Protein AF-A0A2N2PNW3-F1 (afdb_monomer_lite)

Sequence (684 aa):
MAMNQLHPVYHGYSNNVGSRIDIDRVLPPDLDDADLDEWLDKLSEPPKYLERIAPVSTVIGSDIVRGKNWSEMTVKSYRVFLRIFTSIAYYIRQALAEKFNERGMIPFTSCCVDPDTMHRVVELDYEQGENTYGTFMDLYRTGVMAPCITVPFHVILPLLHSDFDRRLVVRIGLLLYWKIVRDYHAFIKSAHGDSQFIVAFWLPECGYSDNTLKILHEEFKAFTKKEGVPNAHLVLLLDNVQAKDRDTDVMMKAWNQVKVGKDRVSVVFRDRSFSDWVTYSNPSVKKLIDRTIAKVDSELNEAEVNYCWSHYEEIEALTFSSKSAASFEQKVVKLAQLSYLAVSPDMFIRRKMNGKFGKADNEPMDVELRDNSGWNDRHLNVSIGRWEGVLDSNAVFKLVDENNPYTRRTRTGKVAETGPQCWKLAFNEALKRCAMVTKGDPETMKGGFLEVLAGICGHKDPKIVQRNVENFLTHYTYVHWREHFIQGDMSEAEIQISELAQDYLMKDVRKKLSDENIIRAGVAAQGYFFTLDSQRSQATYHENLDQRAVYQNVSMLVLGMCNYITLMHWDGKKSEANKALDVLKAELLDFETAFHRYRLADYGVTEQEWRESIKSMVDESELNIVARATRRLAARHLRPLGFRKDFTREDEHISSNCGHLWTVEVENSNYKWENKLFCGMREE

Structure (mmCIF, N/CA/C/O backbone):
data_AF-A0A2N2PNW3-F1
#
_entry.id   AF-A0A2N2PNW3-F1
#
loop_
_atom_site.group_PDB
_atom_site.id
_atom_site.type_symbol
_atom_site.label_atom_id
_atom_site.label_alt_id
_atom_site.label_comp_id
_atom_site.label_asym_id
_atom_site.label_entity_id
_atom_site.label_seq_id
_atom_site.pdbx_PDB_ins_code
_atom_site.Cartn_x
_atom_site.Cartn_y
_atom_site.Cartn_z
_atom_site.occupancy
_atom_site.B_iso_or_equiv
_atom_site.auth_seq_id
_atom_site.auth_comp_id
_atom_site.auth_asym_id
_atom_site.auth_atom_id
_atom_site.pdbx_PDB_model_num
ATOM 1 N N . MET A 1 1 ? 22.624 -3.386 -38.279 1.00 45.41 1 MET A N 1
ATOM 2 C CA . MET A 1 1 ? 23.129 -2.530 -37.182 1.00 45.41 1 MET A CA 1
ATOM 3 C C . MET A 1 1 ? 23.507 -3.450 -36.041 1.00 45.41 1 MET A C 1
ATOM 5 O O . MET A 1 1 ? 22.766 -4.404 -35.832 1.00 45.41 1 MET A O 1
ATOM 9 N N . ALA A 1 2 ? 24.631 -3.211 -35.361 1.00 55.56 2 ALA A N 1
ATOM 10 C CA . ALA A 1 2 ? 24.933 -3.910 -34.112 1.00 55.56 2 ALA A CA 1
ATOM 11 C C . ALA A 1 2 ? 23.796 -3.659 -33.105 1.00 55.56 2 ALA A C 1
ATOM 13 O O . ALA A 1 2 ? 23.220 -2.568 -33.091 1.00 55.56 2 ALA A O 1
ATOM 14 N N . MET A 1 3 ? 23.421 -4.681 -32.338 1.00 68.06 3 MET A N 1
ATOM 15 C CA . MET A 1 3 ? 22.371 -4.570 -31.325 1.00 68.06 3 MET A CA 1
ATOM 16 C C . MET A 1 3 ? 22.857 -3.633 -30.213 1.00 68.06 3 MET A C 1
ATOM 18 O O . MET A 1 3 ? 23.982 -3.787 -29.738 1.00 68.06 3 MET A O 1
ATOM 22 N N . ASN A 1 4 ? 22.044 -2.641 -29.834 1.00 84.88 4 ASN A N 1
ATOM 23 C CA . ASN A 1 4 ? 22.379 -1.776 -28.706 1.00 84.88 4 ASN A CA 1
ATOM 24 C C . ASN A 1 4 ? 22.242 -2.581 -27.409 1.00 84.88 4 ASN A C 1
ATOM 26 O O . ASN A 1 4 ? 21.269 -3.319 -27.261 1.00 84.88 4 ASN A O 1
ATOM 30 N N . GLN A 1 5 ? 23.201 -2.437 -26.498 1.00 94.38 5 GLN A N 1
ATOM 31 C CA . GLN A 1 5 ? 23.220 -3.174 -25.238 1.00 94.38 5 GLN A CA 1
ATOM 32 C C . GLN A 1 5 ? 22.500 -2.417 -24.100 1.00 94.38 5 GLN A C 1
ATOM 34 O O . GLN A 1 5 ? 22.345 -2.952 -23.003 1.00 94.38 5 GLN A O 1
ATOM 39 N N . LEU A 1 6 ? 22.030 -1.184 -24.347 1.00 96.75 6 LEU A N 1
ATOM 40 C CA . LEU A 1 6 ? 21.169 -0.434 -23.433 1.00 96.75 6 LEU A CA 1
ATOM 41 C C . LEU A 1 6 ? 19.729 -0.957 -23.471 1.00 96.75 6 LEU A C 1
ATOM 43 O O . LEU A 1 6 ? 19.032 -0.861 -24.487 1.00 96.75 6 LEU A O 1
ATOM 47 N N . HIS A 1 7 ? 19.240 -1.346 -22.300 1.00 97.12 7 HIS A N 1
ATOM 48 C CA . HIS A 1 7 ? 17.858 -1.719 -22.049 1.00 97.12 7 HIS A CA 1
ATOM 49 C C . HIS A 1 7 ? 17.149 -0.669 -21.186 1.00 97.12 7 HIS A C 1
ATOM 51 O O . HIS A 1 7 ? 17.428 -0.545 -19.990 1.00 97.12 7 HIS A O 1
ATOM 57 N N . PRO A 1 8 ? 16.189 0.088 -21.742 1.00 97.25 8 PRO A N 1
ATOM 58 C CA . PRO A 1 8 ? 15.261 0.847 -20.918 1.00 97.25 8 PRO A CA 1
ATOM 59 C C . PRO A 1 8 ? 14.481 -0.110 -20.011 1.00 97.25 8 PRO A C 1
ATOM 61 O O . PRO A 1 8 ? 13.875 -1.067 -20.493 1.00 97.25 8 PRO A O 1
ATOM 64 N N . VAL A 1 9 ? 14.488 0.140 -18.705 1.00 97.88 9 VAL A N 1
ATOM 65 C CA . VAL A 1 9 ? 13.746 -0.679 -17.739 1.00 97.88 9 VAL A CA 1
ATOM 66 C C . VAL A 1 9 ? 12.587 0.131 -17.179 1.00 97.88 9 VAL A C 1
ATOM 68 O O . VAL A 1 9 ? 12.788 1.235 -16.677 1.00 97.88 9 VAL A O 1
ATOM 71 N N . TYR A 1 10 ? 11.372 -0.406 -17.273 1.00 97.00 10 TYR A N 1
ATOM 72 C CA . TYR A 1 10 ? 10.159 0.291 -16.841 1.00 97.00 10 TYR A CA 1
ATOM 73 C C . TYR A 1 10 ? 9.427 -0.473 -15.750 1.00 97.00 10 TYR A C 1
ATOM 75 O O . TYR A 1 10 ? 9.179 -1.674 -15.893 1.00 97.00 10 TYR A O 1
ATOM 83 N N . HIS A 1 11 ? 9.004 0.245 -14.716 1.00 97.62 11 HIS A N 1
ATOM 84 C CA . HIS A 1 11 ? 8.114 -0.271 -13.685 1.00 97.62 11 HIS A CA 1
ATOM 85 C C . HIS A 1 11 ? 6.969 0.711 -13.426 1.00 97.62 11 HIS A C 1
ATOM 87 O O . HIS A 1 11 ? 7.213 1.892 -13.196 1.00 97.62 11 HIS A O 1
ATOM 93 N N . GLY A 1 12 ? 5.738 0.209 -13.447 1.00 95.88 12 GLY A N 1
ATOM 94 C CA . GLY A 1 12 ? 4.568 0.919 -12.940 1.00 95.88 12 GLY A CA 1
ATOM 95 C C . GLY A 1 12 ? 4.121 0.341 -11.600 1.00 95.88 12 GLY A C 1
ATOM 96 O O . GLY A 1 12 ? 4.133 -0.877 -11.424 1.00 95.88 12 GLY A O 1
ATOM 97 N N . TYR A 1 13 ? 3.656 1.171 -10.680 1.00 94.69 13 TYR A N 1
ATOM 98 C CA . TYR A 1 13 ? 2.979 0.694 -9.472 1.00 94.69 13 TYR A CA 1
ATOM 99 C C . TYR A 1 13 ? 1.653 1.426 -9.275 1.00 94.69 13 TYR A C 1
ATOM 101 O O . TYR A 1 13 ? 1.529 2.581 -9.676 1.00 94.69 13 TYR A O 1
ATOM 109 N N . SER A 1 14 ? 0.649 0.761 -8.703 1.00 91.69 14 SER A N 1
ATOM 110 C CA . SER A 1 14 ? -0.606 1.433 -8.368 1.00 91.69 14 SER A CA 1
ATOM 111 C C . SER A 1 14 ? -0.460 2.279 -7.112 1.00 91.69 14 SER A C 1
ATOM 113 O O . SER A 1 14 ? 0.076 1.838 -6.091 1.00 91.69 14 SER A O 1
ATOM 115 N N . ASN A 1 15 ? -0.998 3.491 -7.175 1.00 81.31 15 ASN A N 1
ATOM 116 C CA . ASN A 1 15 ? -1.174 4.361 -6.024 1.00 81.31 15 ASN A CA 1
ATOM 117 C C . ASN A 1 15 ? -2.621 4.859 -5.965 1.00 81.31 15 ASN A C 1
ATOM 119 O O . ASN A 1 15 ? -2.946 5.970 -6.390 1.00 81.31 15 ASN A O 1
ATOM 123 N N . ASN A 1 16 ? -3.522 4.029 -5.434 1.00 81.19 16 ASN A N 1
ATOM 124 C CA . ASN A 1 16 ? -4.910 4.432 -5.259 1.00 81.19 16 ASN A CA 1
ATOM 125 C C . ASN A 1 16 ? -5.126 5.010 -3.862 1.00 81.19 16 ASN A C 1
ATOM 127 O O . ASN A 1 16 ? -5.225 4.295 -2.861 1.00 81.19 16 ASN A O 1
ATOM 131 N N . VAL A 1 17 ? -5.248 6.332 -3.793 1.00 78.50 17 VAL A N 1
ATOM 132 C CA . VAL A 1 17 ? -5.755 6.979 -2.588 1.00 78.50 17 VAL A CA 1
ATOM 133 C C . VAL A 1 17 ? -7.223 6.577 -2.430 1.00 78.50 17 VAL A C 1
ATOM 135 O O . VAL A 1 17 ? -8.040 6.773 -3.337 1.00 78.50 17 VAL A O 1
ATOM 138 N N . GLY A 1 18 ? -7.571 6.022 -1.275 1.00 80.38 18 GLY A N 1
ATOM 139 C CA . GLY A 1 18 ? -8.892 5.451 -1.055 1.00 80.38 18 GLY A CA 1
ATOM 140 C C . GLY A 1 18 ? -10.015 6.481 -0.847 1.00 80.38 18 GLY A C 1
ATOM 141 O O . GLY A 1 18 ? -9.787 7.676 -0.630 1.00 80.38 18 GLY A O 1
ATOM 142 N N . SER A 1 19 ? -11.255 6.004 -0.964 1.00 93.12 19 SER A N 1
ATOM 143 C CA . SER A 1 19 ? -12.485 6.797 -0.825 1.00 93.12 19 SER A CA 1
ATOM 144 C C . SER A 1 19 ? -13.432 6.230 0.238 1.00 93.12 19 SER A C 1
ATOM 146 O O . SER A 1 19 ? -14.602 6.603 0.260 1.00 93.12 19 SER A O 1
ATOM 148 N N . ARG A 1 20 ? -12.960 5.330 1.109 1.00 95.38 20 ARG A N 1
ATOM 149 C CA . ARG A 1 20 ? -13.784 4.673 2.134 1.00 95.38 20 ARG A CA 1
ATOM 150 C C . ARG A 1 20 ? -14.109 5.653 3.259 1.00 95.38 20 ARG A C 1
ATOM 152 O O . ARG A 1 20 ? -13.224 6.360 3.741 1.00 95.38 20 ARG A O 1
ATOM 159 N N . ILE A 1 21 ? -15.370 5.676 3.677 1.00 96.88 21 ILE A N 1
ATOM 160 C CA . ILE A 1 21 ? -15.847 6.501 4.796 1.00 96.88 21 ILE A CA 1
ATOM 161 C C . ILE A 1 21 ? -16.429 5.670 5.942 1.00 96.88 21 ILE A C 1
ATOM 163 O O . ILE A 1 21 ? -16.470 6.160 7.061 1.00 96.88 21 ILE A O 1
ATOM 167 N N . ASP A 1 22 ? -16.875 4.439 5.682 1.00 97.31 22 ASP A N 1
ATOM 168 C CA . ASP A 1 22 ? -17.411 3.501 6.678 1.00 97.31 22 ASP A CA 1
ATOM 169 C C . ASP A 1 22 ? -17.588 2.108 6.024 1.00 97.31 22 ASP A C 1
ATOM 171 O O . ASP A 1 22 ? -17.203 1.909 4.868 1.00 97.31 22 ASP A O 1
ATOM 175 N N . ILE A 1 23 ? -18.211 1.159 6.722 1.00 96.81 23 ILE A N 1
ATOM 176 C CA . ILE A 1 23 ? -18.722 -0.112 6.185 1.00 96.81 23 ILE A CA 1
ATOM 177 C C . ILE A 1 23 ? -20.246 -0.203 6.335 1.00 96.81 23 ILE A C 1
ATOM 179 O O . ILE A 1 23 ? -20.839 0.453 7.190 1.00 96.81 23 ILE A O 1
ATOM 183 N N . ASP A 1 24 ? -20.904 -1.024 5.521 1.00 93.94 24 ASP A N 1
ATOM 184 C CA . ASP A 1 24 ? -22.364 -1.215 5.587 1.00 93.94 24 ASP A CA 1
ATOM 185 C C . ASP A 1 24 ? -22.807 -1.930 6.863 1.00 93.94 24 ASP A C 1
ATOM 187 O O . ASP A 1 24 ? -23.852 -1.637 7.448 1.00 93.94 24 ASP A O 1
ATOM 191 N N . ARG A 1 25 ? -21.986 -2.880 7.297 1.00 93.25 25 ARG A N 1
ATOM 192 C CA . ARG A 1 25 ? -22.309 -3.827 8.355 1.00 93.25 25 ARG A CA 1
ATOM 193 C C . ARG A 1 25 ? -22.096 -3.210 9.735 1.00 93.25 25 ARG A C 1
ATOM 195 O O . ARG A 1 25 ? -21.002 -2.745 10.033 1.00 93.25 25 ARG A O 1
ATOM 202 N N . VAL A 1 26 ? -23.110 -3.299 10.593 1.00 95.44 26 VAL A N 1
ATOM 203 C CA . VAL A 1 26 ? -23.022 -2.981 12.028 1.00 95.44 26 VAL A CA 1
ATOM 204 C C . VAL A 1 26 ? -23.161 -4.285 12.806 1.00 95.44 26 VAL A C 1
ATOM 206 O O . VAL A 1 26 ? -24.131 -5.011 12.594 1.00 95.44 26 VAL A O 1
ATOM 209 N N . LEU A 1 27 ? -22.183 -4.602 13.656 1.00 96.94 27 LEU A N 1
ATOM 210 C CA . LEU A 1 27 ? -22.183 -5.833 14.455 1.00 96.94 27 LEU A CA 1
ATOM 211 C C . LEU A 1 27 ? -23.376 -5.871 15.430 1.00 96.94 27 LEU A C 1
ATOM 213 O O . LEU A 1 27 ? -23.801 -4.815 15.911 1.00 96.94 27 LEU A O 1
ATOM 217 N N . PRO A 1 28 ? -23.919 -7.062 15.741 1.00 96.19 28 PRO A N 1
ATOM 218 C CA . PRO A 1 28 ? -25.051 -7.173 16.645 1.00 96.19 28 PRO A CA 1
ATOM 219 C C . PRO A 1 28 ? -24.607 -6.859 18.083 1.00 96.19 28 PRO A C 1
ATOM 221 O O . PRO A 1 28 ? -23.467 -7.151 18.460 1.00 96.19 28 PRO A O 1
ATOM 224 N N . PRO A 1 29 ? -25.479 -6.263 18.914 1.00 94.00 29 PRO A N 1
ATOM 225 C CA . PRO A 1 29 ? -25.116 -5.922 20.285 1.00 94.00 29 PRO A CA 1
ATOM 226 C C . PRO A 1 29 ? -24.911 -7.145 21.185 1.00 94.00 29 PRO A C 1
ATOM 228 O O . PRO A 1 29 ? -24.113 -7.085 22.125 1.00 94.00 29 PRO A O 1
ATOM 231 N N . ASP A 1 30 ? -25.592 -8.240 20.857 1.00 93.50 30 ASP A N 1
ATOM 232 C CA . ASP A 1 30 ? -25.508 -9.540 21.510 1.00 93.50 30 ASP A CA 1
ATOM 233 C C . ASP A 1 30 ? -25.557 -10.642 20.440 1.00 93.50 30 ASP A C 1
ATOM 235 O O . ASP A 1 30 ? -26.222 -10.469 19.416 1.00 93.50 30 ASP A O 1
ATOM 239 N N . LEU A 1 31 ? -24.833 -11.739 20.659 1.00 94.19 31 LEU A N 1
ATOM 240 C CA . LEU A 1 31 ? -24.879 -12.915 19.790 1.00 94.19 31 LEU A CA 1
ATOM 241 C C . LEU A 1 31 ? -26.082 -13.808 20.110 1.00 94.19 31 LEU A C 1
ATOM 243 O O . LEU A 1 31 ? -26.571 -14.468 19.200 1.00 94.19 31 LEU A O 1
ATOM 247 N N . ASP A 1 32 ? -26.596 -13.779 21.344 1.00 90.75 32 ASP A N 1
ATOM 248 C CA . ASP A 1 32 ? -27.737 -14.611 21.760 1.00 90.75 32 ASP A CA 1
ATOM 249 C C . ASP A 1 32 ? -29.028 -14.261 20.992 1.00 90.75 32 ASP A C 1
ATOM 251 O O . ASP A 1 32 ? -29.869 -15.124 20.740 1.00 90.75 32 ASP A O 1
ATOM 255 N N . ASP A 1 33 ? -29.163 -12.995 20.586 1.00 88.50 33 ASP A N 1
ATOM 256 C CA . ASP A 1 33 ? -30.304 -12.469 19.827 1.00 88.50 33 ASP A CA 1
ATOM 257 C C . ASP A 1 33 ? -30.038 -12.406 18.306 1.00 88.50 33 ASP A C 1
ATOM 259 O O . ASP A 1 33 ? -30.862 -11.884 17.547 1.00 88.50 33 ASP A O 1
ATOM 263 N N . ALA A 1 34 ? -28.876 -12.881 17.845 1.00 93.00 34 ALA A N 1
ATOM 264 C CA . ALA A 1 34 ? -28.446 -12.782 16.453 1.00 93.00 34 ALA A CA 1
ATOM 265 C C . ALA A 1 34 ? -28.653 -14.094 15.680 1.00 93.00 34 ALA A C 1
ATOM 267 O O . ALA A 1 34 ? -28.494 -15.190 16.213 1.00 93.00 34 ALA A O 1
ATOM 268 N N . ASP A 1 35 ? -28.942 -13.981 14.382 1.00 96.19 35 ASP A N 1
ATOM 269 C CA . ASP A 1 35 ? -28.913 -15.121 13.464 1.00 96.19 35 ASP A CA 1
ATOM 270 C C . ASP A 1 35 ? -27.452 -15.488 13.152 1.00 96.19 35 ASP A C 1
ATOM 272 O O . ASP A 1 35 ? -26.781 -14.818 12.362 1.00 96.19 35 ASP A O 1
ATOM 276 N N . LEU A 1 36 ? -26.925 -16.505 13.840 1.00 96.94 36 LEU A N 1
ATOM 277 C CA . LEU A 1 36 ? -25.516 -16.886 13.727 1.00 96.94 36 LEU A CA 1
ATOM 278 C C . LEU A 1 36 ? -25.153 -17.363 12.315 1.00 96.94 36 LEU A C 1
ATOM 280 O O . LEU A 1 36 ? -24.059 -17.045 11.851 1.00 96.94 36 LEU A O 1
ATOM 284 N N . ASP A 1 37 ? -26.063 -18.050 11.622 1.00 96.50 37 ASP A N 1
ATOM 285 C CA . ASP A 1 37 ? -25.832 -18.524 10.254 1.00 96.50 37 ASP A CA 1
ATOM 286 C C . ASP A 1 37 ? -25.680 -17.326 9.303 1.00 96.50 37 ASP A C 1
ATOM 288 O O . ASP A 1 37 ? -24.705 -17.240 8.553 1.00 96.50 37 ASP A O 1
ATOM 292 N N . GLU A 1 38 ? -26.554 -16.318 9.425 1.00 96.50 38 GLU A N 1
ATOM 293 C CA . GLU A 1 38 ? -26.437 -15.072 8.653 1.00 96.50 38 GLU A CA 1
ATOM 294 C C . GLU A 1 38 ? -25.101 -14.349 8.923 1.00 96.50 38 GLU A C 1
ATOM 296 O O . GLU A 1 38 ? -24.490 -13.762 8.022 1.00 96.50 38 GLU A O 1
ATOM 301 N N . TRP A 1 39 ? -24.619 -14.365 10.169 1.00 96.50 39 TRP A N 1
ATOM 302 C CA . TRP A 1 39 ? -23.352 -13.727 10.533 1.00 96.50 39 TRP A CA 1
ATOM 303 C C . TRP A 1 39 ? -22.123 -14.478 10.030 1.00 96.50 39 TRP A C 1
ATOM 305 O O . TRP A 1 39 ? -21.139 -13.827 9.664 1.00 96.50 39 TRP A O 1
ATOM 315 N N . LEU A 1 40 ? -22.172 -15.807 9.979 1.00 97.12 40 LEU A N 1
ATOM 316 C CA . LEU A 1 40 ? -21.132 -16.627 9.363 1.00 97.12 40 LEU A CA 1
ATOM 317 C C . LEU A 1 40 ? -21.022 -16.347 7.863 1.00 97.12 40 LEU A C 1
ATOM 319 O O . LEU A 1 40 ? -19.909 -16.133 7.374 1.00 97.12 40 LEU A O 1
ATOM 323 N N . ASP A 1 41 ? -22.153 -16.248 7.164 1.00 96.19 41 ASP A N 1
ATOM 324 C CA . ASP A 1 41 ? -22.190 -15.902 5.740 1.00 96.19 41 ASP A CA 1
ATOM 325 C C . ASP A 1 41 ? -21.631 -14.494 5.508 1.00 96.19 41 ASP A C 1
ATOM 327 O O . ASP A 1 41 ? -20.691 -14.301 4.733 1.00 96.19 41 ASP A O 1
ATOM 331 N N . LYS A 1 42 ? -22.113 -13.500 6.268 1.00 96.31 42 LYS A N 1
ATOM 332 C CA . LYS A 1 42 ? -21.606 -12.120 6.187 1.00 96.31 42 LYS A CA 1
ATOM 333 C C . LYS A 1 42 ? -20.100 -12.057 6.434 1.00 96.31 42 LYS A C 1
ATOM 335 O O . LYS A 1 42 ? -19.403 -11.306 5.757 1.00 96.31 42 LYS A O 1
ATOM 340 N N . LEU A 1 43 ? -19.573 -12.774 7.426 1.00 97.25 43 LEU A N 1
ATOM 341 C CA . LEU A 1 43 ? -18.136 -12.790 7.748 1.00 97.25 43 LEU A CA 1
ATOM 342 C C . LEU A 1 43 ? -17.297 -13.644 6.794 1.00 97.25 43 LEU A C 1
ATOM 344 O O . LEU A 1 43 ? -16.075 -13.576 6.879 1.00 97.25 43 LEU A O 1
ATOM 348 N N . SER A 1 44 ? -17.927 -14.389 5.889 1.00 97.19 44 SER A N 1
ATOM 349 C CA . SER A 1 44 ? -17.265 -15.080 4.777 1.00 97.19 44 SER A CA 1
ATOM 350 C C . SER A 1 44 ? -17.223 -14.233 3.499 1.00 97.19 44 SER A C 1
ATOM 352 O O . SER A 1 44 ? -16.505 -14.570 2.559 1.00 97.19 44 SER A O 1
ATOM 354 N N . GLU A 1 45 ? -17.930 -13.100 3.470 1.00 95.38 45 GLU A N 1
ATOM 355 C CA . GLU A 1 45 ? -17.829 -12.085 2.419 1.00 95.38 45 GLU A CA 1
ATOM 356 C C . GLU A 1 45 ? -16.842 -10.958 2.789 1.00 95.38 45 GLU A C 1
ATOM 358 O O . GLU A 1 45 ? -16.742 -10.576 3.966 1.00 95.38 45 GLU A O 1
ATOM 363 N N . PRO A 1 46 ? -16.174 -10.340 1.790 1.00 94.69 46 PRO A N 1
ATOM 364 C CA . PRO A 1 46 ? -15.418 -9.109 1.988 1.00 94.69 46 PRO A CA 1
ATOM 365 C C . PRO A 1 46 ? -16.249 -8.009 2.678 1.00 94.69 46 PRO A C 1
ATOM 367 O O . PRO A 1 46 ? -17.469 -7.917 2.483 1.00 94.69 46 PRO A O 1
ATOM 370 N N . PRO A 1 47 ? -15.624 -7.116 3.470 1.00 94.00 47 PRO A N 1
ATOM 371 C CA . PRO A 1 47 ? -16.317 -5.949 4.001 1.00 94.00 47 PRO A CA 1
ATOM 372 C C . PRO A 1 47 ? -16.837 -5.051 2.870 1.00 94.00 47 PRO A C 1
ATOM 374 O O . PRO A 1 47 ? -16.063 -4.574 2.044 1.00 94.00 47 PRO A O 1
ATOM 377 N N . LYS A 1 48 ? -18.144 -4.767 2.865 1.00 94.19 48 LYS A N 1
ATOM 378 C CA . LYS A 1 48 ? -18.755 -3.811 1.930 1.00 94.19 48 LYS A CA 1
ATOM 379 C C . LYS A 1 48 ? -18.565 -2.397 2.463 1.00 94.19 48 LYS A C 1
ATOM 381 O O . LYS A 1 48 ? -19.050 -2.068 3.550 1.00 94.19 48 LYS A O 1
ATOM 386 N N . TYR A 1 49 ? -17.807 -1.594 1.726 1.00 94.75 49 TYR A N 1
ATOM 387 C CA . TYR A 1 49 ? -17.432 -0.246 2.133 1.00 94.75 49 TYR A CA 1
ATOM 388 C C . TYR A 1 49 ? -18.422 0.795 1.622 1.00 94.75 49 TYR A C 1
ATOM 390 O O . TYR A 1 49 ? -18.761 0.829 0.439 1.00 94.75 49 TYR A O 1
ATOM 398 N N . LEU A 1 50 ? -18.787 1.725 2.502 1.00 95.50 50 LEU A N 1
ATOM 399 C CA . LEU A 1 50 ? -19.387 2.982 2.089 1.00 95.50 50 LEU A CA 1
ATOM 400 C C . LEU A 1 50 ? -18.285 3.880 1.538 1.00 95.50 50 LEU A C 1
ATOM 402 O O . LEU A 1 50 ? -17.297 4.174 2.218 1.00 95.50 50 LEU A O 1
ATOM 406 N N . GLU A 1 51 ? -18.460 4.323 0.298 1.00 94.94 51 GLU A N 1
ATOM 407 C CA . GLU A 1 51 ? -17.526 5.216 -0.374 1.00 94.94 51 GLU A CA 1
ATOM 408 C C . GLU A 1 51 ? -18.063 6.647 -0.415 1.00 94.94 51 GLU A C 1
ATOM 410 O O . GLU A 1 51 ? -19.252 6.897 -0.616 1.00 94.94 51 GLU A O 1
ATOM 415 N N . ARG A 1 52 ? -17.148 7.606 -0.295 1.00 94.56 52 ARG A N 1
ATOM 416 C CA . ARG A 1 52 ? -17.400 9.023 -0.536 1.00 94.56 52 ARG A CA 1
ATOM 417 C C . ARG A 1 52 ? -17.987 9.224 -1.930 1.00 94.56 52 ARG A C 1
ATOM 419 O O . ARG A 1 52 ? -17.512 8.631 -2.898 1.00 94.56 52 ARG A O 1
ATOM 426 N N . ILE A 1 53 ? -18.942 10.140 -2.041 1.00 95.69 53 ILE A N 1
ATOM 427 C CA . ILE A 1 53 ? -19.401 10.679 -3.321 1.00 95.69 53 ILE A CA 1
ATOM 428 C C . ILE A 1 53 ? -18.694 12.019 -3.527 1.00 95.69 53 ILE A C 1
ATOM 430 O O . ILE A 1 53 ? -18.924 12.977 -2.794 1.00 95.69 53 ILE A O 1
ATOM 434 N N . ALA A 1 54 ? -17.779 12.065 -4.489 1.00 95.94 54 ALA A N 1
ATOM 435 C CA . ALA A 1 54 ? -17.009 13.243 -4.874 1.00 95.94 54 ALA A CA 1
ATOM 436 C C . ALA A 1 54 ? -16.683 13.159 -6.378 1.00 95.94 54 ALA A C 1
ATOM 438 O O . ALA A 1 54 ? -15.563 12.782 -6.738 1.00 95.94 54 ALA A O 1
ATOM 439 N N . PRO A 1 55 ? -17.654 13.445 -7.266 1.00 97.12 55 PRO A N 1
ATOM 440 C CA . PRO A 1 55 ? -17.520 13.154 -8.686 1.00 97.12 55 PRO A CA 1
ATOM 441 C C . PRO A 1 55 ? -16.312 13.843 -9.322 1.00 97.12 55 PRO A C 1
ATOM 443 O O . PRO A 1 55 ? -16.066 15.044 -9.144 1.00 97.12 55 PRO A O 1
ATOM 446 N N . VAL A 1 56 ? -15.558 13.058 -10.087 1.00 97.06 56 VAL A N 1
ATOM 447 C CA . VAL A 1 56 ? -14.337 13.501 -10.758 1.00 97.06 56 VAL A CA 1
ATOM 448 C C . VAL A 1 56 ? -14.202 12.830 -12.115 1.00 97.06 56 VAL A C 1
ATOM 450 O O . VAL A 1 56 ? -14.642 11.700 -12.341 1.00 97.06 56 VAL A O 1
ATOM 453 N N . SER A 1 57 ? -13.585 13.551 -13.046 1.00 97.69 57 SER A N 1
ATOM 454 C CA . SER A 1 57 ? -13.252 13.022 -14.361 1.00 97.69 57 SER A CA 1
ATOM 455 C C . SER A 1 57 ? -11.845 13.396 -14.799 1.00 97.69 57 SER A C 1
ATOM 457 O O . SER A 1 57 ? -11.294 14.402 -14.348 1.00 97.69 57 SER A O 1
ATOM 459 N N . THR A 1 58 ? -11.290 12.592 -15.699 1.00 97.44 58 THR A N 1
ATOM 460 C CA . THR A 1 58 ? -10.017 12.840 -16.378 1.00 97.44 58 THR A CA 1
ATOM 461 C C . THR A 1 58 ? -10.150 12.553 -17.871 1.00 97.44 58 THR A C 1
ATOM 463 O O . THR A 1 58 ? -11.082 11.869 -18.307 1.00 97.44 58 THR A O 1
ATOM 466 N N . VAL A 1 59 ? -9.220 13.078 -18.664 1.00 97.19 59 VAL A N 1
ATOM 467 C CA . VAL A 1 59 ? -9.117 12.789 -20.098 1.00 97.19 59 VAL A CA 1
ATOM 468 C C . VAL A 1 59 ? -7.834 12.008 -20.350 1.00 97.19 59 VAL A C 1
ATOM 470 O O . VAL A 1 59 ? -6.762 12.454 -19.945 1.00 97.19 59 VAL A O 1
ATOM 473 N N . ILE A 1 60 ? -7.931 10.872 -21.041 1.00 95.81 60 ILE A N 1
ATOM 474 C CA . ILE A 1 60 ? -6.793 10.025 -21.423 1.00 95.81 60 ILE A CA 1
ATOM 475 C C . ILE A 1 60 ? -6.883 9.779 -22.928 1.00 95.81 60 ILE A C 1
ATOM 477 O O . ILE A 1 60 ? -7.754 9.053 -23.400 1.00 95.81 60 ILE A O 1
ATOM 481 N N . GLY A 1 61 ? -6.008 10.415 -23.709 1.00 91.19 61 GLY A N 1
ATOM 482 C CA . GLY A 1 61 ? -6.140 10.433 -25.163 1.00 91.19 61 GLY A CA 1
ATOM 483 C C . GLY A 1 61 ? -7.468 11.069 -25.579 1.00 91.19 61 GLY A C 1
ATOM 484 O O . GLY A 1 61 ? -7.696 12.254 -25.331 1.00 91.19 61 GLY A O 1
ATOM 485 N N . SER A 1 62 ? -8.333 10.281 -26.216 1.00 91.25 62 SER A N 1
ATOM 486 C CA . SER A 1 62 ? -9.699 10.675 -26.586 1.00 91.25 62 SER A CA 1
ATOM 487 C C . SER A 1 62 ? -10.767 10.257 -25.571 1.00 91.25 62 SER A C 1
ATOM 489 O O . SER A 1 62 ? -11.911 10.692 -25.692 1.00 91.25 62 SER A O 1
ATOM 491 N N . ASP A 1 63 ? -10.433 9.410 -24.598 1.00 95.31 63 ASP A N 1
ATOM 492 C CA . ASP A 1 63 ? -11.386 8.884 -23.626 1.00 95.31 63 ASP A CA 1
ATOM 493 C C . ASP A 1 63 ? -11.605 9.875 -22.476 1.00 95.31 63 ASP A C 1
ATOM 495 O O . ASP A 1 63 ? -10.655 10.422 -21.912 1.00 95.31 63 ASP A O 1
ATOM 499 N N . ILE A 1 64 ? -12.869 10.075 -22.098 1.00 97.12 64 ILE A N 1
ATOM 500 C CA . ILE A 1 64 ? -13.245 10.787 -20.872 1.00 97.12 64 ILE A CA 1
ATOM 501 C C . ILE A 1 64 ? -13.641 9.740 -19.838 1.00 97.12 64 ILE A C 1
ATOM 503 O O . ILE A 1 64 ? -14.684 9.099 -19.972 1.00 97.12 64 ILE A O 1
ATOM 507 N N . VAL A 1 65 ? -12.840 9.603 -18.787 1.00 97.38 65 VAL A N 1
ATOM 508 C CA . VAL A 1 65 ? -13.095 8.660 -17.697 1.00 97.38 65 VAL A CA 1
ATOM 509 C C . VAL A 1 65 ? -13.750 9.407 -16.542 1.00 97.38 65 VAL A C 1
ATOM 511 O O . VAL A 1 65 ? -13.248 10.443 -16.109 1.00 97.38 65 VAL A O 1
ATOM 514 N N . ARG A 1 66 ? -14.890 8.907 -16.056 1.00 97.25 66 ARG A N 1
ATOM 515 C CA . ARG A 1 66 ? -15.670 9.503 -14.957 1.00 97.25 66 ARG A CA 1
ATOM 516 C C . ARG A 1 66 ? -15.886 8.485 -13.844 1.00 97.25 66 ARG A C 1
ATOM 518 O O . ARG A 1 66 ? -16.214 7.334 -14.138 1.00 97.25 66 ARG A O 1
ATOM 525 N N . GLY A 1 67 ? -15.790 8.928 -12.596 1.00 95.75 67 GLY A N 1
ATOM 526 C CA . GLY A 1 67 ? -16.157 8.141 -11.418 1.00 95.75 67 GLY A CA 1
ATOM 527 C C . GLY A 1 67 ? -16.999 8.956 -10.443 1.00 95.75 67 GLY A C 1
ATOM 528 O O . GLY A 1 67 ? -16.912 10.188 -10.424 1.00 95.75 67 GLY A O 1
ATOM 529 N N . LYS A 1 68 ? -17.795 8.271 -9.611 1.00 95.75 68 LYS A N 1
ATOM 530 C CA . LYS A 1 68 ? -18.516 8.911 -8.497 1.00 95.75 68 LYS A CA 1
ATOM 531 C C . LYS A 1 68 ? -17.554 9.450 -7.434 1.00 95.75 68 LYS A C 1
ATOM 533 O O . LYS A 1 68 ? -17.933 10.299 -6.637 1.00 95.75 68 LYS A O 1
ATOM 538 N N . ASN A 1 69 ? -16.316 8.958 -7.437 1.00 95.75 69 ASN A N 1
ATOM 539 C CA . ASN A 1 69 ? -15.185 9.401 -6.633 1.00 95.75 69 ASN A CA 1
ATOM 540 C C . ASN A 1 69 ? -13.859 9.109 -7.357 1.00 95.75 69 ASN A C 1
ATOM 542 O O . ASN A 1 69 ? -13.845 8.542 -8.456 1.00 95.75 69 ASN A O 1
ATOM 546 N N . TRP A 1 70 ? -12.742 9.506 -6.739 1.00 94.06 70 TRP A N 1
ATOM 547 C CA . TRP A 1 70 ? -11.401 9.272 -7.279 1.00 94.06 70 TRP A CA 1
ATOM 548 C C . TRP A 1 70 ? -11.091 7.796 -7.469 1.00 94.06 70 TRP A C 1
ATOM 550 O O . TRP A 1 70 ? -10.598 7.417 -8.525 1.00 94.06 70 TRP A O 1
ATOM 560 N N . SER A 1 71 ? -11.386 6.965 -6.468 1.00 93.12 71 SER A N 1
ATOM 561 C CA . SER A 1 71 ? -11.029 5.547 -6.504 1.00 93.12 71 SER A CA 1
ATOM 562 C C . SER A 1 71 ? -11.701 4.836 -7.679 1.00 93.12 71 SER A C 1
ATOM 564 O O . SER A 1 71 ? -11.030 4.109 -8.406 1.00 93.12 71 SER A O 1
ATOM 566 N N . GLU A 1 72 ? -12.979 5.118 -7.945 1.00 94.62 72 GLU A N 1
ATOM 567 C CA . GLU A 1 72 ? -13.684 4.581 -9.112 1.00 94.62 72 GLU A CA 1
ATOM 568 C C . GLU A 1 72 ? -13.132 5.135 -10.437 1.00 94.62 72 GLU A C 1
ATOM 570 O O . GLU A 1 72 ? -12.936 4.378 -11.386 1.00 94.62 72 GLU A O 1
ATOM 575 N N . MET A 1 73 ? -12.851 6.442 -10.525 1.00 95.38 73 MET A N 1
ATOM 576 C CA . MET A 1 73 ? -12.272 7.055 -11.732 1.00 95.38 73 MET A CA 1
ATOM 577 C C . MET A 1 73 ? -10.902 6.446 -12.070 1.00 95.38 73 MET A C 1
ATOM 579 O O . MET A 1 73 ? -10.631 6.117 -13.228 1.00 95.38 73 MET A O 1
ATOM 583 N N . THR A 1 74 ? -10.067 6.241 -11.054 1.00 93.25 74 THR A N 1
ATOM 584 C CA . THR A 1 74 ? -8.753 5.609 -11.171 1.00 93.25 74 THR A CA 1
ATOM 585 C C . THR A 1 74 ? -8.879 4.157 -11.616 1.00 93.25 74 THR A C 1
ATOM 587 O O . THR A 1 74 ? -8.278 3.789 -12.621 1.00 93.25 74 THR A O 1
ATOM 590 N N . VAL A 1 75 ? -9.735 3.356 -10.970 1.00 93.31 75 VAL A N 1
ATOM 591 C CA . VAL A 1 75 ? -9.994 1.956 -11.360 1.00 93.31 75 VAL A CA 1
ATOM 592 C C . VAL A 1 75 ? -10.490 1.862 -12.809 1.00 93.31 75 VAL A C 1
ATOM 594 O O . VAL A 1 75 ? -9.975 1.062 -13.586 1.00 93.31 75 VAL A O 1
ATOM 597 N N . LYS A 1 76 ? -11.404 2.742 -13.238 1.00 94.88 76 LYS A N 1
ATOM 598 C CA . LYS A 1 76 ? -11.850 2.812 -14.643 1.00 94.88 76 LYS A CA 1
ATOM 599 C C . LYS A 1 76 ? -10.733 3.190 -15.613 1.00 94.88 76 LYS A C 1
ATOM 601 O O . LYS A 1 76 ? -10.748 2.756 -16.764 1.00 94.88 76 LYS A O 1
ATOM 606 N N . SER A 1 77 ? -9.760 3.986 -15.175 1.00 95.31 77 SER A N 1
ATOM 607 C CA . SER A 1 77 ? -8.633 4.405 -16.016 1.00 95.31 77 SER A CA 1
ATOM 608 C C . SER A 1 77 ? -7.723 3.232 -16.391 1.00 95.31 77 SER A C 1
ATOM 610 O O . SER A 1 77 ? -7.162 3.235 -17.489 1.00 95.31 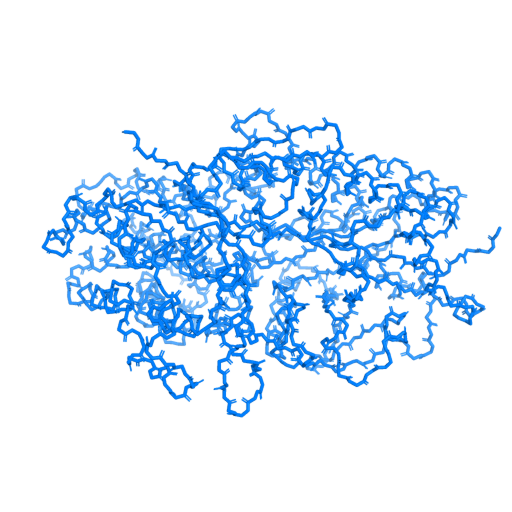77 SER A O 1
ATOM 612 N N . TYR A 1 78 ? -7.664 2.176 -15.570 1.00 94.94 78 TYR A N 1
ATOM 613 C CA . TYR A 1 78 ? -6.914 0.958 -15.892 1.00 94.94 78 TYR A CA 1
ATOM 614 C C . TYR A 1 78 ? -7.346 0.316 -17.204 1.00 94.94 78 TYR A C 1
ATOM 616 O O . TYR A 1 78 ? -6.494 -0.121 -17.969 1.00 94.94 78 TYR A O 1
ATOM 624 N N . ARG A 1 79 ? -8.636 0.352 -17.551 1.00 92.88 79 ARG A N 1
ATOM 625 C CA . ARG A 1 79 ? -9.125 -0.135 -18.853 1.00 92.88 79 ARG A CA 1
ATOM 626 C C . ARG A 1 79 ? -8.403 0.541 -20.011 1.00 92.88 79 ARG A C 1
ATOM 628 O O . ARG A 1 79 ? -8.006 -0.109 -20.975 1.00 92.88 79 ARG A O 1
ATOM 635 N N . VAL A 1 80 ? -8.180 1.848 -19.900 1.00 94.31 80 VAL A N 1
ATOM 636 C CA . VAL A 1 80 ? -7.450 2.615 -20.910 1.00 94.31 80 VAL A CA 1
ATOM 637 C C . VAL A 1 80 ? -5.975 2.213 -20.927 1.00 94.31 80 VAL A C 1
ATOM 639 O O . VAL A 1 80 ? -5.433 1.983 -22.008 1.00 94.31 80 VAL A O 1
ATOM 642 N N . PHE A 1 81 ? -5.342 2.052 -19.761 1.00 94.50 81 PHE A N 1
ATOM 643 C CA . PHE A 1 81 ? -3.933 1.645 -19.666 1.00 94.50 81 PHE A CA 1
ATOM 644 C C . PHE A 1 81 ? -3.691 0.261 -20.277 1.00 94.50 81 PHE A C 1
ATOM 646 O O . PHE A 1 81 ? -2.764 0.086 -21.066 1.00 94.50 81 PHE A O 1
ATOM 653 N N . LEU A 1 82 ? -4.554 -0.715 -19.986 1.00 94.38 82 LEU A N 1
ATOM 654 C CA . LEU A 1 82 ? -4.409 -2.084 -20.486 1.00 94.38 82 LEU A CA 1
ATOM 655 C C . LEU A 1 82 ? -4.622 -2.174 -22.001 1.00 94.38 82 LEU A C 1
ATOM 657 O O . LEU A 1 82 ? -3.908 -2.922 -22.675 1.00 94.38 82 LEU A O 1
ATOM 661 N N . ARG A 1 83 ? -5.537 -1.374 -22.571 1.00 93.75 83 ARG A N 1
ATOM 662 C CA . ARG A 1 83 ? -5.664 -1.238 -24.036 1.00 93.75 83 ARG A CA 1
ATOM 663 C C . ARG A 1 83 ? -4.369 -0.715 -24.654 1.00 93.75 83 ARG A C 1
ATOM 665 O O . ARG A 1 83 ? -3.921 -1.243 -25.670 1.00 93.75 83 ARG A O 1
ATOM 672 N N . ILE A 1 84 ? -3.739 0.274 -24.021 1.00 93.88 84 ILE A N 1
ATOM 673 C CA . ILE A 1 84 ? -2.456 0.824 -24.472 1.00 93.88 84 ILE A CA 1
ATOM 674 C C . ILE A 1 84 ? -1.352 -0.232 -24.382 1.00 93.88 84 ILE A C 1
ATOM 676 O O . ILE A 1 84 ? -0.609 -0.419 -25.341 1.00 93.88 84 ILE A O 1
ATOM 680 N N . PHE A 1 85 ? -1.263 -0.986 -23.288 1.00 95.62 85 PHE A N 1
ATOM 681 C CA . PHE A 1 85 ? -0.261 -2.048 -23.151 1.00 95.62 85 PHE A CA 1
ATOM 682 C C . PHE A 1 85 ? -0.469 -3.183 -24.159 1.00 95.62 85 PHE A C 1
ATOM 684 O O . PHE A 1 85 ? 0.501 -3.707 -24.706 1.00 95.62 85 PHE A O 1
ATOM 691 N N . THR A 1 86 ? -1.723 -3.503 -24.482 1.00 95.12 86 THR A N 1
ATOM 692 C CA . THR A 1 86 ? -2.071 -4.442 -25.557 1.00 95.12 86 THR A CA 1
ATOM 693 C C . THR A 1 86 ? -1.617 -3.919 -26.925 1.00 95.12 86 THR A C 1
ATOM 695 O O . THR A 1 86 ? -1.026 -4.669 -27.703 1.00 95.12 86 THR A O 1
ATOM 698 N N . SER A 1 87 ? -1.829 -2.628 -27.207 1.00 94.00 87 SER A N 1
ATOM 699 C CA . SER A 1 87 ? -1.346 -1.972 -28.432 1.00 94.00 87 SER A CA 1
ATOM 700 C C . SER A 1 87 ? 0.182 -2.027 -28.532 1.00 94.00 87 SER A C 1
ATOM 702 O O . SER A 1 87 ? 0.725 -2.501 -29.531 1.00 94.00 87 SER A O 1
ATOM 704 N N . ILE A 1 88 ? 0.891 -1.657 -27.458 1.00 95.12 88 ILE A N 1
ATOM 705 C CA . ILE A 1 88 ? 2.356 -1.749 -27.371 1.00 95.12 88 ILE A CA 1
ATOM 706 C C . ILE A 1 88 ? 2.828 -3.179 -27.664 1.00 95.12 88 ILE A C 1
ATOM 708 O O . ILE A 1 88 ? 3.765 -3.367 -28.443 1.00 95.12 88 ILE A O 1
ATOM 712 N N . ALA A 1 89 ? 2.173 -4.191 -27.087 1.00 94.38 89 ALA A N 1
ATOM 713 C CA . ALA A 1 89 ? 2.544 -5.591 -27.273 1.00 94.38 89 ALA A CA 1
ATOM 714 C C . ALA A 1 89 ? 2.528 -6.021 -28.745 1.00 94.38 89 ALA A C 1
ATOM 716 O O . ALA A 1 89 ? 3.428 -6.743 -29.173 1.00 94.38 89 ALA A O 1
ATOM 717 N N . TYR A 1 90 ? 1.548 -5.563 -29.531 1.00 91.88 90 TYR A N 1
ATOM 718 C CA . TYR A 1 90 ? 1.477 -5.865 -30.963 1.00 91.88 90 TYR A CA 1
ATOM 719 C C . TYR A 1 90 ? 2.733 -5.382 -31.704 1.00 91.88 90 TYR A C 1
ATOM 721 O O . TYR A 1 90 ? 3.368 -6.156 -32.422 1.00 91.88 90 TYR A O 1
ATOM 729 N N . TYR A 1 91 ? 3.149 -4.136 -31.462 1.00 90.50 91 TYR A N 1
ATOM 730 C CA . TYR A 1 91 ? 4.341 -3.560 -32.091 1.00 90.50 91 TYR A CA 1
ATOM 731 C C . TYR A 1 91 ? 5.643 -4.188 -31.587 1.00 90.50 91 TYR A C 1
ATOM 733 O O . TYR A 1 91 ? 6.551 -4.459 -32.377 1.00 90.50 91 TYR A O 1
ATOM 741 N N . ILE A 1 92 ? 5.750 -4.438 -30.279 1.00 91.75 92 ILE A N 1
ATOM 742 C CA . ILE A 1 92 ? 6.953 -5.036 -29.693 1.00 91.75 92 ILE A CA 1
ATOM 743 C C . ILE A 1 92 ? 7.158 -6.460 -30.206 1.00 91.75 92 ILE A C 1
ATOM 745 O O . ILE A 1 92 ? 8.288 -6.805 -30.533 1.00 91.75 92 ILE A O 1
ATOM 749 N N . ARG A 1 93 ? 6.104 -7.276 -30.350 1.00 91.44 93 ARG A N 1
ATOM 750 C CA . ARG A 1 93 ? 6.227 -8.643 -30.894 1.00 91.44 93 ARG A CA 1
ATOM 751 C C . ARG A 1 93 ? 6.875 -8.663 -32.275 1.00 91.44 93 ARG A C 1
ATOM 753 O O . ARG A 1 93 ? 7.736 -9.502 -32.526 1.00 91.44 93 ARG A O 1
ATOM 760 N N . GLN A 1 94 ? 6.501 -7.725 -33.143 1.00 87.50 94 GLN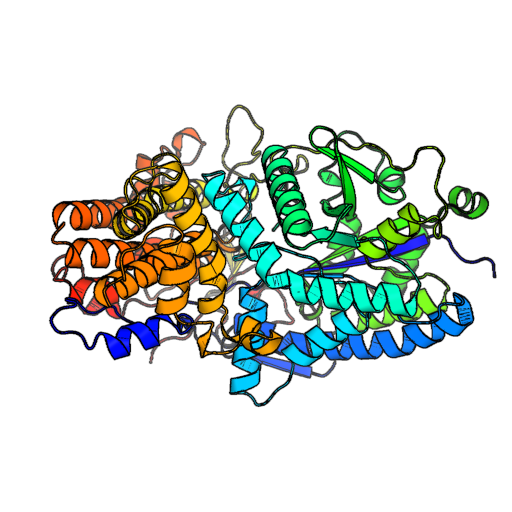 A N 1
ATOM 761 C CA . GLN A 1 94 ? 7.117 -7.600 -34.460 1.00 87.50 94 GLN A CA 1
ATOM 762 C C . GLN A 1 94 ? 8.609 -7.254 -34.346 1.00 87.50 94 GLN A C 1
ATOM 764 O O . GLN A 1 94 ? 9.447 -7.928 -34.943 1.00 87.50 94 GLN A O 1
ATOM 769 N N . ALA A 1 95 ? 8.959 -6.257 -33.527 1.00 89.31 95 ALA A N 1
ATOM 770 C CA . ALA A 1 95 ? 10.354 -5.869 -33.317 1.00 89.31 95 ALA A CA 1
ATOM 771 C C . ALA A 1 95 ? 11.195 -7.003 -32.698 1.00 89.31 95 ALA A C 1
ATOM 773 O O . ALA A 1 95 ? 12.336 -7.210 -33.105 1.00 89.31 95 ALA A O 1
ATOM 774 N N . LEU A 1 96 ? 10.631 -7.756 -31.751 1.00 91.56 96 LEU A N 1
ATOM 775 C CA . LEU A 1 96 ? 11.257 -8.912 -31.105 1.00 91.56 96 LEU A CA 1
ATOM 776 C C . LEU A 1 96 ? 11.656 -9.990 -32.116 1.00 91.56 96 LEU A C 1
ATOM 778 O O . LEU A 1 96 ? 12.801 -10.441 -32.102 1.00 91.56 96 LEU A O 1
ATOM 782 N N . ALA A 1 97 ? 10.752 -10.344 -33.029 1.00 88.56 97 ALA A N 1
ATOM 783 C CA . ALA A 1 97 ? 11.033 -11.324 -34.072 1.00 88.56 97 ALA A CA 1
ATOM 784 C C . ALA A 1 97 ? 12.044 -10.794 -35.105 1.00 88.56 97 ALA A C 1
ATOM 786 O O . ALA A 1 97 ? 13.027 -11.464 -35.411 1.00 88.56 97 ALA A O 1
ATOM 787 N N . GLU A 1 98 ? 11.828 -9.582 -35.623 1.00 88.81 98 GLU A N 1
ATOM 788 C CA . GLU A 1 98 ? 12.607 -9.039 -36.745 1.00 88.81 98 GLU A CA 1
ATOM 789 C C . GLU A 1 98 ? 14.009 -8.553 -36.350 1.00 88.81 98 GLU A C 1
ATOM 791 O O . GLU A 1 98 ? 14.927 -8.604 -37.168 1.00 88.81 98 GLU A O 1
ATOM 796 N N . LYS A 1 99 ? 14.182 -8.044 -35.122 1.00 86.69 99 LYS A N 1
ATOM 797 C CA . LYS A 1 99 ? 15.408 -7.340 -34.698 1.00 86.69 99 LYS A CA 1
ATOM 798 C C . LYS A 1 99 ? 16.169 -8.030 -33.578 1.00 86.69 99 LYS A C 1
ATOM 800 O O . LYS A 1 99 ? 17.389 -7.895 -33.524 1.00 86.69 99 LYS A O 1
ATOM 805 N N . PHE A 1 100 ? 15.467 -8.736 -32.694 1.00 86.31 100 PHE A N 1
ATOM 806 C CA . PHE A 1 100 ? 16.059 -9.347 -31.500 1.00 86.31 100 PHE A CA 1
ATOM 807 C C . PHE A 1 100 ? 16.112 -10.878 -31.567 1.00 86.31 100 PHE A C 1
ATOM 809 O O . PHE A 1 100 ? 16.736 -11.494 -30.710 1.00 86.31 100 PHE A O 1
ATOM 816 N N . ASN A 1 101 ? 15.530 -11.491 -32.608 1.00 87.75 101 ASN A N 1
ATOM 817 C CA . ASN A 1 101 ? 15.472 -12.944 -32.801 1.00 87.75 101 ASN A CA 1
ATOM 818 C C . ASN A 1 101 ? 14.831 -13.684 -31.608 1.00 87.75 101 ASN A C 1
ATOM 820 O O . ASN A 1 101 ? 15.250 -14.774 -31.210 1.00 87.75 101 ASN A O 1
ATOM 824 N N . GLU A 1 102 ? 13.806 -13.070 -31.023 1.00 90.44 102 GLU A N 1
ATOM 825 C CA . GLU A 1 102 ? 13.096 -13.584 -29.856 1.00 90.44 102 GLU A CA 1
ATOM 826 C C . GLU A 1 102 ? 11.842 -14.347 -30.285 1.00 90.44 102 GLU A C 1
ATOM 828 O O . GLU A 1 102 ? 11.078 -13.902 -31.142 1.00 90.44 102 GLU A O 1
ATOM 833 N N . ARG A 1 103 ? 11.625 -15.524 -29.687 1.00 85.38 103 ARG A N 1
ATOM 834 C CA . ARG A 1 103 ? 10.556 -16.459 -30.096 1.00 85.38 103 ARG A CA 1
ATOM 835 C C . ARG A 1 103 ? 9.178 -16.101 -29.549 1.00 85.38 103 ARG A C 1
ATOM 837 O O . ARG A 1 103 ? 8.172 -16.609 -30.035 1.00 85.38 103 ARG A O 1
ATOM 844 N N . GLY A 1 104 ? 9.132 -15.270 -28.518 1.00 90.00 104 GLY A N 1
ATOM 845 C CA . GLY A 1 104 ? 7.908 -14.892 -27.834 1.00 90.00 104 GLY A CA 1
ATOM 846 C C . GLY A 1 104 ? 8.028 -13.515 -27.208 1.00 90.00 104 GLY A C 1
ATOM 847 O O . GLY A 1 104 ? 9.054 -12.846 -27.323 1.00 90.00 104 GLY A O 1
ATOM 848 N N . MET A 1 105 ? 6.961 -13.092 -26.537 1.00 94.75 105 MET A N 1
ATOM 849 C CA . MET A 1 105 ? 6.936 -11.795 -25.875 1.00 94.75 105 MET A CA 1
ATOM 850 C C . MET A 1 105 ? 7.985 -11.733 -24.762 1.00 94.75 105 MET A C 1
ATOM 852 O O . MET A 1 105 ? 8.059 -12.628 -23.921 1.00 94.75 105 MET A O 1
ATOM 856 N N . ILE A 1 106 ? 8.780 -10.668 -24.756 1.00 94.81 106 ILE A N 1
ATOM 857 C CA . ILE A 1 106 ? 9.576 -10.261 -23.601 1.00 94.81 106 ILE A CA 1
ATOM 858 C C . ILE A 1 106 ? 8.787 -9.163 -22.890 1.00 94.81 106 ILE A C 1
ATOM 860 O O . ILE A 1 106 ? 8.383 -8.209 -23.561 1.00 94.81 106 ILE A O 1
ATOM 864 N N . PRO A 1 107 ? 8.581 -9.258 -21.568 1.00 96.75 107 PRO A N 1
ATOM 865 C CA . PRO A 1 107 ? 7.879 -8.225 -20.825 1.00 96.75 107 PRO A CA 1
ATOM 866 C C . PRO A 1 107 ? 8.662 -6.925 -20.926 1.00 96.75 107 PRO A C 1
ATOM 868 O O . PRO A 1 107 ? 9.808 -6.847 -20.488 1.00 96.75 107 PRO A O 1
ATOM 871 N N . PHE A 1 108 ? 8.048 -5.906 -21.521 1.00 96.25 108 PHE A N 1
ATOM 872 C CA . PHE A 1 108 ? 8.706 -4.616 -21.750 1.00 96.25 108 PHE A CA 1
ATOM 873 C C . PHE A 1 108 ? 8.681 -3.718 -20.506 1.00 96.25 108 PHE A C 1
ATOM 875 O O . PHE A 1 108 ? 9.347 -2.687 -20.457 1.00 96.25 108 PHE A O 1
ATOM 882 N N . THR A 1 109 ? 7.879 -4.100 -19.513 1.00 97.12 109 THR A N 1
ATOM 883 C CA . THR A 1 109 ? 7.682 -3.404 -18.244 1.00 97.12 109 THR A CA 1
ATOM 884 C C . THR A 1 109 ? 7.263 -4.402 -17.165 1.00 97.12 109 THR A C 1
ATOM 886 O O . THR A 1 109 ? 6.792 -5.498 -17.479 1.00 97.12 109 THR A O 1
ATOM 889 N N . SER A 1 110 ? 7.420 -4.046 -15.893 1.00 97.88 110 SER A N 1
ATOM 890 C CA . SER A 1 110 ? 6.720 -4.706 -14.791 1.00 97.88 110 SER A CA 1
ATOM 891 C C . SER A 1 110 ? 5.637 -3.810 -14.204 1.00 97.88 110 SER A C 1
ATOM 893 O O . SER A 1 110 ? 5.761 -2.586 -14.223 1.00 97.88 110 SER A O 1
ATOM 895 N N . CYS A 1 111 ? 4.609 -4.414 -13.614 1.00 96.50 111 CYS A N 1
ATOM 896 C CA . CYS A 1 111 ? 3.610 -3.686 -12.843 1.00 96.50 111 CYS A CA 1
ATOM 897 C C . CYS A 1 111 ? 3.324 -4.384 -11.509 1.00 96.50 111 CYS A C 1
ATOM 899 O O . CYS A 1 111 ? 3.276 -5.615 -11.457 1.00 96.50 111 CYS A O 1
ATOM 901 N N . CYS A 1 112 ? 3.165 -3.614 -10.432 1.00 94.12 112 CYS A N 1
ATOM 902 C CA . CYS A 1 112 ? 2.486 -4.084 -9.224 1.00 94.12 112 CYS A CA 1
ATOM 903 C C . CYS A 1 112 ? 1.201 -3.287 -9.009 1.00 94.12 112 CYS A C 1
ATOM 905 O O . CYS A 1 112 ? 1.188 -2.065 -9.132 1.00 94.12 112 CYS A O 1
ATOM 907 N N . VAL A 1 113 ? 0.133 -3.988 -8.651 1.00 93.62 113 VAL A N 1
ATOM 908 C CA . VAL A 1 113 ? -1.154 -3.401 -8.277 1.00 93.62 113 VAL A CA 1
ATOM 909 C C . VAL A 1 113 ? -1.429 -3.767 -6.819 1.00 93.62 113 VAL A C 1
ATOM 911 O O . VAL A 1 113 ? -1.445 -4.937 -6.456 1.00 93.62 113 VAL A O 1
ATOM 914 N N . ASP A 1 114 ? -1.589 -2.806 -5.926 1.00 89.88 114 ASP A N 1
ATOM 915 C CA . ASP A 1 114 ? -1.926 -3.084 -4.540 1.00 89.88 114 ASP A CA 1
ATOM 916 C C . ASP A 1 114 ? -3.195 -3.964 -4.461 1.00 89.88 114 ASP A C 1
ATOM 918 O O . ASP A 1 114 ? -4.137 -3.771 -5.239 1.00 89.88 114 ASP A O 1
ATOM 922 N N . PRO A 1 115 ? -3.218 -4.959 -3.554 1.00 91.62 115 PRO A N 1
ATOM 923 C CA . PRO A 1 115 ? -4.327 -5.898 -3.379 1.00 91.62 115 PRO A CA 1
ATOM 924 C C . PRO A 1 115 ? -5.728 -5.282 -3.408 1.00 91.62 115 PRO A C 1
ATOM 926 O O . PRO A 1 115 ? -6.619 -5.798 -4.082 1.00 91.62 115 PRO A O 1
ATOM 929 N N . ASP A 1 116 ? -5.910 -4.144 -2.739 1.00 90.50 116 ASP A N 1
ATOM 930 C CA . ASP A 1 116 ? -7.199 -3.460 -2.668 1.00 90.50 116 ASP A CA 1
ATOM 931 C C . ASP A 1 116 ? -7.636 -2.889 -4.015 1.00 90.50 116 ASP A C 1
ATOM 933 O O . ASP A 1 116 ? -8.815 -2.978 -4.358 1.00 90.50 116 ASP A O 1
ATOM 937 N N . THR A 1 117 ? -6.708 -2.345 -4.806 1.00 92.19 117 THR A N 1
ATOM 938 C CA . THR A 1 117 ? -7.024 -1.900 -6.167 1.00 92.19 117 THR A CA 1
ATOM 939 C C . THR A 1 117 ? -7.371 -3.083 -7.059 1.00 92.19 117 THR A C 1
ATOM 941 O O . THR A 1 117 ? -8.355 -2.996 -7.789 1.00 92.19 117 THR A O 1
ATOM 944 N N . MET A 1 118 ? -6.643 -4.206 -6.979 1.00 92.00 118 MET A N 1
ATOM 945 C CA . MET A 1 118 ? -7.006 -5.412 -7.741 1.00 92.00 118 MET A CA 1
ATOM 946 C C . MET A 1 118 ? -8.411 -5.901 -7.390 1.00 92.00 118 MET A C 1
ATOM 948 O O . MET A 1 118 ? -9.201 -6.171 -8.289 1.00 92.00 118 MET A O 1
ATOM 952 N N . HIS A 1 119 ? -8.749 -5.963 -6.103 1.00 91.69 119 HIS A N 1
ATOM 953 C CA . HIS A 1 119 ? -10.086 -6.362 -5.678 1.00 91.69 119 HIS A CA 1
ATOM 954 C C . HIS A 1 119 ? -11.161 -5.382 -6.159 1.00 91.69 119 HIS A C 1
ATOM 956 O O . HIS A 1 119 ? -12.176 -5.820 -6.699 1.00 91.69 119 HIS A O 1
ATOM 962 N N . ARG A 1 120 ? -10.915 -4.067 -6.069 1.00 91.69 120 ARG A N 1
ATOM 963 C CA . ARG A 1 120 ? -11.869 -3.056 -6.549 1.00 91.69 120 ARG A CA 1
ATOM 964 C C . ARG A 1 120 ? -12.077 -3.111 -8.063 1.00 91.69 120 ARG A C 1
ATOM 966 O O . ARG A 1 120 ? -13.179 -2.838 -8.527 1.00 91.69 120 ARG A O 1
ATOM 973 N N . VAL A 1 121 ? -11.049 -3.479 -8.834 1.00 93.94 121 VAL A N 1
ATOM 974 C CA . VAL A 1 121 ? -11.189 -3.752 -10.274 1.00 93.94 121 VAL A CA 1
ATOM 975 C C . VAL A 1 121 ? -12.184 -4.893 -10.503 1.00 93.94 121 VAL A C 1
ATOM 977 O O . VAL A 1 121 ? -13.070 -4.743 -11.338 1.00 93.94 121 VAL A O 1
ATOM 980 N N . VAL A 1 122 ? -12.080 -5.992 -9.746 1.00 93.06 122 VAL A N 1
ATOM 981 C CA . VAL A 1 122 ? -12.994 -7.143 -9.870 1.00 93.06 122 VAL A CA 1
ATOM 982 C C . VAL A 1 122 ? -14.432 -6.758 -9.522 1.00 93.06 122 VAL A C 1
ATOM 984 O O . VAL A 1 122 ? -15.345 -7.056 -10.286 1.00 93.06 122 VAL A O 1
ATOM 987 N N . GLU A 1 123 ? -14.643 -6.052 -8.408 1.00 90.25 123 GLU A N 1
ATOM 988 C CA . GLU A 1 123 ? -15.979 -5.569 -8.032 1.00 90.25 123 GLU A CA 1
ATOM 989 C C . GLU A 1 123 ? -16.589 -4.688 -9.126 1.00 90.25 123 GLU A C 1
ATOM 991 O O . GLU A 1 123 ? -17.732 -4.891 -9.533 1.00 90.25 123 GLU A O 1
ATOM 996 N N . LEU A 1 124 ? -15.815 -3.729 -9.642 1.00 90.75 124 LEU A N 1
ATOM 997 C CA . LEU A 1 124 ? -16.304 -2.802 -10.655 1.00 90.75 124 LEU A CA 1
ATOM 998 C C . LEU A 1 124 ? -16.594 -3.494 -11.992 1.00 90.75 124 LEU A C 1
ATOM 1000 O O . LEU A 1 124 ? -17.504 -3.085 -12.714 1.00 90.75 124 LEU A O 1
ATOM 1004 N N . ASP A 1 125 ? -15.824 -4.524 -12.335 1.00 93.00 125 ASP A N 1
ATOM 1005 C CA . ASP A 1 125 ? -16.077 -5.357 -13.505 1.00 93.00 125 ASP A CA 1
ATOM 1006 C C . ASP A 1 125 ? -17.421 -6.086 -13.386 1.00 93.00 125 ASP A C 1
ATOM 1008 O O . ASP A 1 125 ? -18.200 -6.053 -14.341 1.00 93.00 125 ASP A O 1
ATOM 1012 N N . TYR A 1 126 ? -17.758 -6.640 -12.215 1.00 89.19 126 TYR A N 1
ATOM 1013 C CA . TYR A 1 126 ? -19.087 -7.214 -11.971 1.00 89.19 126 TYR A CA 1
ATOM 1014 C C . TYR A 1 126 ? -20.199 -6.159 -12.018 1.00 89.19 126 TYR A C 1
ATOM 1016 O O . TYR A 1 126 ? -21.226 -6.387 -12.655 1.00 89.19 126 TYR A O 1
ATOM 1024 N N . GLU A 1 127 ? -19.996 -4.996 -11.389 1.00 88.44 127 GLU A N 1
ATOM 1025 C CA . GLU A 1 127 ? -20.974 -3.896 -11.380 1.00 88.44 127 GLU A CA 1
ATOM 1026 C C . GLU A 1 127 ? -21.286 -3.377 -12.799 1.00 88.44 127 GLU A C 1
ATOM 1028 O O . GLU A 1 127 ? -22.398 -2.912 -13.057 1.00 88.44 127 GLU A O 1
ATOM 1033 N N . GLN A 1 128 ? -20.313 -3.422 -13.718 1.00 89.88 128 GLN A N 1
ATOM 1034 C CA . GLN A 1 128 ? -20.399 -2.777 -15.039 1.00 89.88 128 GLN A CA 1
ATOM 1035 C C . GLN A 1 128 ? -20.412 -3.751 -16.223 1.00 89.88 128 GLN A C 1
ATOM 1037 O O . GLN A 1 128 ? -20.564 -3.308 -17.362 1.00 89.88 128 GLN A O 1
ATOM 1042 N N . GLY A 1 129 ? -20.290 -5.058 -15.983 1.00 88.94 129 GLY A N 1
ATOM 1043 C CA . GLY A 1 129 ? -20.205 -6.069 -17.039 1.00 88.94 129 GLY A CA 1
ATOM 1044 C C . GLY A 1 129 ? -18.926 -5.948 -17.873 1.00 88.94 129 GLY A C 1
ATOM 1045 O O . GLY A 1 129 ? -18.964 -6.104 -19.094 1.00 88.94 129 GLY A O 1
ATOM 1046 N N . GLU A 1 130 ? -17.806 -5.624 -17.228 1.00 90.50 130 GLU A N 1
ATOM 1047 C CA . GLU A 1 130 ? -16.507 -5.419 -17.876 1.00 90.50 130 GLU A CA 1
ATOM 1048 C C . GLU A 1 130 ? -15.508 -6.542 -17.543 1.00 90.50 130 GLU A C 1
ATOM 1050 O O . GLU A 1 130 ? -15.820 -7.465 -16.800 1.00 90.50 130 GLU A O 1
ATOM 1055 N N . ASN A 1 131 ? -14.321 -6.523 -18.161 1.00 93.12 131 ASN A N 1
ATOM 1056 C CA . ASN A 1 131 ? -13.301 -7.573 -18.005 1.00 93.12 131 ASN A CA 1
ATOM 1057 C C . ASN A 1 131 ? -11.883 -6.986 -17.879 1.00 93.12 131 ASN A C 1
ATOM 1059 O O . ASN A 1 131 ? -10.929 -7.393 -18.555 1.00 93.12 131 ASN A O 1
ATOM 1063 N N . THR A 1 132 ? -11.748 -5.962 -17.045 1.00 94.94 132 THR A N 1
ATOM 1064 C CA . THR A 1 132 ? -10.479 -5.292 -16.751 1.00 94.94 132 THR A CA 1
ATOM 1065 C C . THR A 1 132 ? -9.514 -6.239 -16.037 1.00 94.94 132 THR A C 1
ATOM 1067 O O . THR A 1 132 ? -8.353 -6.341 -16.435 1.00 94.94 132 THR A O 1
ATOM 1070 N N . TYR A 1 133 ? -9.986 -6.972 -15.024 1.00 94.94 133 TYR A N 1
ATOM 1071 C CA . TYR A 1 133 ? -9.188 -7.925 -14.254 1.00 94.94 133 TYR A CA 1
ATOM 1072 C C . TYR A 1 133 ? -8.669 -9.071 -15.128 1.00 94.94 133 TYR A C 1
ATOM 1074 O O . TYR A 1 133 ? -7.472 -9.359 -15.117 1.00 94.94 133 TYR A O 1
ATOM 1082 N N . GLY A 1 134 ? -9.535 -9.683 -15.945 1.00 95.12 134 GLY A N 1
ATOM 1083 C CA . GLY A 1 134 ? -9.120 -10.745 -16.865 1.00 95.12 134 GLY A CA 1
ATOM 1084 C C . GLY A 1 134 ? -8.072 -10.256 -17.865 1.00 95.12 134 GLY A C 1
ATOM 1085 O O . GLY A 1 134 ? -7.052 -10.915 -18.053 1.00 95.12 134 GLY A O 1
ATOM 1086 N N . THR A 1 135 ? -8.248 -9.046 -18.409 1.00 95.75 135 THR A N 1
ATOM 1087 C CA . THR A 1 135 ? -7.246 -8.417 -19.289 1.00 95.75 135 THR A CA 1
ATOM 1088 C C . THR A 1 135 ? -5.906 -8.230 -18.571 1.00 95.75 135 THR A C 1
ATOM 1090 O O . THR A 1 135 ? -4.856 -8.529 -19.136 1.00 95.75 135 THR A O 1
ATOM 1093 N N . PHE A 1 136 ? -5.918 -7.775 -17.315 1.00 94.12 136 PHE A N 1
ATOM 1094 C CA . PHE A 1 136 ? -4.717 -7.667 -16.484 1.00 94.12 136 PHE A CA 1
ATOM 1095 C C . PHE A 1 136 ? -3.983 -9.005 -16.356 1.00 94.12 136 PHE A C 1
ATOM 1097 O O . PHE A 1 136 ? -2.779 -9.086 -16.618 1.00 94.12 136 PHE A O 1
ATOM 1104 N N . MET A 1 137 ? -4.714 -10.058 -15.988 1.00 95.56 137 MET A N 1
ATOM 1105 C CA . MET A 1 137 ? -4.153 -11.397 -15.823 1.00 95.56 137 MET A CA 1
ATOM 1106 C C . MET A 1 137 ? -3.600 -11.942 -17.139 1.00 95.56 137 MET A C 1
ATOM 1108 O O . MET A 1 137 ? -2.516 -12.524 -17.150 1.00 95.56 137 MET A O 1
ATOM 1112 N N . ASP A 1 138 ? -4.269 -11.694 -18.261 1.00 96.25 138 ASP A N 1
ATOM 1113 C CA . ASP A 1 138 ? -3.800 -12.120 -19.579 1.00 96.25 138 ASP A CA 1
ATOM 1114 C C . ASP A 1 138 ? -2.509 -11.410 -20.002 1.00 96.25 138 ASP A C 1
ATOM 1116 O O . ASP A 1 138 ? -1.615 -12.046 -20.571 1.00 96.25 138 ASP A O 1
ATOM 1120 N N . LEU A 1 139 ? -2.342 -10.122 -19.685 1.00 96.88 139 LEU A N 1
ATOM 1121 C CA . LEU A 1 139 ? -1.091 -9.407 -19.959 1.00 96.88 139 LEU A CA 1
ATOM 1122 C C . LEU A 1 139 ? 0.091 -9.964 -19.145 1.00 96.88 139 LEU A C 1
ATOM 1124 O O . LEU A 1 139 ? 1.201 -10.041 -19.683 1.00 96.88 139 LEU A O 1
ATOM 1128 N N . TYR A 1 140 ? -0.135 -10.413 -17.904 1.00 96.81 140 TYR A N 1
ATOM 1129 C CA . TYR A 1 140 ? 0.875 -11.147 -17.130 1.00 96.81 140 TYR A CA 1
ATOM 1130 C C . TYR A 1 140 ? 1.152 -12.537 -17.718 1.00 96.81 140 TYR A C 1
ATOM 1132 O O . TYR A 1 140 ? 2.306 -12.887 -17.978 1.00 96.81 140 TYR A O 1
ATOM 1140 N N . ARG A 1 141 ? 0.105 -13.329 -17.985 1.00 95.75 141 ARG A N 1
ATOM 1141 C CA . ARG A 1 141 ? 0.213 -14.710 -18.500 1.00 95.75 141 ARG A CA 1
ATOM 1142 C C . ARG A 1 141 ? 0.861 -14.793 -19.877 1.00 95.75 141 ARG A C 1
ATOM 1144 O O . ARG A 1 141 ? 1.508 -15.784 -20.189 1.00 95.75 141 ARG A O 1
ATOM 1151 N N . THR A 1 142 ? 0.698 -13.764 -20.704 1.00 94.94 142 THR A N 1
ATOM 1152 C CA . THR A 1 142 ? 1.291 -13.692 -22.050 1.00 94.94 142 THR A CA 1
ATOM 1153 C C . THR A 1 142 ? 2.633 -12.958 -22.082 1.00 94.94 142 THR A C 1
ATOM 1155 O O . THR A 1 142 ? 3.165 -12.697 -23.164 1.00 94.94 142 THR A O 1
ATOM 1158 N N . GLY A 1 143 ? 3.180 -12.618 -20.907 1.00 95.56 143 GLY A N 1
ATOM 1159 C CA . GLY A 1 143 ? 4.482 -11.980 -20.737 1.00 95.56 143 GLY A CA 1
ATOM 1160 C C . GLY A 1 143 ? 4.597 -10.608 -21.389 1.00 95.56 143 GLY A C 1
ATOM 1161 O O . GLY A 1 143 ? 5.695 -10.218 -21.771 1.00 95.56 143 GLY A O 1
ATOM 1162 N N . VAL A 1 144 ? 3.487 -9.881 -21.549 1.00 96.75 144 VAL A N 1
ATOM 1163 C CA . VAL A 1 144 ? 3.500 -8.480 -22.001 1.00 96.75 144 VAL A CA 1
ATOM 1164 C C . VAL A 1 144 ? 4.048 -7.578 -20.900 1.00 96.75 144 VAL A C 1
ATOM 1166 O O . VAL A 1 144 ? 4.869 -6.698 -21.163 1.00 96.75 144 VAL A O 1
ATOM 1169 N N . MET A 1 145 ? 3.631 -7.847 -19.666 1.00 96.50 145 MET A N 1
ATOM 1170 C CA . MET A 1 145 ? 4.147 -7.239 -18.446 1.00 96.50 145 MET A CA 1
ATOM 1171 C C . MET A 1 145 ? 4.576 -8.326 -17.468 1.00 96.50 145 MET A C 1
ATOM 1173 O O . MET A 1 145 ? 3.995 -9.409 -17.438 1.00 96.50 145 MET A O 1
ATOM 1177 N N . ALA A 1 146 ? 5.588 -8.034 -16.660 1.00 98.12 146 ALA A N 1
ATOM 1178 C CA . ALA A 1 146 ? 5.978 -8.899 -15.557 1.00 98.12 146 ALA A CA 1
ATOM 1179 C C . ALA A 1 146 ? 5.235 -8.501 -14.267 1.00 98.12 146 ALA A C 1
ATOM 1181 O O . ALA A 1 146 ? 5.162 -7.304 -13.962 1.00 98.12 146 ALA A O 1
ATOM 1182 N N . PRO A 1 147 ? 4.713 -9.459 -13.483 1.00 97.75 147 PRO A N 1
ATOM 1183 C CA . PRO A 1 147 ? 4.159 -9.162 -12.171 1.00 97.75 147 PRO A CA 1
ATOM 1184 C C . PRO A 1 147 ? 5.276 -8.773 -11.198 1.00 97.75 147 PRO A C 1
ATOM 1186 O O . PRO A 1 147 ? 6.320 -9.424 -11.129 1.00 97.75 147 PRO A O 1
ATOM 1189 N N . CYS A 1 148 ? 5.042 -7.718 -10.426 1.00 98.12 148 CYS A N 1
ATOM 1190 C CA . CYS A 1 148 ? 5.865 -7.327 -9.289 1.00 98.12 148 CYS A CA 1
ATOM 1191 C C . CYS A 1 148 ? 5.031 -7.497 -8.013 1.00 98.12 148 CYS A C 1
ATOM 1193 O O . CYS A 1 148 ? 3.891 -7.043 -7.959 1.00 98.12 148 CYS A O 1
ATOM 1195 N N . ILE A 1 149 ? 5.567 -8.185 -7.004 1.00 98.12 149 ILE A N 1
ATOM 1196 C CA . ILE A 1 149 ? 4.851 -8.398 -5.740 1.00 98.12 149 ILE A CA 1
ATOM 1197 C C . ILE A 1 149 ? 4.932 -7.124 -4.901 1.00 98.12 149 ILE A C 1
ATOM 1199 O O . ILE A 1 149 ? 5.979 -6.486 -4.838 1.00 98.12 149 ILE A O 1
ATOM 1203 N N . THR A 1 150 ? 3.853 -6.781 -4.207 1.00 97.50 150 THR A N 1
ATOM 1204 C CA . THR A 1 150 ? 3.868 -5.758 -3.158 1.00 97.50 150 THR A CA 1
ATOM 1205 C C . THR A 1 150 ? 3.050 -6.212 -1.948 1.00 97.50 150 THR A C 1
ATOM 1207 O O . THR A 1 150 ? 2.394 -7.256 -1.985 1.00 97.50 150 THR A O 1
ATOM 1210 N N . VAL A 1 151 ? 3.119 -5.456 -0.855 1.00 96.19 151 VAL A N 1
ATOM 1211 C CA . VAL A 1 151 ? 2.357 -5.723 0.374 1.00 96.19 151 VAL A CA 1
ATOM 1212 C C . VAL A 1 151 ? 0.966 -5.074 0.307 1.00 96.19 151 VAL A C 1
ATOM 1214 O O . VAL A 1 151 ? 0.798 -4.055 -0.369 1.00 96.19 151 VAL A O 1
ATOM 1217 N N . PRO A 1 152 ? -0.050 -5.633 0.992 1.00 95.06 152 PRO A N 1
ATOM 1218 C CA . PRO A 1 152 ? -1.370 -5.017 1.082 1.00 95.06 152 PRO A CA 1
ATOM 1219 C C . PRO A 1 152 ? -1.331 -3.665 1.795 1.00 95.06 152 PRO A C 1
ATOM 1221 O O . PRO A 1 152 ? -0.390 -3.350 2.527 1.00 95.06 152 PRO A O 1
ATOM 1224 N N . PHE A 1 153 ? -2.391 -2.881 1.590 1.00 93.88 153 PHE A N 1
ATOM 1225 C CA . PHE A 1 153 ? -2.634 -1.605 2.270 1.00 93.88 153 PHE A CA 1
ATOM 1226 C C . PHE A 1 153 ? -1.534 -0.548 2.094 1.00 93.88 153 PHE A C 1
ATOM 1228 O O . PHE A 1 153 ? -1.507 0.426 2.836 1.00 93.88 153 PHE A O 1
ATOM 1235 N N . HIS A 1 154 ? -0.612 -0.730 1.142 1.00 95.38 154 HIS A N 1
ATOM 1236 C CA . HIS A 1 154 ? 0.465 0.218 0.843 1.00 95.38 154 HIS A CA 1
ATOM 1237 C C . HIS A 1 154 ? 1.205 0.731 2.104 1.00 95.38 154 HIS A C 1
ATOM 1239 O O . HIS A 1 154 ? 1.518 1.917 2.243 1.00 95.38 154 HIS A O 1
ATOM 1245 N N . VAL A 1 155 ? 1.443 -0.170 3.065 1.00 95.19 155 VAL A N 1
ATOM 1246 C CA . VAL A 1 155 ? 2.107 0.150 4.336 1.00 95.19 155 VAL A CA 1
ATOM 1247 C C . VAL A 1 155 ? 3.617 0.278 4.152 1.00 95.19 155 VAL A C 1
ATOM 1249 O O . VAL A 1 155 ? 4.261 -0.576 3.539 1.00 95.19 155 VAL A O 1
ATOM 1252 N N . ILE A 1 156 ? 4.211 1.316 4.741 1.00 96.88 156 ILE A N 1
ATOM 1253 C CA . ILE A 1 156 ? 5.670 1.460 4.795 1.00 96.88 156 ILE A CA 1
ATOM 1254 C C . ILE A 1 156 ? 6.187 0.508 5.872 1.00 96.88 156 ILE A C 1
ATOM 1256 O O . ILE A 1 156 ? 6.028 0.761 7.065 1.00 96.88 156 ILE A O 1
ATOM 1260 N N . LEU A 1 157 ? 6.796 -0.605 5.457 1.00 96.94 157 LEU A N 1
ATOM 1261 C CA . LEU A 1 157 ? 7.196 -1.683 6.370 1.00 96.94 157 LEU A CA 1
ATOM 1262 C C . LEU A 1 157 ? 8.082 -1.218 7.541 1.00 96.94 157 LEU A C 1
ATOM 1264 O O . LEU A 1 157 ? 7.803 -1.639 8.669 1.00 96.94 157 LEU A O 1
ATOM 1268 N N . PRO A 1 158 ? 9.078 -0.326 7.353 1.00 96.88 158 PRO A N 1
ATOM 1269 C CA . PRO A 1 158 ? 9.832 0.228 8.477 1.00 96.88 158 PRO A CA 1
ATOM 1270 C C . PRO A 1 158 ? 8.973 0.950 9.529 1.00 96.88 158 PRO A C 1
ATOM 1272 O O . PRO A 1 158 ? 9.313 0.893 10.709 1.00 96.88 158 PRO A O 1
ATOM 1275 N N . LEU A 1 159 ? 7.844 1.558 9.143 1.00 95.69 159 LEU A N 1
ATOM 1276 C CA . LEU A 1 159 ? 6.957 2.303 10.049 1.00 95.69 159 LEU A CA 1
ATOM 1277 C C . LEU A 1 159 ? 5.955 1.419 10.805 1.00 95.69 159 LEU A C 1
ATOM 1279 O O . LEU A 1 159 ? 5.367 1.865 11.791 1.00 95.69 159 LEU A O 1
ATOM 1283 N N . LEU A 1 160 ? 5.784 0.156 10.404 1.00 95.62 160 LEU A N 1
ATOM 1284 C CA . LEU A 1 160 ? 5.016 -0.803 11.198 1.00 95.62 160 LEU A CA 1
ATOM 1285 C C . LEU A 1 160 ? 5.717 -1.068 12.536 1.00 95.62 160 LEU A C 1
ATOM 1287 O O . LEU A 1 160 ? 6.935 -1.233 12.594 1.00 95.62 160 LEU A O 1
ATOM 1291 N N . HIS A 1 161 ? 4.938 -1.138 13.616 1.00 88.75 161 HIS A N 1
ATOM 1292 C CA . HIS A 1 161 ? 5.475 -1.193 14.980 1.00 88.75 161 HIS A CA 1
ATOM 1293 C C . HIS A 1 161 ? 6.117 -2.527 15.361 1.00 88.75 161 HIS A C 1
ATOM 1295 O O . HIS A 1 161 ? 6.947 -2.554 16.267 1.00 88.75 161 HIS A O 1
ATOM 1301 N N . SER A 1 162 ? 5.725 -3.623 14.710 1.00 94.25 162 SER A N 1
ATOM 1302 C CA . SER A 1 162 ? 6.151 -4.972 15.072 1.00 94.25 162 SER A CA 1
ATOM 1303 C C . SER A 1 162 ? 6.666 -5.743 13.856 1.00 94.25 162 SER A C 1
ATOM 1305 O O . SER A 1 162 ? 6.184 -5.584 12.731 1.00 94.25 162 SER A O 1
ATOM 1307 N N . ASP A 1 163 ? 7.626 -6.637 14.090 1.00 97.12 163 ASP A N 1
ATOM 1308 C CA . ASP A 1 163 ? 8.072 -7.592 13.071 1.00 97.12 163 ASP A CA 1
ATOM 1309 C C . ASP A 1 163 ? 6.974 -8.597 12.706 1.00 97.12 163 ASP A C 1
ATOM 1311 O O . ASP A 1 163 ? 6.963 -9.110 11.588 1.00 97.12 163 ASP A O 1
ATOM 1315 N N . PHE A 1 164 ? 6.032 -8.846 13.620 1.00 97.62 164 PHE A N 1
ATOM 1316 C CA . PHE A 1 164 ? 4.845 -9.654 13.361 1.00 97.62 164 PHE A CA 1
ATOM 1317 C C . PHE A 1 164 ? 4.011 -9.063 12.222 1.00 97.62 164 PHE A C 1
ATOM 1319 O O . PHE A 1 164 ? 3.741 -9.756 11.243 1.00 97.62 164 PHE A O 1
ATOM 1326 N N . ASP A 1 165 ? 3.677 -7.771 12.298 1.00 97.81 165 ASP A N 1
ATOM 1327 C CA . ASP A 1 165 ? 2.878 -7.082 11.283 1.00 97.81 165 ASP A CA 1
ATOM 1328 C C . ASP A 1 165 ? 3.627 -7.058 9.946 1.00 97.81 165 ASP A C 1
ATOM 1330 O O . ASP A 1 165 ? 3.041 -7.366 8.909 1.00 97.81 165 ASP A O 1
ATOM 1334 N N . ARG A 1 166 ? 4.938 -6.767 9.973 1.00 98.31 166 ARG A N 1
ATOM 1335 C CA . ARG A 1 166 ? 5.808 -6.779 8.781 1.00 98.31 166 ARG A CA 1
ATOM 1336 C C . ARG A 1 166 ? 5.800 -8.147 8.097 1.00 98.31 166 ARG A C 1
ATOM 1338 O O . ARG A 1 166 ? 5.613 -8.225 6.885 1.00 98.31 166 ARG A O 1
ATOM 1345 N N . ARG A 1 167 ? 5.972 -9.231 8.860 1.00 98.62 167 ARG A N 1
ATOM 1346 C CA . ARG A 1 167 ? 5.925 -10.609 8.341 1.00 98.62 167 ARG A CA 1
ATOM 1347 C C . ARG A 1 167 ? 4.550 -10.956 7.796 1.00 98.62 167 ARG A C 1
ATOM 1349 O O . ARG A 1 167 ? 4.462 -11.527 6.713 1.00 98.62 167 ARG A O 1
ATOM 1356 N N . LEU A 1 168 ? 3.490 -10.598 8.517 1.00 98.50 168 LEU A N 1
ATOM 1357 C CA . LEU A 1 168 ? 2.113 -10.869 8.119 1.00 98.50 168 LEU A CA 1
ATOM 1358 C C . LEU A 1 168 ? 1.793 -10.239 6.758 1.00 98.50 168 LEU A C 1
ATOM 1360 O O . LEU A 1 168 ? 1.368 -10.950 5.850 1.00 98.50 168 LEU A O 1
ATOM 1364 N N . VAL A 1 169 ? 2.060 -8.944 6.568 1.00 98.12 169 VAL A N 1
ATOM 1365 C CA . VAL A 1 169 ? 1.760 -8.276 5.289 1.00 98.12 169 VAL A CA 1
ATOM 1366 C C . VAL A 1 169 ? 2.647 -8.775 4.142 1.00 98.12 169 VAL A C 1
ATOM 1368 O O . VAL A 1 169 ? 2.175 -8.878 3.011 1.00 98.12 169 VAL A O 1
ATOM 1371 N N . VAL A 1 170 ? 3.897 -9.175 4.414 1.00 98.62 170 VAL A N 1
ATOM 1372 C CA . VAL A 1 170 ? 4.752 -9.838 3.412 1.00 98.62 170 VAL A CA 1
ATOM 1373 C C . VAL A 1 170 ? 4.164 -11.189 2.998 1.00 98.62 170 VAL A C 1
ATOM 1375 O O . VAL A 1 170 ? 4.055 -11.460 1.803 1.00 98.62 170 VAL A O 1
ATOM 1378 N N . ARG A 1 171 ? 3.743 -12.028 3.953 1.00 98.56 171 ARG A N 1
ATOM 1379 C CA . ARG A 1 171 ? 3.104 -13.325 3.665 1.00 98.56 171 ARG A CA 1
ATOM 1380 C C . ARG A 1 171 ? 1.820 -13.152 2.864 1.00 98.56 171 ARG A C 1
ATOM 1382 O O . ARG A 1 171 ? 1.611 -13.902 1.916 1.00 98.56 171 ARG A O 1
ATOM 1389 N N . ILE A 1 172 ? 1.001 -12.157 3.207 1.00 98.19 172 ILE A N 1
ATOM 1390 C CA . ILE A 1 172 ? -0.219 -11.822 2.462 1.00 98.19 172 ILE A CA 1
ATOM 1391 C C . ILE A 1 172 ? 0.117 -11.426 1.018 1.00 98.19 172 ILE A C 1
ATOM 1393 O O . ILE A 1 172 ? -0.477 -11.971 0.091 1.00 98.19 172 ILE A O 1
ATOM 1397 N N . GLY A 1 173 ? 1.093 -10.533 0.813 1.00 97.25 173 GLY A N 1
ATOM 1398 C CA . GLY A 1 173 ? 1.527 -10.119 -0.526 1.00 97.25 173 GLY A CA 1
ATOM 1399 C C . GLY A 1 173 ? 2.024 -11.295 -1.371 1.00 97.25 173 GLY A C 1
ATOM 1400 O O . GLY A 1 173 ? 1.610 -11.457 -2.518 1.00 97.25 173 GLY A O 1
ATOM 1401 N N . LEU A 1 174 ? 2.850 -12.170 -0.783 1.00 97.81 174 LEU A N 1
ATOM 1402 C CA . LEU A 1 174 ? 3.311 -13.401 -1.432 1.00 97.81 174 LEU A CA 1
ATOM 1403 C C . LEU A 1 174 ? 2.138 -14.311 -1.803 1.00 97.81 174 LEU A C 1
ATOM 1405 O O . LEU A 1 174 ? 2.066 -14.757 -2.945 1.00 97.81 174 LEU A O 1
ATOM 1409 N N . LEU A 1 175 ? 1.215 -14.550 -0.869 1.00 96.50 175 LEU A N 1
ATOM 1410 C CA . LEU A 1 175 ? 0.067 -15.430 -1.067 1.00 96.50 175 LEU A CA 1
ATOM 1411 C C . LEU A 1 175 ? -0.851 -14.937 -2.192 1.00 96.50 175 LEU A C 1
ATOM 1413 O O . LEU A 1 175 ? -1.245 -15.722 -3.051 1.00 96.50 175 LEU A O 1
ATOM 1417 N N . LEU A 1 176 ? -1.134 -13.636 -2.231 1.00 95.56 176 LEU A N 1
ATOM 1418 C CA . LEU A 1 176 ? -2.022 -13.037 -3.223 1.00 95.56 176 LEU A CA 1
ATOM 1419 C C . LEU A 1 176 ? -1.444 -13.102 -4.642 1.00 95.56 176 LEU A C 1
ATOM 1421 O O . LEU A 1 176 ? -2.157 -13.415 -5.597 1.00 95.56 176 LEU A O 1
ATOM 1425 N N . TYR A 1 177 ? -0.145 -12.834 -4.782 1.00 96.44 177 TYR A N 1
ATOM 1426 C CA . TYR A 1 177 ? 0.525 -12.772 -6.081 1.00 96.44 177 TYR A CA 1
ATOM 1427 C C . TYR A 1 177 ? 1.024 -14.118 -6.602 1.00 96.44 177 TYR A C 1
ATOM 1429 O O . TYR A 1 177 ? 1.375 -14.218 -7.781 1.00 96.44 177 TYR A O 1
ATOM 1437 N N . TRP A 1 178 ? 1.104 -15.148 -5.756 1.00 95.69 178 TRP A N 1
ATOM 1438 C CA . TRP A 1 178 ? 1.867 -16.351 -6.080 1.00 95.69 178 TRP A CA 1
ATOM 1439 C C . TRP A 1 178 ? 1.426 -17.020 -7.380 1.00 95.69 178 TRP A C 1
ATOM 1441 O O . TRP A 1 178 ? 2.265 -17.314 -8.233 1.00 95.69 178 TRP A O 1
ATOM 1451 N N . LYS A 1 179 ? 0.114 -17.202 -7.572 1.00 95.00 179 LYS A N 1
ATOM 1452 C CA . LYS A 1 179 ? -0.436 -17.789 -8.800 1.00 95.00 179 LYS A CA 1
ATOM 1453 C C . LYS A 1 179 ? -0.075 -16.962 -10.038 1.00 95.00 179 LYS A C 1
ATOM 1455 O O . LYS A 1 179 ? 0.395 -17.528 -11.020 1.00 95.00 179 LYS A O 1
ATOM 1460 N N . ILE A 1 180 ? -0.199 -15.633 -9.965 1.00 96.38 180 ILE A N 1
ATOM 1461 C CA . ILE A 1 180 ? 0.151 -14.717 -11.067 1.00 96.38 180 ILE A CA 1
ATOM 1462 C C . ILE A 1 180 ? 1.623 -14.896 -11.456 1.00 96.38 180 ILE A C 1
ATOM 1464 O O . ILE A 1 180 ? 1.959 -15.057 -12.630 1.00 96.38 180 ILE A O 1
ATOM 1468 N N . VAL A 1 181 ? 2.510 -14.917 -10.459 1.00 97.12 181 VAL A N 1
ATOM 1469 C CA . VAL A 1 181 ? 3.950 -15.100 -10.661 1.00 97.12 181 VAL A CA 1
ATOM 1470 C C . VAL A 1 181 ? 4.238 -16.476 -11.271 1.00 97.12 181 VAL A C 1
ATOM 1472 O O . VAL A 1 181 ? 5.012 -16.576 -12.221 1.00 97.12 181 VAL A O 1
ATOM 1475 N N . ARG A 1 182 ? 3.597 -17.543 -10.784 1.00 96.50 182 ARG A N 1
ATOM 1476 C CA . ARG A 1 182 ? 3.755 -18.907 -11.316 1.00 96.50 182 ARG A CA 1
ATOM 1477 C C . ARG A 1 182 ? 3.339 -19.011 -12.781 1.00 96.50 182 ARG A C 1
ATOM 1479 O O . ARG A 1 182 ? 4.105 -19.569 -13.570 1.00 96.50 182 ARG A O 1
ATOM 1486 N N . ASP A 1 183 ? 2.187 -18.452 -13.139 1.00 96.44 183 ASP A N 1
ATOM 1487 C CA . ASP A 1 183 ? 1.680 -18.467 -14.512 1.00 96.44 183 ASP A CA 1
ATOM 1488 C C . ASP A 1 183 ? 2.624 -17.692 -15.452 1.00 96.44 183 ASP A C 1
ATOM 1490 O O . ASP A 1 183 ? 3.031 -18.207 -16.497 1.00 96.44 183 ASP A O 1
ATOM 1494 N N . TYR A 1 184 ? 3.069 -16.497 -15.041 1.00 97.62 184 TYR A N 1
ATOM 1495 C CA . TYR A 1 184 ? 4.070 -15.709 -15.770 1.00 97.62 184 TYR A CA 1
ATOM 1496 C C . TYR A 1 184 ? 5.380 -16.489 -15.978 1.00 97.62 184 TYR A C 1
ATOM 1498 O O . TYR A 1 184 ? 5.914 -16.560 -17.087 1.00 97.62 184 TYR A O 1
ATOM 1506 N N . HIS A 1 185 ? 5.889 -17.147 -14.937 1.00 97.12 185 HIS A N 1
ATOM 1507 C CA . HIS A 1 185 ? 7.104 -17.956 -15.032 1.00 97.12 185 HIS A CA 1
ATOM 1508 C C . HIS A 1 185 ? 6.963 -19.164 -15.959 1.00 97.12 185 HIS A C 1
ATOM 1510 O O . HIS A 1 185 ? 7.920 -19.510 -16.661 1.00 97.12 185 HIS A O 1
ATOM 1516 N N . ALA A 1 186 ? 5.795 -19.810 -15.973 1.00 96.50 186 ALA A N 1
ATOM 1517 C CA . ALA A 1 186 ? 5.510 -20.903 -16.893 1.00 96.50 186 ALA A CA 1
ATOM 1518 C C . ALA A 1 186 ? 5.586 -20.422 -18.350 1.00 96.50 186 ALA A C 1
ATOM 1520 O O . ALA A 1 186 ? 6.235 -21.075 -19.174 1.00 96.50 186 ALA A O 1
ATOM 1521 N N . PHE A 1 187 ? 5.023 -19.244 -18.643 1.00 96.81 187 PHE A N 1
ATOM 1522 C CA . PHE A 1 187 ? 5.143 -18.607 -19.952 1.00 96.81 187 PHE A CA 1
ATOM 1523 C C . PHE A 1 187 ? 6.602 -18.312 -20.315 1.00 96.81 187 PHE A C 1
ATOM 1525 O O . PHE A 1 187 ? 7.065 -18.758 -21.364 1.00 96.81 187 PHE A O 1
ATOM 1532 N N . ILE A 1 188 ? 7.356 -17.631 -19.443 1.00 96.50 188 ILE A N 1
ATOM 1533 C CA . ILE A 1 188 ? 8.759 -17.272 -19.708 1.00 96.50 188 ILE A CA 1
ATOM 1534 C C . ILE A 1 188 ? 9.613 -18.514 -19.991 1.00 96.50 188 ILE A C 1
ATOM 1536 O O . ILE A 1 188 ? 10.385 -18.537 -20.954 1.00 96.50 188 ILE A O 1
ATOM 1540 N N . LYS A 1 189 ? 9.434 -19.585 -19.212 1.00 95.19 189 LYS A N 1
ATOM 1541 C CA . LYS A 1 189 ? 10.121 -20.859 -19.443 1.00 95.19 189 LYS A CA 1
ATOM 1542 C C . LYS A 1 189 ? 9.733 -21.479 -20.787 1.00 95.19 189 LYS A C 1
ATOM 1544 O O . LYS A 1 189 ? 10.613 -21.956 -21.498 1.00 95.19 189 LYS A O 1
ATOM 1549 N N . SER A 1 190 ? 8.448 -21.479 -21.138 1.00 95.62 190 SER A N 1
ATOM 1550 C CA . SER A 1 190 ? 7.957 -22.063 -22.392 1.00 95.62 190 SER A CA 1
ATOM 1551 C C . SER A 1 190 ? 8.410 -21.278 -23.626 1.00 95.62 190 SER A C 1
ATOM 1553 O O . SER A 1 190 ? 8.809 -21.878 -24.620 1.00 95.62 190 SER A O 1
ATOM 1555 N N . ALA A 1 191 ? 8.340 -19.948 -23.577 1.00 94.00 191 ALA A N 1
ATOM 1556 C CA . ALA A 1 191 ? 8.650 -19.079 -24.708 1.00 94.00 191 ALA A CA 1
ATOM 1557 C C . ALA A 1 191 ? 10.163 -18.937 -24.938 1.00 94.00 191 ALA A C 1
ATOM 1559 O O . ALA A 1 191 ? 10.616 -18.938 -26.083 1.00 94.00 191 ALA A O 1
ATOM 1560 N N . HIS A 1 192 ? 10.947 -18.850 -23.855 1.00 92.44 192 HIS A N 1
ATOM 1561 C CA . HIS A 1 192 ? 12.358 -18.443 -23.911 1.00 92.44 192 HIS A CA 1
ATOM 1562 C C . HIS A 1 192 ? 13.347 -19.489 -23.395 1.00 92.44 192 HIS A C 1
ATOM 1564 O O . HIS A 1 192 ? 14.557 -19.307 -23.548 1.00 92.44 192 HIS A O 1
ATOM 1570 N N . GLY A 1 193 ? 12.869 -20.569 -22.769 1.00 91.19 193 GLY A N 1
ATOM 1571 C CA . GLY A 1 193 ? 13.719 -21.552 -22.088 1.00 91.19 193 GLY A CA 1
ATOM 1572 C C . GLY A 1 193 ? 14.316 -21.049 -20.767 1.00 91.19 193 GLY A C 1
ATOM 1573 O O . GLY A 1 193 ? 15.159 -21.726 -20.181 1.00 91.19 193 GLY A O 1
ATOM 1574 N N . ASP A 1 194 ? 13.893 -19.880 -20.277 1.00 91.06 194 ASP A N 1
ATOM 1575 C CA . ASP A 1 194 ? 14.463 -19.258 -19.082 1.00 91.06 194 ASP A CA 1
ATOM 1576 C C . ASP A 1 194 ? 13.858 -19.867 -17.809 1.00 91.06 194 ASP A C 1
ATOM 1578 O O . ASP A 1 194 ? 12.777 -19.487 -17.363 1.00 91.06 194 ASP A O 1
ATOM 1582 N N . SER A 1 195 ? 14.560 -20.831 -17.207 1.00 89.19 195 SER A N 1
ATOM 1583 C CA . SER A 1 195 ? 14.037 -21.633 -16.090 1.00 89.19 195 SER A CA 1
ATOM 1584 C C . SER A 1 195 ? 14.264 -21.053 -14.691 1.00 89.19 195 SER A C 1
ATOM 1586 O O . SER A 1 195 ? 13.754 -21.614 -13.723 1.00 89.19 195 SER A O 1
ATOM 1588 N N . GLN A 1 196 ? 15.052 -19.983 -14.549 1.00 94.12 196 GLN A N 1
ATOM 1589 C CA . GLN A 1 196 ? 15.311 -19.356 -13.246 1.00 94.12 196 GLN A CA 1
ATOM 1590 C C . GLN A 1 196 ? 14.020 -18.761 -12.666 1.00 94.12 196 GLN A C 1
ATOM 1592 O O . GLN A 1 196 ? 13.175 -18.265 -13.406 1.00 94.12 196 GLN A O 1
ATOM 1597 N N . PHE A 1 197 ? 13.841 -18.786 -11.347 1.00 96.81 197 PHE A N 1
ATOM 1598 C CA . PHE A 1 197 ? 12.651 -18.215 -10.711 1.00 96.81 197 PHE A CA 1
ATOM 1599 C C . PHE A 1 197 ? 12.997 -16.892 -10.022 1.00 96.81 197 PHE A C 1
ATOM 1601 O O . PHE A 1 197 ? 13.440 -16.880 -8.882 1.00 96.81 197 PHE A O 1
ATOM 1608 N N . ILE A 1 198 ? 12.864 -15.784 -10.746 1.00 97.75 198 ILE A N 1
ATOM 1609 C CA . ILE A 1 198 ? 13.177 -14.427 -10.299 1.00 97.75 198 ILE A CA 1
ATOM 1610 C C . ILE A 1 198 ? 11.900 -13.631 -10.069 1.00 97.75 198 ILE A C 1
ATOM 1612 O O . ILE A 1 198 ? 11.088 -13.516 -10.983 1.00 97.75 198 ILE A O 1
ATOM 1616 N N . VAL A 1 199 ? 11.777 -13.047 -8.881 1.00 97.94 199 VAL A N 1
ATOM 1617 C CA . VAL A 1 199 ? 10.607 -12.280 -8.453 1.00 97.94 199 VAL A CA 1
ATOM 1618 C C . VAL A 1 199 ? 11.026 -10.855 -8.113 1.00 97.94 199 VAL A C 1
ATOM 1620 O O . VAL A 1 199 ? 11.896 -10.653 -7.266 1.00 97.94 199 VAL A O 1
ATOM 1623 N N . ALA A 1 200 ? 10.400 -9.877 -8.767 1.00 98.38 200 ALA A N 1
ATOM 1624 C CA . ALA A 1 200 ? 10.519 -8.474 -8.390 1.00 98.38 200 ALA A CA 1
ATOM 1625 C C . ALA A 1 200 ? 9.570 -8.149 -7.229 1.00 98.38 200 ALA A C 1
ATOM 1627 O O . ALA A 1 200 ? 8.445 -8.654 -7.187 1.00 98.38 200 ALA A O 1
ATOM 1628 N N . PHE A 1 201 ? 10.029 -7.308 -6.305 1.00 98.50 201 PHE A N 1
ATOM 1629 C CA . PHE A 1 201 ? 9.258 -6.864 -5.152 1.00 98.50 201 PHE A CA 1
ATOM 1630 C C . PHE A 1 201 ? 9.328 -5.340 -5.004 1.00 98.50 201 PHE A C 1
ATOM 1632 O O . PHE A 1 201 ? 10.415 -4.756 -4.955 1.00 98.50 201 PHE A O 1
ATOM 1639 N N . TRP A 1 202 ? 8.156 -4.718 -4.905 1.00 98.00 202 TRP A N 1
ATOM 1640 C CA . TRP A 1 202 ? 7.956 -3.301 -4.639 1.00 98.00 202 TRP A CA 1
ATOM 1641 C C . TRP A 1 202 ? 7.628 -3.093 -3.162 1.00 98.00 202 TRP A C 1
ATOM 1643 O O . TRP A 1 202 ? 6.593 -3.548 -2.664 1.00 98.00 202 TRP A O 1
ATOM 1653 N N . LEU A 1 203 ? 8.514 -2.390 -2.463 1.00 97.12 203 LEU A N 1
ATOM 1654 C CA . LEU A 1 203 ? 8.231 -1.865 -1.132 1.00 97.12 203 LEU A CA 1
ATOM 1655 C C . LEU A 1 203 ? 7.433 -0.566 -1.310 1.00 97.12 203 LEU A C 1
ATOM 1657 O O . LEU A 1 203 ? 7.912 0.297 -2.044 1.00 97.12 203 LEU A O 1
ATOM 1661 N N . PRO A 1 204 ? 6.264 -0.386 -0.667 1.00 95.62 204 PRO A N 1
ATOM 1662 C CA . PRO A 1 204 ? 5.543 0.882 -0.697 1.00 95.62 204 PRO A CA 1
ATOM 1663 C C . PRO A 1 204 ? 6.465 2.056 -0.375 1.00 95.62 204 PRO A C 1
ATOM 1665 O O . PRO A 1 204 ? 7.203 2.023 0.613 1.00 95.62 204 PRO A O 1
ATOM 1668 N N . GLU A 1 205 ? 6.455 3.064 -1.246 1.00 95.00 205 GLU A N 1
ATOM 1669 C CA . GLU A 1 205 ? 7.351 4.229 -1.197 1.00 95.00 205 GLU A CA 1
ATOM 1670 C C . GLU A 1 205 ? 8.858 3.902 -1.241 1.00 95.00 205 GLU A C 1
ATOM 1672 O O . GLU A 1 205 ? 9.693 4.675 -0.759 1.00 95.00 205 GLU A O 1
ATOM 1677 N N . CYS A 1 206 ? 9.225 2.733 -1.770 1.00 96.50 206 CYS A N 1
ATOM 1678 C CA . CYS A 1 206 ? 10.543 2.114 -1.612 1.00 96.50 206 CYS A CA 1
ATOM 1679 C C . CYS A 1 206 ? 11.042 2.137 -0.157 1.00 96.50 206 CYS A C 1
ATOM 1681 O O . CYS A 1 206 ? 12.248 2.240 0.076 1.00 96.50 206 CYS A O 1
ATOM 1683 N N . GLY A 1 207 ? 10.120 2.080 0.813 1.00 96.75 207 GLY A N 1
ATOM 1684 C CA . GLY A 1 207 ? 10.402 2.190 2.237 1.00 96.75 207 GLY A CA 1
ATOM 1685 C C . GLY A 1 207 ? 11.316 1.065 2.701 1.00 96.75 207 GLY A C 1
ATOM 1686 O O . GLY A 1 207 ? 10.872 -0.062 2.924 1.00 96.75 207 GLY A O 1
ATOM 1687 N N . TYR A 1 208 ? 12.599 1.377 2.833 1.00 97.56 208 TYR A N 1
ATOM 1688 C CA . TYR A 1 208 ? 13.664 0.420 3.071 1.00 97.56 208 TYR A CA 1
ATOM 1689 C C . TYR A 1 208 ? 14.191 0.522 4.499 1.00 97.56 208 TYR A C 1
ATOM 1691 O O . TYR A 1 208 ? 14.452 1.614 5.004 1.00 97.56 208 TYR A O 1
ATOM 1699 N N . SER A 1 209 ? 14.432 -0.638 5.105 1.00 97.50 209 SER A N 1
ATOM 1700 C CA . SER A 1 209 ? 15.380 -0.784 6.204 1.00 97.50 209 SER A CA 1
ATOM 1701 C C . SER A 1 209 ? 16.078 -2.140 6.137 1.00 97.50 209 SER A C 1
ATOM 1703 O O . SER A 1 209 ? 15.534 -3.092 5.564 1.00 97.50 209 SER A O 1
ATOM 1705 N N . ASP A 1 210 ? 17.251 -2.265 6.755 1.00 96.94 210 ASP A N 1
ATOM 1706 C CA . ASP A 1 210 ? 18.004 -3.528 6.794 1.00 96.94 210 ASP A CA 1
ATOM 1707 C C . ASP A 1 210 ? 17.165 -4.654 7.425 1.00 96.94 210 ASP A C 1
ATOM 1709 O O . ASP A 1 210 ? 17.147 -5.791 6.941 1.00 96.94 210 ASP A O 1
ATOM 1713 N N . ASN A 1 211 ? 16.399 -4.329 8.473 1.00 97.12 211 ASN A N 1
ATOM 1714 C CA . ASN A 1 211 ? 15.485 -5.277 9.109 1.00 97.12 211 ASN A CA 1
ATOM 1715 C C . ASN A 1 211 ? 14.326 -5.678 8.182 1.00 97.12 211 ASN A C 1
ATOM 1717 O O . ASN A 1 211 ? 13.979 -6.856 8.100 1.00 97.12 211 ASN A O 1
ATOM 1721 N N . THR A 1 212 ? 13.754 -4.722 7.443 1.00 97.25 212 THR A N 1
ATOM 1722 C CA . THR A 1 212 ? 12.681 -4.992 6.472 1.00 97.25 212 THR A CA 1
ATOM 1723 C C . THR A 1 212 ? 13.154 -5.943 5.377 1.00 97.25 212 THR A C 1
ATOM 1725 O O . THR A 1 212 ? 12.467 -6.918 5.071 1.00 97.25 212 THR A O 1
ATOM 1728 N N . LEU A 1 213 ? 14.345 -5.710 4.820 1.00 98.25 213 LEU A N 1
ATOM 1729 C CA . LEU A 1 213 ? 14.938 -6.590 3.815 1.00 98.25 213 LEU A CA 1
ATOM 1730 C C . LEU A 1 213 ? 15.196 -7.992 4.377 1.00 98.25 213 LEU A C 1
ATOM 1732 O O . LEU A 1 213 ? 14.878 -8.986 3.722 1.00 98.25 213 LEU A O 1
ATOM 1736 N N . LYS A 1 214 ? 15.718 -8.093 5.603 1.00 98.38 214 LYS A N 1
ATOM 1737 C CA . LYS A 1 214 ? 15.910 -9.382 6.275 1.00 98.38 214 LYS A CA 1
ATOM 1738 C C . LYS A 1 214 ? 14.593 -10.150 6.409 1.00 98.38 214 LYS A C 1
ATOM 1740 O O . LYS A 1 214 ? 14.540 -11.314 6.016 1.00 98.38 214 LYS A O 1
ATOM 1745 N N . ILE A 1 215 ? 13.539 -9.506 6.914 1.00 98.50 215 ILE A N 1
ATOM 1746 C CA . ILE A 1 215 ? 12.208 -10.111 7.067 1.00 98.50 215 ILE A CA 1
ATOM 1747 C C . ILE A 1 215 ? 11.660 -10.566 5.716 1.00 98.50 215 ILE A C 1
ATOM 1749 O O . ILE A 1 215 ? 11.275 -11.726 5.573 1.00 98.50 215 ILE A O 1
ATOM 1753 N 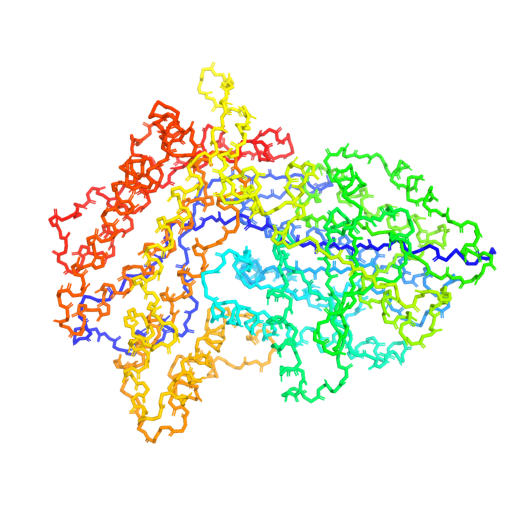N . LEU A 1 216 ? 11.665 -9.681 4.717 1.00 98.56 216 LEU A N 1
ATOM 1754 C CA . LEU A 1 216 ? 11.173 -9.993 3.379 1.00 98.56 216 LEU A CA 1
ATOM 1755 C C . LEU A 1 216 ? 11.907 -11.197 2.784 1.00 98.56 216 LEU A C 1
ATOM 1757 O O . LEU A 1 216 ? 11.275 -12.115 2.266 1.00 98.56 216 LEU A O 1
ATOM 1761 N N . HIS A 1 217 ? 13.235 -11.221 2.889 1.00 98.44 217 HIS A N 1
ATOM 1762 C CA . HIS A 1 217 ? 14.037 -12.322 2.380 1.00 98.44 217 HIS A CA 1
ATOM 1763 C C . HIS A 1 217 ? 13.737 -13.636 3.118 1.00 98.44 217 HIS A C 1
ATOM 1765 O O . HIS A 1 217 ? 13.534 -14.661 2.472 1.00 98.44 217 HIS A O 1
ATOM 1771 N N . GLU A 1 218 ? 13.656 -13.630 4.450 1.00 98.19 218 GLU A N 1
ATOM 1772 C CA . GLU A 1 218 ? 13.317 -14.824 5.237 1.00 98.19 218 GLU A CA 1
ATOM 1773 C C . GLU A 1 218 ? 11.946 -15.399 4.856 1.00 98.19 218 GLU A C 1
ATOM 1775 O O . GLU A 1 218 ? 11.840 -16.599 4.587 1.00 98.19 218 GLU A O 1
ATOM 1780 N N . GLU A 1 219 ? 10.917 -14.551 4.774 1.00 98.44 219 GLU A N 1
ATOM 1781 C CA . GLU A 1 219 ? 9.564 -14.965 4.389 1.00 98.44 219 GLU A CA 1
ATOM 1782 C C . GLU A 1 219 ? 9.518 -15.453 2.937 1.00 98.44 219 GLU A C 1
ATOM 1784 O O . GLU A 1 219 ? 8.950 -16.507 2.658 1.00 98.44 219 GLU A O 1
ATOM 1789 N N . PHE A 1 220 ? 10.201 -14.771 2.012 1.00 98.44 220 PHE A N 1
ATOM 1790 C CA . PHE A 1 220 ? 10.311 -15.198 0.617 1.00 98.44 220 PHE A CA 1
ATOM 1791 C C . PHE A 1 220 ? 10.981 -16.573 0.477 1.00 98.44 220 PHE A C 1
ATOM 1793 O O . PHE A 1 220 ? 10.486 -17.444 -0.246 1.00 98.44 220 PHE A O 1
ATOM 1800 N N . LYS A 1 221 ? 12.093 -16.820 1.183 1.00 97.81 221 LYS A N 1
ATOM 1801 C CA . LYS A 1 221 ? 12.788 -18.119 1.152 1.00 97.81 221 LYS A CA 1
ATOM 1802 C C . LYS A 1 221 ? 11.954 -19.223 1.797 1.00 97.81 221 LYS A C 1
ATOM 1804 O O . LYS A 1 221 ? 11.933 -20.342 1.282 1.00 97.81 221 LYS A O 1
ATOM 1809 N N . ALA A 1 222 ? 11.261 -18.930 2.896 1.00 97.19 222 ALA A N 1
ATOM 1810 C CA . ALA A 1 222 ? 10.360 -19.883 3.537 1.00 97.19 222 ALA A CA 1
ATOM 1811 C C . ALA A 1 222 ? 9.184 -20.245 2.616 1.00 97.19 222 ALA A C 1
ATOM 1813 O O . ALA A 1 222 ? 8.891 -21.429 2.428 1.00 97.19 222 ALA A O 1
ATOM 1814 N N . PHE A 1 223 ? 8.569 -19.241 1.990 1.00 97.81 223 PHE A N 1
ATOM 1815 C CA . PHE A 1 223 ? 7.436 -19.403 1.085 1.00 97.81 223 PHE A CA 1
ATOM 1816 C C . PHE A 1 223 ? 7.824 -20.191 -0.171 1.00 97.81 223 PHE A C 1
ATOM 1818 O O . PHE A 1 223 ? 7.241 -21.228 -0.459 1.00 97.81 223 PHE A O 1
ATOM 1825 N N . THR A 1 224 ? 8.889 -19.790 -0.866 1.00 97.56 224 THR A N 1
ATOM 1826 C CA . THR A 1 224 ? 9.376 -20.493 -2.071 1.00 97.56 224 THR A CA 1
ATOM 1827 C C . THR A 1 224 ? 9.777 -21.943 -1.786 1.00 97.56 224 THR A C 1
ATOM 1829 O O . THR A 1 224 ? 9.505 -22.827 -2.598 1.00 97.56 224 THR A O 1
ATOM 1832 N N . LYS A 1 225 ? 10.360 -22.225 -0.611 1.00 97.00 225 LYS A N 1
ATOM 1833 C CA . LYS A 1 225 ? 10.645 -23.596 -0.164 1.00 97.00 225 LYS A CA 1
ATOM 1834 C C . LYS A 1 225 ? 9.365 -24.409 0.046 1.00 97.00 225 LYS A C 1
ATOM 1836 O O . LYS A 1 225 ? 9.319 -25.556 -0.394 1.00 97.00 225 LYS A O 1
ATOM 1841 N N . LYS A 1 226 ? 8.356 -23.839 0.714 1.00 96.12 226 LYS A N 1
ATOM 1842 C CA . LYS A 1 226 ? 7.046 -24.480 0.933 1.00 96.12 226 LYS A CA 1
ATOM 1843 C C . LYS A 1 226 ? 6.367 -24.818 -0.398 1.00 96.12 226 LYS A C 1
ATOM 1845 O O . LYS A 1 226 ? 5.849 -25.916 -0.551 1.00 96.12 226 LYS A O 1
ATOM 1850 N N . GLU A 1 227 ? 6.454 -23.910 -1.362 1.00 96.31 227 GLU A N 1
ATOM 1851 C CA . GLU A 1 227 ? 5.825 -24.012 -2.683 1.00 96.31 227 GLU A CA 1
ATOM 1852 C C . GLU A 1 227 ? 6.651 -24.813 -3.712 1.00 96.31 227 GLU A C 1
ATOM 1854 O O . GLU A 1 227 ? 6.335 -24.835 -4.902 1.00 96.31 227 GLU A O 1
ATOM 1859 N N . GLY A 1 228 ? 7.740 -25.466 -3.287 1.00 96.00 228 GLY A N 1
ATOM 1860 C CA . GLY A 1 228 ? 8.539 -26.334 -4.157 1.00 96.00 228 GLY A CA 1
ATOM 1861 C C . GLY A 1 228 ? 9.320 -25.596 -5.251 1.00 96.00 228 GLY A C 1
ATOM 1862 O O . GLY A 1 228 ? 9.594 -26.169 -6.306 1.00 96.00 228 GLY A O 1
ATOM 1863 N N . VAL A 1 229 ? 9.695 -24.335 -5.018 1.00 95.44 229 VAL A N 1
ATOM 1864 C CA . VAL A 1 229 ? 10.493 -23.509 -5.937 1.00 95.44 229 VAL A CA 1
ATOM 1865 C C . VAL A 1 229 ? 11.894 -23.286 -5.354 1.00 95.44 229 VAL A C 1
ATOM 1867 O O . VAL A 1 229 ? 12.170 -22.247 -4.748 1.00 95.44 229 VAL A O 1
ATOM 1870 N N . PRO A 1 230 ? 12.811 -24.262 -5.495 1.00 83.94 230 PRO A N 1
ATOM 1871 C CA . PRO A 1 230 ? 14.173 -24.107 -5.006 1.00 83.94 230 PRO A CA 1
ATOM 1872 C C . PRO A 1 230 ? 14.921 -23.044 -5.821 1.00 83.94 230 PRO A C 1
ATOM 1874 O O . PRO A 1 230 ? 14.695 -22.885 -7.019 1.00 83.94 230 PRO A O 1
ATOM 1877 N N . ASN A 1 231 ? 15.859 -22.348 -5.174 1.00 88.31 231 ASN A N 1
ATOM 1878 C CA . ASN A 1 231 ? 16.729 -21.343 -5.803 1.00 88.31 231 ASN A CA 1
ATOM 1879 C C . ASN A 1 231 ? 15.989 -20.151 -6.434 1.00 88.31 231 ASN A C 1
ATOM 1881 O O . ASN A 1 231 ? 16.479 -19.556 -7.394 1.00 88.31 231 ASN A O 1
ATOM 1885 N N . ALA A 1 232 ? 14.826 -19.786 -5.888 1.00 96.62 232 ALA A N 1
ATOM 1886 C CA . ALA A 1 232 ? 14.187 -18.525 -6.231 1.00 96.62 232 ALA A CA 1
ATOM 1887 C C . ALA A 1 232 ? 15.078 -17.333 -5.833 1.00 96.62 232 ALA A C 1
ATOM 1889 O O . ALA A 1 232 ? 15.717 -17.356 -4.771 1.00 96.62 232 ALA A O 1
ATOM 1890 N N . HIS A 1 233 ? 15.103 -16.309 -6.686 1.00 98.25 233 HIS A N 1
ATOM 1891 C CA . HIS A 1 233 ? 15.898 -15.094 -6.537 1.00 98.25 233 HIS A CA 1
ATOM 1892 C C . HIS A 1 233 ? 14.994 -13.872 -6.386 1.00 98.25 233 HIS A C 1
ATOM 1894 O O . HIS A 1 233 ? 14.025 -13.718 -7.130 1.00 98.25 233 HIS A O 1
ATOM 1900 N N . LEU A 1 234 ? 15.321 -13.009 -5.429 1.00 98.62 234 LEU A N 1
ATOM 1901 C CA . LEU A 1 234 ? 14.568 -11.793 -5.139 1.00 98.62 234 LEU A CA 1
ATOM 1902 C C . LEU A 1 234 ? 15.244 -10.584 -5.798 1.00 98.62 234 LEU A C 1
ATOM 1904 O O . LEU A 1 234 ? 16.470 -10.443 -5.743 1.00 98.62 234 LEU A O 1
ATOM 1908 N N . VAL A 1 235 ? 14.436 -9.703 -6.385 1.00 98.69 235 VAL A N 1
ATOM 1909 C CA . VAL A 1 235 ? 14.858 -8.408 -6.929 1.00 98.69 235 VAL A CA 1
ATOM 1910 C C . VAL A 1 235 ? 14.080 -7.303 -6.225 1.00 98.69 235 VAL A C 1
ATOM 1912 O O . VAL A 1 235 ? 12.857 -7.255 -6.327 1.00 98.69 235 VAL A O 1
ATOM 1915 N N . LEU A 1 236 ? 14.774 -6.407 -5.531 1.00 98.44 236 LEU A N 1
ATOM 1916 C CA . LEU A 1 236 ? 14.175 -5.195 -4.981 1.00 98.44 236 LEU A CA 1
ATOM 1917 C C . LEU A 1 236 ? 14.197 -4.064 -6.000 1.00 98.44 236 LEU A C 1
ATOM 1919 O O . LEU A 1 236 ? 15.206 -3.839 -6.672 1.00 98.44 236 LEU A O 1
ATOM 1923 N N . LEU A 1 237 ? 13.094 -3.328 -6.064 1.00 98.38 237 LEU A N 1
ATOM 1924 C CA . LEU A 1 237 ? 12.992 -2.094 -6.830 1.00 98.38 237 LEU A CA 1
ATOM 1925 C C . LEU A 1 237 ? 13.117 -0.919 -5.857 1.00 98.38 237 LEU A C 1
ATOM 1927 O O . LEU A 1 237 ? 12.297 -0.789 -4.954 1.00 98.38 237 LEU A O 1
ATOM 1931 N N . LEU A 1 238 ? 14.169 -0.113 -6.011 1.00 97.50 238 LEU A N 1
ATOM 1932 C CA . LEU A 1 238 ? 14.499 1.006 -5.119 1.00 97.50 238 LEU A CA 1
ATOM 1933 C C . LEU A 1 238 ? 14.821 2.281 -5.914 1.00 97.50 238 LEU A C 1
ATOM 1935 O O . LEU A 1 238 ? 14.818 2.295 -7.144 1.00 97.50 238 LEU A O 1
ATOM 1939 N N . ASP A 1 239 ? 15.112 3.369 -5.216 1.00 95.88 239 ASP A N 1
ATOM 1940 C CA . ASP A 1 239 ? 15.542 4.644 -5.792 1.00 95.88 239 ASP A CA 1
ATOM 1941 C C . ASP A 1 239 ? 17.068 4.804 -5.723 1.00 95.88 239 ASP A C 1
ATOM 1943 O O . ASP A 1 239 ? 17.686 4.434 -4.722 1.00 95.88 239 ASP A O 1
ATOM 1947 N N . ASN A 1 240 ? 17.696 5.337 -6.779 1.00 95.06 240 ASN A N 1
ATOM 1948 C CA . ASN A 1 240 ? 19.149 5.503 -6.847 1.00 95.06 240 ASN A CA 1
ATOM 1949 C C . ASN A 1 240 ? 19.709 6.310 -5.672 1.00 95.06 240 ASN A C 1
ATOM 1951 O O . ASN A 1 240 ? 20.822 6.040 -5.220 1.00 95.06 240 ASN A O 1
ATOM 1955 N N . VAL A 1 241 ? 18.946 7.260 -5.129 1.00 93.12 241 VAL A N 1
ATOM 1956 C CA . VAL A 1 241 ? 19.415 8.052 -3.988 1.00 93.12 241 VAL A CA 1
ATOM 1957 C C . VAL A 1 241 ? 19.362 7.290 -2.660 1.00 93.12 241 VAL A C 1
ATOM 1959 O O . VAL A 1 241 ? 19.839 7.795 -1.649 1.00 93.12 241 VAL A O 1
ATOM 1962 N N . GLN A 1 242 ? 18.837 6.063 -2.622 1.00 94.94 242 GLN A N 1
ATOM 1963 C CA . GLN A 1 242 ? 18.925 5.195 -1.442 1.00 94.94 242 GLN A CA 1
ATOM 1964 C C . GLN A 1 242 ? 20.285 4.488 -1.340 1.00 94.94 242 GLN A C 1
ATOM 1966 O O . GLN A 1 242 ? 20.626 3.992 -0.268 1.00 94.94 242 GLN A O 1
ATOM 1971 N N . ALA A 1 243 ? 21.094 4.466 -2.403 1.00 94.31 243 ALA A N 1
ATOM 1972 C CA . ALA A 1 243 ? 22.442 3.904 -2.366 1.00 94.31 243 ALA A CA 1
ATOM 1973 C C . ALA A 1 243 ? 23.456 4.877 -1.733 1.00 94.31 243 ALA A C 1
ATOM 1975 O O . ALA A 1 243 ? 23.486 6.068 -2.059 1.00 94.31 243 ALA A O 1
ATOM 1976 N N . LYS A 1 244 ? 24.313 4.377 -0.835 1.00 90.94 244 LYS A N 1
ATOM 1977 C CA . LYS A 1 244 ? 25.398 5.150 -0.203 1.00 90.94 244 LYS A CA 1
ATOM 1978 C C . LYS A 1 244 ? 26.593 5.301 -1.147 1.00 90.94 244 LYS A C 1
ATOM 1980 O O . LYS A 1 244 ? 27.016 4.304 -1.721 1.00 90.94 244 LYS A O 1
ATOM 1985 N N . ASP A 1 245 ? 27.137 6.520 -1.238 1.00 72.25 245 ASP A N 1
ATOM 1986 C CA . ASP A 1 245 ? 28.419 6.880 -1.874 1.00 72.25 245 ASP A CA 1
ATOM 1987 C C . ASP A 1 245 ? 28.700 6.193 -3.226 1.00 72.25 245 ASP A C 1
ATOM 1989 O O . ASP A 1 245 ? 29.526 5.283 -3.326 1.00 72.25 245 ASP A O 1
ATOM 1993 N N . ARG A 1 246 ? 28.003 6.617 -4.294 1.00 68.69 246 ARG A N 1
ATOM 1994 C CA . ARG A 1 246 ? 28.144 6.025 -5.639 1.00 68.69 246 ARG A CA 1
ATOM 1995 C C . ARG A 1 246 ? 28.129 7.065 -6.750 1.00 68.69 246 ARG A C 1
ATOM 1997 O O . ARG A 1 246 ? 27.359 8.024 -6.715 1.00 68.69 246 ARG A O 1
ATOM 2004 N N . ASP A 1 247 ? 28.901 6.778 -7.793 1.00 87.81 247 ASP A N 1
ATOM 2005 C CA . ASP A 1 247 ? 28.660 7.329 -9.121 1.00 87.81 247 ASP A CA 1
ATOM 2006 C C . ASP A 1 247 ? 27.324 6.778 -9.646 1.00 87.81 247 ASP A C 1
ATOM 2008 O O . ASP A 1 247 ? 27.155 5.568 -9.834 1.00 87.81 247 ASP A O 1
ATOM 2012 N N . THR A 1 248 ? 26.350 7.674 -9.825 1.00 88.12 248 THR A N 1
ATOM 2013 C CA . THR A 1 248 ? 25.005 7.307 -10.279 1.00 88.12 248 THR A CA 1
ATOM 2014 C C . THR A 1 248 ? 25.033 6.683 -11.670 1.00 88.12 248 THR A C 1
ATOM 2016 O O . THR A 1 248 ? 24.259 5.766 -11.916 1.00 88.12 248 THR A O 1
ATOM 2019 N N . ASP A 1 249 ? 25.909 7.128 -12.572 1.00 91.56 249 ASP A N 1
ATOM 2020 C CA . ASP A 1 249 ? 25.933 6.617 -13.943 1.00 91.56 249 ASP A CA 1
ATOM 2021 C C . ASP A 1 249 ? 26.395 5.154 -13.980 1.00 91.56 249 ASP A C 1
ATOM 2023 O O . ASP A 1 249 ? 25.705 4.301 -14.542 1.00 91.56 249 ASP A O 1
ATOM 2027 N N . VAL A 1 250 ? 27.482 4.839 -13.267 1.00 91.56 250 VAL A N 1
ATOM 2028 C CA . VAL A 1 250 ? 27.996 3.465 -13.126 1.00 91.56 250 VAL A CA 1
ATOM 2029 C C . VAL A 1 250 ? 26.952 2.556 -12.483 1.00 91.56 250 VAL A C 1
ATOM 2031 O O . VAL A 1 250 ? 26.661 1.472 -12.988 1.00 91.56 250 VAL A O 1
ATOM 2034 N N . MET A 1 251 ? 26.357 2.994 -11.370 1.00 92.81 251 MET A N 1
ATOM 2035 C CA . MET A 1 251 ? 25.379 2.189 -10.642 1.00 92.81 251 MET A CA 1
ATOM 2036 C C . MET A 1 251 ? 24.120 1.922 -11.470 1.00 92.81 251 MET A C 1
ATOM 2038 O O . MET A 1 251 ? 23.623 0.797 -11.473 1.00 92.81 251 MET A O 1
ATOM 2042 N N . MET A 1 252 ? 23.604 2.930 -12.175 1.00 95.00 252 MET A N 1
ATOM 2043 C CA . MET A 1 252 ? 22.390 2.791 -12.980 1.00 95.00 252 MET A CA 1
ATOM 2044 C C . MET A 1 252 ? 22.573 1.828 -14.157 1.00 95.00 252 MET A C 1
ATOM 2046 O O . MET A 1 252 ? 21.604 1.174 -14.543 1.00 95.00 252 MET A O 1
ATOM 2050 N N . LYS A 1 253 ? 23.799 1.705 -14.684 1.00 95.62 253 LYS A N 1
ATOM 2051 C CA . LYS A 1 253 ? 24.152 0.807 -15.793 1.00 95.62 253 LYS A CA 1
ATOM 2052 C C . LYS A 1 253 ? 24.525 -0.617 -15.346 1.00 95.62 253 LYS A C 1
ATOM 2054 O O . LYS A 1 253 ? 24.547 -1.519 -16.177 1.00 95.62 253 LYS A O 1
ATOM 2059 N N . ALA A 1 254 ? 24.778 -0.852 -14.060 1.00 93.81 254 ALA A N 1
ATOM 2060 C CA . ALA A 1 254 ? 25.234 -2.147 -13.557 1.00 93.81 254 ALA A CA 1
ATOM 2061 C C . ALA A 1 254 ? 24.105 -3.042 -13.008 1.00 93.81 254 ALA A C 1
ATOM 2063 O O . ALA A 1 254 ? 23.070 -2.586 -12.517 1.00 93.81 254 ALA A O 1
ATOM 2064 N N . TRP A 1 255 ? 24.344 -4.352 -12.993 1.00 96.75 255 TRP A N 1
ATOM 2065 C CA . TRP A 1 255 ? 23.619 -5.300 -12.153 1.00 96.75 255 TRP A CA 1
ATOM 2066 C C . TRP A 1 255 ? 24.062 -5.146 -10.691 1.00 96.75 255 TRP A C 1
ATOM 2068 O O . TRP A 1 255 ? 25.150 -5.579 -10.313 1.00 96.75 255 TRP A O 1
ATOM 2078 N N . ASN A 1 256 ? 23.199 -4.563 -9.855 1.00 97.50 256 ASN A N 1
ATOM 2079 C CA . ASN A 1 256 ? 23.474 -4.323 -8.436 1.00 97.50 256 ASN A CA 1
ATOM 2080 C C . ASN A 1 256 ? 22.909 -5.421 -7.526 1.00 97.50 256 ASN A C 1
ATOM 2082 O O . ASN A 1 256 ? 21.903 -6.073 -7.836 1.00 97.50 256 ASN A O 1
ATOM 2086 N N . GLN A 1 257 ? 23.523 -5.585 -6.355 1.00 97.69 257 GLN A N 1
ATOM 2087 C CA . GLN A 1 257 ? 23.038 -6.468 -5.299 1.00 97.69 257 GLN A CA 1
ATOM 2088 C C . GLN A 1 257 ? 23.392 -5.966 -3.899 1.00 97.69 257 GLN A C 1
ATOM 2090 O O . GLN A 1 257 ? 24.378 -5.263 -3.699 1.00 97.69 257 GLN A O 1
ATOM 2095 N N . VAL A 1 258 ? 22.605 -6.395 -2.921 1.00 97.31 258 VAL A N 1
ATOM 2096 C CA . VAL A 1 258 ? 22.834 -6.166 -1.495 1.00 97.31 258 VAL A CA 1
ATOM 2097 C C . VAL A 1 258 ? 22.926 -7.508 -0.772 1.00 97.31 258 VAL A C 1
ATOM 2099 O O . VAL A 1 258 ? 22.277 -8.494 -1.141 1.00 97.31 258 VAL A O 1
ATOM 2102 N N . LYS A 1 259 ? 23.763 -7.565 0.261 1.00 96.44 259 LYS A N 1
ATOM 2103 C CA . LYS A 1 259 ? 23.953 -8.762 1.080 1.00 96.44 259 LYS A CA 1
ATOM 2104 C C . LYS A 1 259 ? 22.869 -8.861 2.152 1.00 96.44 259 LYS A C 1
ATOM 2106 O O . LYS A 1 259 ? 22.629 -7.903 2.877 1.00 96.44 259 LYS A O 1
ATOM 2111 N N . VAL A 1 260 ? 22.289 -10.050 2.315 1.00 95.50 260 VAL A N 1
ATOM 2112 C CA . VAL A 1 260 ? 21.309 -10.353 3.368 1.00 95.50 260 VAL A CA 1
ATOM 2113 C C . VAL A 1 260 ? 21.741 -11.624 4.088 1.00 95.50 260 VAL A C 1
ATOM 2115 O O . VAL A 1 260 ? 21.546 -12.742 3.613 1.00 95.50 260 VAL A O 1
ATOM 2118 N N . GLY A 1 261 ? 22.403 -11.465 5.235 1.00 90.56 261 GLY A N 1
ATOM 2119 C CA . GLY A 1 261 ? 23.027 -12.588 5.933 1.00 90.56 261 GLY A CA 1
ATOM 2120 C C . GLY A 1 261 ? 24.115 -13.250 5.078 1.00 90.56 261 GLY A C 1
ATOM 2121 O O . GLY A 1 261 ? 25.172 -12.660 4.851 1.00 90.56 261 GLY A O 1
ATOM 2122 N N . LYS A 1 262 ? 23.880 -14.490 4.630 1.00 90.25 262 LYS A N 1
ATOM 2123 C CA . LYS A 1 262 ? 24.784 -15.229 3.723 1.00 90.25 262 LYS A CA 1
ATOM 2124 C C . LYS A 1 262 ? 24.349 -15.177 2.255 1.00 90.25 262 LYS A C 1
ATOM 2126 O O . LYS A 1 262 ? 25.145 -15.541 1.394 1.00 90.25 262 LYS A O 1
ATOM 2131 N N . ASP A 1 263 ? 23.129 -14.727 1.991 1.00 95.25 263 ASP A N 1
ATOM 2132 C CA . ASP A 1 263 ? 22.537 -14.663 0.660 1.00 95.25 263 ASP A CA 1
ATOM 2133 C C . ASP A 1 263 ? 22.690 -13.258 0.057 1.00 95.25 263 ASP A C 1
ATOM 2135 O O . ASP A 1 263 ? 23.162 -12.317 0.710 1.00 95.25 263 ASP A O 1
ATOM 2139 N N . ARG A 1 264 ? 22.308 -13.117 -1.216 1.00 96.69 264 ARG A N 1
ATOM 2140 C CA . ARG A 1 264 ? 22.321 -11.845 -1.944 1.00 96.69 264 ARG A CA 1
ATOM 2141 C C . ARG A 1 264 ? 20.982 -11.610 -2.628 1.00 96.69 264 ARG A C 1
ATOM 2143 O O . ARG A 1 264 ? 20.391 -12.536 -3.177 1.00 96.69 264 ARG A O 1
ATOM 2150 N N . VAL A 1 265 ? 20.536 -10.361 -2.604 1.00 98.25 265 VAL A N 1
ATOM 2151 C CA . VAL A 1 265 ? 19.307 -9.888 -3.246 1.00 98.25 265 VAL A CA 1
ATOM 2152 C C . VAL A 1 265 ? 19.707 -8.877 -4.306 1.00 98.25 265 VAL A C 1
ATOM 2154 O O . VAL A 1 265 ? 20.519 -7.993 -4.035 1.00 98.25 265 VAL A O 1
ATOM 2157 N N . SER A 1 266 ? 19.186 -9.008 -5.524 1.00 98.69 266 SER A N 1
ATOM 2158 C CA . SER A 1 266 ? 19.475 -8.017 -6.563 1.00 98.69 266 SER A CA 1
ATOM 2159 C C . SER A 1 266 ? 18.666 -6.751 -6.348 1.00 98.69 266 SER A C 1
ATOM 2161 O O . SER A 1 266 ? 17.561 -6.799 -5.814 1.00 98.69 266 SER A O 1
ATOM 2163 N N . VAL A 1 267 ? 19.212 -5.625 -6.787 1.00 98.25 267 VAL A N 1
ATOM 2164 C CA . VAL A 1 267 ? 18.559 -4.323 -6.685 1.00 98.25 267 VAL A CA 1
ATOM 2165 C C . VAL A 1 267 ? 18.553 -3.676 -8.060 1.00 98.25 267 VAL A C 1
ATOM 2167 O O . VAL A 1 267 ? 19.580 -3.636 -8.738 1.00 98.25 267 VAL A O 1
ATOM 2170 N N . VAL A 1 268 ? 17.397 -3.168 -8.473 1.00 98.00 268 VAL A N 1
ATOM 2171 C CA . VAL A 1 268 ? 17.278 -2.286 -9.634 1.00 98.00 268 VAL A CA 1
ATOM 2172 C C . VAL A 1 268 ? 16.828 -0.928 -9.116 1.00 98.00 268 VAL A C 1
ATOM 2174 O O . VAL A 1 268 ? 15.821 -0.821 -8.411 1.00 98.00 268 VAL A O 1
ATOM 2177 N N . PHE A 1 269 ? 17.594 0.107 -9.441 1.00 97.25 269 PHE A N 1
ATOM 2178 C CA . PHE A 1 269 ? 17.319 1.472 -9.012 1.00 97.25 269 PHE A CA 1
ATOM 2179 C C . PHE A 1 269 ? 16.636 2.255 -10.121 1.00 97.25 269 PHE A C 1
ATOM 2181 O O . PHE A 1 269 ? 17.111 2.183 -11.256 1.00 97.25 269 PHE A O 1
ATOM 2188 N N . ARG A 1 270 ? 15.597 3.044 -9.814 1.00 95.69 270 ARG A N 1
ATOM 2189 C CA . ARG A 1 270 ? 15.188 4.148 -10.700 1.00 95.69 270 ARG A CA 1
ATOM 2190 C C . ARG A 1 270 ? 16.195 5.277 -10.648 1.00 95.69 270 ARG A C 1
ATOM 2192 O O . ARG A 1 270 ? 16.739 5.565 -9.589 1.00 95.69 270 ARG A O 1
ATOM 2199 N N . ASP A 1 271 ? 16.342 5.983 -11.761 1.00 95.31 271 ASP A N 1
ATOM 2200 C CA . ASP A 1 271 ? 16.877 7.342 -11.739 1.00 95.31 271 ASP A CA 1
ATOM 2201 C C . ASP A 1 271 ? 15.752 8.286 -11.296 1.00 95.31 271 ASP A C 1
ATOM 2203 O O . ASP A 1 271 ? 14.798 8.505 -12.055 1.00 95.31 271 ASP A O 1
ATOM 2207 N N . ARG A 1 272 ? 15.847 8.822 -10.071 1.00 93.56 272 ARG A N 1
ATOM 2208 C CA . ARG A 1 272 ? 14.878 9.775 -9.508 1.00 93.56 272 ARG A CA 1
ATOM 2209 C C . ARG A 1 272 ? 14.672 10.980 -10.417 1.00 93.56 272 ARG A C 1
ATOM 2211 O O . ARG A 1 272 ? 13.551 11.246 -10.837 1.00 93.56 272 ARG A O 1
ATOM 2218 N N . SER A 1 273 ? 15.755 11.668 -10.776 1.00 92.50 273 SER A N 1
ATOM 2219 C CA . SER A 1 273 ? 15.698 12.906 -11.565 1.00 92.50 273 SER A CA 1
ATOM 2220 C C . SER A 1 273 ? 15.061 12.677 -12.933 1.00 92.50 273 SER A C 1
ATOM 2222 O O . SER A 1 273 ? 14.262 13.489 -13.405 1.00 92.50 273 SER A O 1
ATOM 2224 N N . PHE A 1 274 ? 15.409 11.571 -13.592 1.00 94.19 274 PHE A N 1
ATOM 2225 C CA . PHE A 1 274 ? 14.797 11.216 -14.867 1.00 94.19 274 PHE A CA 1
ATOM 2226 C C . PHE A 1 274 ? 13.331 10.830 -14.702 1.00 94.19 274 PHE A C 1
ATOM 2228 O O . PHE A 1 274 ? 12.510 11.289 -15.492 1.00 94.19 274 PHE A O 1
ATOM 2235 N N . SER A 1 275 ? 12.997 10.037 -13.685 1.00 94.56 275 SER A N 1
ATOM 2236 C CA . SER A 1 275 ? 11.626 9.583 -13.457 1.00 94.56 275 SER A CA 1
ATOM 2237 C C . SER A 1 275 ? 10.689 10.738 -13.137 1.00 94.56 275 SER A C 1
ATOM 2239 O O . SER A 1 275 ? 9.682 10.902 -13.818 1.00 94.56 275 SER A O 1
ATOM 2241 N N . ASP A 1 276 ? 11.074 11.614 -12.213 1.00 93.19 276 ASP A N 1
ATOM 2242 C CA . ASP A 1 276 ? 10.276 12.780 -11.839 1.00 93.19 276 ASP A CA 1
ATOM 2243 C C . ASP A 1 276 ? 10.110 13.742 -13.029 1.00 93.19 276 ASP A C 1
ATOM 2245 O O . ASP A 1 276 ? 9.035 14.300 -13.260 1.00 93.19 276 ASP A O 1
ATOM 2249 N N . TRP A 1 277 ? 11.146 13.894 -13.862 1.00 94.12 277 TRP A N 1
ATOM 2250 C CA . TRP A 1 277 ? 11.036 14.665 -15.099 1.00 94.12 277 TRP A CA 1
ATOM 2251 C C . TRP A 1 277 ? 10.050 14.041 -16.099 1.00 94.12 277 TRP A C 1
ATOM 2253 O O . TRP A 1 277 ? 9.261 14.774 -16.700 1.00 94.12 277 TRP A O 1
ATOM 2263 N N . VAL A 1 278 ? 10.074 12.717 -16.292 1.00 91.44 278 VAL A N 1
ATOM 2264 C CA . VAL A 1 278 ? 9.124 12.016 -17.176 1.00 91.44 278 VAL A CA 1
ATOM 2265 C C . VAL A 1 278 ? 7.691 12.220 -16.680 1.00 91.44 278 VAL A C 1
ATOM 2267 O O . VAL A 1 278 ? 6.838 12.634 -17.466 1.00 91.44 278 VAL A O 1
ATOM 2270 N N . THR A 1 279 ? 7.460 11.998 -15.388 1.00 89.44 279 THR A N 1
ATOM 2271 C CA . THR A 1 279 ? 6.135 11.984 -14.763 1.00 89.44 279 THR A CA 1
ATOM 2272 C C . THR A 1 279 ? 5.523 13.382 -14.644 1.00 89.44 279 THR A C 1
ATOM 2274 O O . THR A 1 279 ? 4.382 13.598 -15.051 1.00 89.44 279 THR A O 1
ATOM 2277 N N . TYR A 1 280 ? 6.271 14.368 -14.139 1.00 88.31 280 TYR A N 1
ATOM 2278 C CA . TYR A 1 280 ? 5.699 15.670 -13.771 1.00 88.31 280 TYR A CA 1
ATOM 2279 C C . TYR A 1 280 ? 5.906 16.770 -14.822 1.00 88.31 280 TYR A C 1
ATOM 2281 O O . TYR A 1 280 ? 5.168 17.754 -14.831 1.00 88.31 280 TYR A O 1
ATOM 2289 N N . SER A 1 281 ? 6.874 16.632 -15.741 1.00 88.56 281 SER A N 1
ATOM 2290 C CA . SER A 1 281 ? 7.146 17.675 -16.752 1.00 88.56 281 SER A CA 1
ATOM 2291 C C . SER A 1 281 ? 6.404 17.483 -18.080 1.00 88.56 281 SER A C 1
ATOM 2293 O O . SER A 1 281 ? 6.499 18.355 -18.946 1.00 88.56 281 SER A O 1
ATOM 2295 N N . ASN A 1 282 ? 5.707 16.355 -18.278 1.00 85.06 282 ASN A N 1
ATOM 2296 C CA . ASN A 1 282 ? 5.011 15.997 -19.525 1.00 85.06 282 ASN A CA 1
ATOM 2297 C C . ASN A 1 282 ? 5.835 16.284 -20.807 1.00 85.06 282 ASN A C 1
ATOM 2299 O O . ASN A 1 282 ? 5.387 17.017 -21.700 1.00 85.06 282 ASN A O 1
ATOM 2303 N N . PRO A 1 283 ? 7.073 15.765 -20.917 1.00 91.38 283 PRO A N 1
ATOM 2304 C CA . PRO A 1 283 ? 7.938 16.045 -22.057 1.00 91.38 283 PRO A CA 1
ATOM 2305 C C . PRO A 1 283 ? 7.393 15.462 -23.368 1.00 91.38 283 PRO A C 1
ATOM 2307 O O . PRO A 1 283 ? 6.681 14.462 -23.395 1.00 91.38 283 PRO A O 1
ATOM 2310 N N . SER A 1 284 ? 7.783 16.060 -24.499 1.00 93.75 284 SER A N 1
ATOM 2311 C CA . SER A 1 284 ? 7.429 15.511 -25.810 1.00 93.75 284 SER A CA 1
ATOM 2312 C C . SER A 1 284 ? 8.099 14.156 -26.057 1.00 93.75 284 SER A C 1
ATOM 2314 O O . SER A 1 284 ? 9.216 13.908 -25.600 1.00 93.75 284 SER A O 1
ATOM 2316 N N . VAL A 1 285 ? 7.466 13.313 -26.878 1.00 95.44 285 VAL A N 1
ATOM 2317 C CA . VAL A 1 285 ? 7.990 11.988 -27.266 1.00 95.44 285 VAL A CA 1
ATOM 2318 C C . VAL A 1 285 ? 9.423 12.059 -27.799 1.00 95.44 285 VAL A C 1
ATOM 2320 O O . VAL A 1 285 ? 10.250 11.224 -27.449 1.00 95.44 285 VAL A O 1
ATOM 2323 N N . LYS A 1 286 ? 9.757 13.092 -28.588 1.00 96.06 286 LYS A N 1
ATOM 2324 C CA . LYS A 1 286 ? 11.133 13.306 -29.063 1.00 96.06 286 LYS A CA 1
ATOM 2325 C C . LYS A 1 286 ? 12.112 13.473 -27.896 1.00 96.06 286 LYS A C 1
ATOM 2327 O O . LYS A 1 286 ? 13.121 12.787 -27.859 1.00 96.06 286 LYS A O 1
ATOM 2332 N N . LYS A 1 287 ? 11.797 14.337 -26.921 1.00 96.38 287 LYS A N 1
ATOM 2333 C CA . LYS A 1 287 ? 12.657 14.553 -25.745 1.00 96.38 287 LYS A CA 1
ATOM 2334 C C . LYS A 1 287 ? 12.797 13.284 -24.902 1.00 96.38 287 LYS A C 1
ATOM 2336 O O . LYS A 1 287 ? 13.882 13.031 -24.390 1.00 96.38 287 LYS A O 1
ATOM 2341 N N . LEU A 1 288 ? 11.721 12.505 -24.761 1.00 94.94 288 LEU A N 1
ATOM 2342 C CA . LEU A 1 288 ? 11.738 11.220 -24.053 1.00 94.94 288 LEU A CA 1
ATOM 2343 C C . LEU A 1 288 ? 12.717 10.234 -24.701 1.00 94.94 288 LEU A C 1
ATOM 2345 O O . LEU A 1 288 ? 13.518 9.621 -23.997 1.00 94.94 288 LEU A O 1
ATOM 2349 N N . ILE A 1 289 ? 12.679 10.114 -26.029 1.00 96.44 289 ILE A N 1
ATOM 2350 C CA . ILE A 1 289 ? 13.584 9.247 -26.794 1.00 96.44 289 ILE A CA 1
ATOM 2351 C C . ILE A 1 289 ? 15.020 9.767 -26.705 1.00 96.44 289 ILE A C 1
ATOM 2353 O O . ILE A 1 289 ? 15.898 9.020 -26.284 1.00 96.44 289 ILE A O 1
ATOM 2357 N N . ASP A 1 290 ? 15.245 11.049 -27.011 1.00 96.31 290 ASP A N 1
ATOM 2358 C CA . ASP A 1 290 ? 16.579 11.661 -27.018 1.00 96.31 290 ASP A CA 1
ATOM 2359 C C . ASP A 1 290 ? 17.284 11.488 -25.664 1.00 96.31 290 ASP A C 1
ATOM 2361 O O . ASP A 1 290 ? 18.438 11.071 -25.614 1.00 96.31 290 ASP A O 1
ATOM 2365 N N . ARG A 1 291 ? 16.588 11.754 -24.546 1.00 95.69 291 ARG A N 1
ATOM 2366 C CA . ARG A 1 291 ? 17.172 11.599 -23.203 1.00 95.69 291 ARG A CA 1
ATOM 2367 C C . ARG A 1 291 ? 17.393 10.147 -22.793 1.00 95.69 291 ARG A C 1
ATOM 2369 O O . ARG A 1 291 ? 18.282 9.906 -21.987 1.00 95.69 291 ARG A O 1
ATOM 2376 N N . THR A 1 292 ? 16.608 9.207 -23.320 1.00 94.69 292 THR A N 1
ATOM 2377 C CA . THR A 1 292 ? 16.836 7.772 -23.085 1.00 94.69 292 THR A CA 1
ATOM 2378 C C . THR A 1 292 ? 18.074 7.308 -23.855 1.00 94.69 292 THR A C 1
ATOM 2380 O O . THR A 1 292 ? 18.948 6.667 -23.286 1.00 94.69 292 THR A O 1
ATOM 2383 N N . ILE A 1 293 ? 18.201 7.696 -25.127 1.00 95.12 293 ILE A N 1
ATOM 2384 C CA . ILE A 1 293 ? 19.352 7.360 -25.981 1.00 95.12 293 ILE A CA 1
ATOM 2385 C C . ILE A 1 293 ? 20.642 8.014 -25.476 1.00 95.12 293 ILE A C 1
ATOM 2387 O O . ILE A 1 293 ? 21.709 7.423 -25.582 1.00 95.12 293 ILE A O 1
ATOM 2391 N N . ALA A 1 294 ? 20.556 9.193 -24.859 1.00 95.31 294 ALA A N 1
ATOM 2392 C CA . ALA A 1 294 ? 21.705 9.849 -24.236 1.00 95.31 294 ALA A CA 1
ATOM 2393 C C . ALA A 1 294 ? 22.344 9.044 -23.084 1.00 95.31 294 ALA A C 1
ATOM 2395 O O . ALA A 1 294 ? 23.398 9.436 -22.599 1.00 95.31 294 ALA A O 1
ATOM 2396 N N . LYS A 1 295 ? 21.719 7.947 -22.633 1.00 95.44 295 LYS A N 1
ATOM 2397 C CA . LYS A 1 295 ? 22.263 7.026 -21.620 1.00 95.44 295 LYS A CA 1
ATOM 2398 C C . LYS A 1 295 ? 23.108 5.898 -22.210 1.00 95.44 295 LYS A C 1
ATOM 2400 O O . LYS A 1 295 ? 23.615 5.071 -21.459 1.00 95.44 295 LYS A O 1
ATOM 2405 N N . VAL A 1 296 ? 23.230 5.844 -23.537 1.00 95.75 296 VAL A N 1
ATOM 2406 C CA . VAL A 1 296 ? 24.088 4.877 -24.221 1.00 95.75 296 VAL A CA 1
ATOM 2407 C C . VAL A 1 296 ? 25.535 5.076 -23.799 1.00 95.75 296 VAL A C 1
ATOM 2409 O O . VAL A 1 296 ? 26.045 6.192 -23.768 1.00 95.75 296 VAL A O 1
ATOM 2412 N N . ASP A 1 297 ? 26.181 3.955 -23.531 1.00 95.38 297 ASP A N 1
ATOM 2413 C CA . ASP A 1 297 ? 27.583 3.837 -23.200 1.00 95.38 297 ASP A CA 1
ATOM 2414 C C . ASP A 1 297 ? 28.307 3.089 -24.325 1.00 95.38 297 ASP A C 1
ATOM 2416 O O . ASP A 1 297 ? 27.963 1.947 -24.653 1.00 95.38 297 ASP A O 1
ATOM 2420 N N . SER A 1 298 ? 29.259 3.757 -24.978 1.00 94.25 298 SER A N 1
ATOM 2421 C CA . SER A 1 298 ? 30.010 3.168 -26.088 1.00 94.25 298 SER A CA 1
ATOM 2422 C C . SER A 1 298 ? 30.952 2.064 -25.623 1.00 94.25 298 SER A C 1
ATOM 2424 O O . SER A 1 298 ? 31.069 1.063 -26.321 1.00 94.25 298 SER A O 1
ATOM 2426 N N . GLU A 1 299 ? 31.564 2.205 -24.445 1.00 94.31 299 GLU A N 1
ATOM 2427 C CA . GLU A 1 299 ? 32.531 1.233 -23.929 1.00 94.31 299 GLU A CA 1
ATOM 2428 C C . GLU A 1 299 ? 31.827 -0.071 -23.543 1.00 94.31 299 GLU A C 1
ATOM 2430 O O . GLU A 1 299 ? 32.263 -1.154 -23.931 1.00 94.31 299 GLU A O 1
ATOM 2435 N N . LEU A 1 300 ? 30.674 0.020 -22.871 1.00 95.81 300 LEU A N 1
ATOM 2436 C CA . LEU A 1 300 ? 29.870 -1.165 -22.549 1.00 95.81 300 LEU A CA 1
ATOM 2437 C C . LEU A 1 300 ? 29.324 -1.851 -23.807 1.00 95.81 300 LEU A C 1
ATOM 2439 O O . LEU A 1 300 ? 29.276 -3.079 -23.862 1.00 95.81 300 LEU A O 1
ATOM 2443 N N . ASN A 1 301 ? 28.943 -1.079 -24.831 1.00 94.75 301 ASN A N 1
ATOM 2444 C CA . ASN A 1 301 ? 28.510 -1.643 -26.109 1.00 94.75 301 ASN A CA 1
ATOM 2445 C C . ASN A 1 301 ? 29.644 -2.396 -26.820 1.00 94.75 301 ASN A C 1
ATOM 2447 O O . ASN A 1 301 ? 29.406 -3.486 -27.335 1.00 94.75 301 ASN A O 1
ATOM 2451 N N . GLU A 1 302 ? 30.851 -1.826 -26.860 1.00 94.81 302 GLU A N 1
ATOM 2452 C CA . GLU A 1 302 ? 32.036 -2.464 -27.451 1.00 94.81 302 GLU A CA 1
ATOM 2453 C C . GLU A 1 302 ? 32.446 -3.732 -26.691 1.00 94.81 302 GLU A C 1
ATOM 2455 O O . GLU A 1 302 ? 32.867 -4.706 -27.310 1.00 94.81 302 GLU A O 1
ATOM 2460 N N . ALA A 1 303 ? 32.259 -3.747 -25.370 1.00 95.06 303 ALA A N 1
ATOM 2461 C CA . ALA A 1 303 ? 32.501 -4.902 -24.509 1.00 95.06 303 ALA A CA 1
ATOM 2462 C C . ALA A 1 303 ? 31.348 -5.930 -24.490 1.00 95.06 303 ALA A C 1
ATOM 2464 O O . ALA A 1 303 ? 31.396 -6.882 -23.714 1.00 95.06 303 ALA A O 1
ATOM 2465 N N . GLU A 1 304 ? 30.300 -5.736 -25.301 1.00 95.56 304 GLU A N 1
ATOM 2466 C CA . GLU A 1 304 ? 29.094 -6.583 -25.343 1.00 95.56 304 GLU A CA 1
ATOM 2467 C C . GLU A 1 304 ? 28.396 -6.746 -23.972 1.00 95.56 304 GLU A C 1
ATOM 2469 O O . GLU A 1 304 ? 27.697 -7.727 -23.695 1.00 95.56 304 GLU A O 1
ATOM 2474 N N . VAL A 1 305 ? 28.549 -5.756 -23.089 1.00 97.25 305 VAL A N 1
ATOM 2475 C CA . VAL A 1 305 ? 27.909 -5.724 -21.773 1.00 97.25 305 VAL A CA 1
ATOM 2476 C C . VAL A 1 305 ? 26.519 -5.129 -21.916 1.00 97.25 305 VAL A C 1
ATOM 2478 O O . VAL A 1 305 ? 26.364 -3.997 -22.353 1.00 97.25 305 VAL A O 1
ATOM 2481 N N . ASN A 1 306 ? 25.497 -5.871 -21.490 1.00 97.62 306 ASN A N 1
ATOM 2482 C CA . ASN A 1 306 ? 24.114 -5.389 -21.469 1.00 97.62 306 ASN A CA 1
ATOM 2483 C C . ASN A 1 306 ? 23.895 -4.531 -20.221 1.00 97.62 306 ASN A C 1
ATOM 2485 O O . ASN A 1 306 ? 24.221 -4.966 -19.128 1.00 97.62 306 ASN A O 1
ATOM 2489 N N . TYR A 1 307 ? 23.322 -3.343 -20.324 1.00 97.62 307 TYR A N 1
ATOM 2490 C CA . TYR A 1 307 ? 23.111 -2.450 -19.178 1.00 97.62 307 TYR A CA 1
ATOM 2491 C C . TYR A 1 307 ? 21.707 -1.872 -19.201 1.00 97.62 307 TYR A C 1
ATOM 2493 O O . TYR A 1 307 ? 21.021 -1.918 -20.221 1.00 97.62 307 TYR A O 1
ATOM 2501 N N . CYS A 1 308 ? 21.252 -1.348 -18.066 1.00 96.50 308 CYS A N 1
ATOM 2502 C CA . CYS A 1 308 ? 19.933 -0.742 -17.975 1.00 96.50 308 CYS A CA 1
ATOM 2503 C C . CYS A 1 308 ? 19.982 0.765 -17.731 1.00 96.50 308 CYS A C 1
ATOM 2505 O O . CYS A 1 308 ? 20.975 1.316 -17.271 1.00 96.50 308 CYS A O 1
ATOM 2507 N N . TRP A 1 309 ? 18.867 1.431 -18.017 1.00 97.31 309 TRP A N 1
ATOM 2508 C CA . TRP A 1 309 ? 18.524 2.699 -17.378 1.00 97.31 309 TRP A CA 1
ATOM 2509 C C . TRP A 1 309 ? 17.058 2.635 -16.991 1.00 97.31 309 TRP A C 1
ATOM 2511 O O . TRP A 1 309 ? 16.194 2.495 -17.865 1.00 97.31 309 TRP A O 1
ATOM 2521 N N . SER A 1 310 ? 16.778 2.674 -15.691 1.00 96.88 310 SER A N 1
ATOM 2522 C CA . SER A 1 310 ? 15.445 2.359 -15.195 1.00 96.88 310 SER A CA 1
ATOM 2523 C C . SER A 1 310 ? 14.630 3.597 -14.807 1.00 96.88 310 SER A C 1
ATOM 2525 O O . SER A 1 310 ? 15.162 4.608 -14.336 1.00 96.88 310 SER A O 1
ATOM 2527 N N . HIS A 1 311 ? 13.325 3.511 -15.051 1.00 95.62 311 HIS A N 1
ATOM 2528 C CA . HIS A 1 311 ? 12.325 4.526 -14.755 1.00 95.62 311 HIS A CA 1
ATOM 2529 C C . HIS A 1 311 ? 11.116 3.879 -14.091 1.00 95.62 311 HIS A C 1
ATOM 2531 O O . HIS A 1 311 ? 10.523 2.958 -14.664 1.00 95.62 311 HIS A O 1
ATOM 2537 N N . TYR A 1 312 ? 10.755 4.387 -12.911 1.00 96.25 312 TYR A N 1
ATOM 2538 C CA . TYR A 1 312 ? 9.562 3.964 -12.182 1.00 96.25 312 TYR A CA 1
ATOM 2539 C C . TYR A 1 312 ? 8.574 5.123 -12.088 1.00 96.25 312 TYR A C 1
ATOM 2541 O O . TYR A 1 312 ? 8.989 6.265 -11.876 1.00 96.25 312 TYR A O 1
ATOM 2549 N N . GLU A 1 313 ? 7.287 4.820 -12.204 1.00 92.81 313 GLU A N 1
ATOM 2550 C CA . GLU A 1 313 ? 6.198 5.783 -12.042 1.00 92.81 313 GLU A CA 1
ATOM 2551 C C . GLU A 1 313 ? 4.950 5.132 -11.439 1.00 92.81 313 GLU A C 1
ATOM 2553 O O . GLU A 1 313 ? 4.762 3.916 -11.512 1.00 92.81 313 GLU A O 1
ATOM 2558 N N . GLU A 1 314 ? 4.081 5.959 -10.859 1.00 92.19 314 GLU A N 1
ATOM 2559 C CA . GLU A 1 314 ? 2.693 5.571 -10.592 1.00 92.19 314 GLU A CA 1
ATOM 2560 C C . GLU A 1 314 ? 2.036 5.252 -11.929 1.00 92.19 314 GLU A C 1
ATOM 2562 O O . GLU A 1 314 ? 2.106 6.068 -12.848 1.00 92.19 314 GLU A O 1
ATOM 2567 N N . ILE A 1 315 ? 1.362 4.112 -12.072 1.00 93.00 315 ILE A N 1
ATOM 2568 C CA . ILE A 1 315 ? 0.639 3.831 -13.320 1.00 93.00 315 ILE A CA 1
ATOM 2569 C C . ILE A 1 315 ? -0.471 4.871 -13.553 1.00 93.00 315 ILE A C 1
ATOM 2571 O O . ILE A 1 315 ? -0.776 5.230 -14.692 1.00 93.00 315 ILE A O 1
ATOM 2575 N N . GLU A 1 316 ? -1.008 5.456 -12.480 1.00 92.81 316 GLU A N 1
ATOM 2576 C CA . GLU A 1 316 ? -1.934 6.585 -12.520 1.00 92.81 316 GLU A CA 1
ATOM 2577 C C . GLU A 1 316 ? -1.330 7.869 -13.115 1.00 92.81 316 GLU A C 1
ATOM 2579 O O . GLU A 1 316 ? -2.089 8.720 -13.595 1.00 92.81 316 GLU A O 1
ATOM 2584 N N . ALA A 1 317 ? 0.000 8.004 -13.192 1.00 91.69 317 ALA A N 1
ATOM 2585 C CA . ALA A 1 317 ? 0.665 9.131 -13.854 1.00 91.69 317 ALA A CA 1
ATOM 2586 C C . ALA A 1 317 ? 0.295 9.248 -15.340 1.00 91.69 317 ALA A C 1
ATOM 2588 O O . ALA A 1 317 ? 0.304 10.341 -15.919 1.00 91.69 317 ALA A O 1
ATOM 2589 N N . LEU A 1 318 ? -0.139 8.147 -15.962 1.00 92.69 318 LEU A N 1
ATOM 2590 C CA . LEU A 1 318 ? -0.663 8.139 -17.328 1.00 92.69 318 LEU A CA 1
ATOM 2591 C C . LEU A 1 318 ? -1.940 8.991 -17.485 1.00 92.69 318 LEU A C 1
ATOM 2593 O O . LEU A 1 318 ? -2.318 9.313 -18.614 1.00 92.69 318 LEU A O 1
ATOM 2597 N N . THR A 1 319 ? -2.568 9.403 -16.377 1.00 93.88 319 THR A N 1
ATOM 2598 C CA . THR A 1 319 ? -3.727 10.312 -16.334 1.00 93.88 319 THR A CA 1
ATOM 2599 C C . THR A 1 319 ? -3.370 11.770 -16.051 1.00 93.88 319 THR A C 1
ATOM 2601 O O . THR A 1 319 ? -4.261 12.620 -16.076 1.00 93.88 319 THR A O 1
ATOM 2604 N N . PHE A 1 320 ? -2.099 12.104 -15.793 1.00 92.19 320 PHE A N 1
ATOM 2605 C CA . PHE A 1 320 ? -1.710 13.464 -15.390 1.00 92.19 320 PHE A CA 1
ATOM 2606 C C . PHE A 1 320 ? -1.904 14.488 -16.509 1.00 92.19 320 PHE A C 1
ATOM 2608 O O . PHE A 1 320 ? -2.075 15.677 -16.244 1.00 92.19 320 PHE A O 1
ATOM 2615 N N . SER A 1 321 ? -1.913 14.036 -17.761 1.00 93.00 321 SER A N 1
ATOM 2616 C CA . SER A 1 321 ? -2.334 14.827 -18.908 1.00 93.00 321 SER A CA 1
ATOM 2617 C C . SER A 1 321 ? -3.073 13.955 -19.915 1.00 93.00 321 SER A C 1
ATOM 2619 O O . SER A 1 321 ? -2.841 12.749 -20.000 1.00 93.00 321 SER A O 1
ATOM 2621 N N . SER A 1 322 ? -3.865 14.582 -20.786 1.00 93.50 322 SER A N 1
ATOM 2622 C CA . SER A 1 322 ? -4.520 13.884 -21.897 1.00 93.50 322 SER A CA 1
ATOM 2623 C C . SER A 1 322 ? -3.555 13.227 -22.889 1.00 93.50 322 SER A C 1
ATOM 2625 O O . SER A 1 322 ? -3.984 12.433 -23.721 1.00 93.50 322 SER A O 1
ATOM 2627 N N . LYS A 1 323 ? -2.251 13.527 -22.816 1.00 93.31 323 LYS A N 1
ATOM 2628 C CA . LYS A 1 323 ? -1.221 13.006 -23.724 1.00 93.31 323 LYS A CA 1
ATOM 2629 C C . LYS A 1 323 ? -0.249 12.033 -23.062 1.00 93.31 323 LYS A C 1
ATOM 2631 O O . LYS A 1 323 ? 0.554 11.453 -23.793 1.00 93.31 323 LYS A O 1
ATOM 2636 N N . SER A 1 324 ? -0.277 11.860 -21.739 1.00 92.81 324 SER A N 1
ATOM 2637 C CA . SER A 1 324 ? 0.748 11.092 -21.012 1.00 92.81 324 SER A CA 1
ATOM 2638 C C . SER A 1 324 ? 0.774 9.636 -21.475 1.00 92.81 324 SER A C 1
ATOM 2640 O O . SER A 1 324 ? 1.808 9.160 -21.942 1.00 92.81 324 SER A O 1
ATOM 2642 N N . ALA A 1 325 ? -0.388 8.980 -21.505 1.00 93.06 325 ALA A N 1
ATOM 2643 C CA . ALA A 1 325 ? -0.513 7.592 -21.944 1.00 93.06 325 ALA A CA 1
ATOM 2644 C C . ALA A 1 325 ? -0.087 7.368 -23.414 1.00 93.06 325 ALA A C 1
ATOM 2646 O O . ALA A 1 325 ? 0.705 6.475 -23.711 1.00 93.06 325 ALA A O 1
ATOM 2647 N N . ALA A 1 326 ? -0.520 8.241 -24.331 1.00 92.50 326 ALA A N 1
ATOM 2648 C CA . ALA A 1 326 ? -0.110 8.177 -25.738 1.00 92.50 326 ALA A CA 1
ATOM 2649 C C . ALA A 1 326 ? 1.394 8.462 -25.929 1.00 92.50 326 ALA A C 1
ATOM 2651 O O . ALA A 1 326 ? 2.042 7.902 -26.813 1.00 92.50 326 ALA A O 1
ATOM 2652 N N . SER A 1 327 ? 1.972 9.338 -25.102 1.00 93.56 327 SER A N 1
ATOM 2653 C CA . SER A 1 327 ? 3.405 9.643 -25.147 1.00 93.56 327 SER A CA 1
ATOM 2654 C C . SER A 1 327 ? 4.243 8.471 -24.646 1.00 93.56 327 SER A C 1
ATOM 2656 O O . SER A 1 327 ? 5.287 8.188 -25.237 1.00 93.56 327 SER A O 1
ATOM 2658 N N . PHE A 1 328 ? 3.773 7.770 -23.609 1.00 93.44 328 PHE A N 1
ATOM 2659 C CA . PHE A 1 328 ? 4.371 6.529 -23.123 1.00 93.44 328 PHE A CA 1
ATOM 2660 C C . PHE A 1 328 ? 4.370 5.452 -24.216 1.00 93.44 328 PHE A C 1
ATOM 2662 O O . PHE A 1 328 ? 5.435 4.953 -24.577 1.00 93.44 328 PHE A O 1
ATOM 2669 N N . GLU A 1 329 ? 3.216 5.182 -24.834 1.00 94.81 329 GLU A N 1
ATOM 2670 C CA . GLU A 1 329 ? 3.095 4.229 -25.948 1.00 94.81 329 GLU A CA 1
ATOM 2671 C C . GLU A 1 329 ? 4.085 4.535 -27.076 1.00 94.81 329 GLU A C 1
ATOM 2673 O O . GLU A 1 329 ? 4.901 3.693 -27.458 1.00 94.81 329 GLU A O 1
ATOM 2678 N N . GLN A 1 330 ? 4.067 5.771 -27.583 1.00 95.06 330 GLN A N 1
ATOM 2679 C CA . GLN A 1 330 ? 4.936 6.160 -28.690 1.00 95.06 330 GLN A CA 1
ATOM 2680 C C . GLN A 1 330 ? 6.419 6.107 -28.322 1.00 95.06 330 GLN A C 1
ATOM 2682 O O . GLN A 1 330 ? 7.239 5.807 -29.191 1.00 95.06 330 GLN A O 1
ATOM 2687 N N . LYS A 1 331 ? 6.782 6.411 -27.070 1.00 95.12 331 LYS A N 1
ATOM 2688 C CA . LYS A 1 331 ? 8.158 6.289 -26.575 1.00 95.12 331 LYS A CA 1
ATOM 2689 C C . LYS A 1 331 ? 8.618 4.836 -26.668 1.00 95.12 331 LYS A C 1
ATOM 2691 O O . LYS A 1 331 ? 9.648 4.584 -27.288 1.00 95.12 331 LYS A O 1
ATOM 2696 N N . VAL A 1 332 ? 7.853 3.896 -26.108 1.00 94.94 332 VAL A N 1
ATOM 2697 C CA . VAL A 1 332 ? 8.223 2.472 -26.096 1.00 94.94 332 VAL A CA 1
ATOM 2698 C C . VAL A 1 332 ? 8.318 1.914 -27.520 1.00 94.94 332 VAL A C 1
ATOM 2700 O O . VAL A 1 332 ? 9.333 1.318 -27.881 1.00 94.94 332 VAL A O 1
ATOM 2703 N N . VAL A 1 333 ? 7.316 2.176 -28.365 1.00 94.81 333 VAL A N 1
ATOM 2704 C CA . VAL A 1 333 ? 7.292 1.685 -29.755 1.00 94.81 333 VAL A CA 1
ATOM 2705 C C . VAL A 1 333 ? 8.467 2.234 -30.567 1.00 94.81 333 VAL A C 1
ATOM 2707 O O . VAL A 1 333 ? 9.145 1.478 -31.265 1.00 94.81 333 VAL A O 1
ATOM 2710 N N . LYS A 1 334 ? 8.758 3.537 -30.469 1.00 95.25 334 LYS A N 1
ATOM 2711 C CA . LYS A 1 334 ? 9.864 4.149 -31.223 1.00 95.25 334 LYS A CA 1
ATOM 2712 C C . LYS A 1 334 ? 11.232 3.677 -30.741 1.00 95.25 334 LYS A C 1
ATOM 2714 O O . LYS A 1 334 ? 12.113 3.481 -31.571 1.00 95.25 334 LYS A O 1
ATOM 2719 N N . LEU A 1 335 ? 11.421 3.460 -29.439 1.00 94.75 335 LEU A N 1
ATOM 2720 C CA . LEU A 1 335 ? 12.664 2.883 -28.918 1.00 94.75 335 LEU A CA 1
ATOM 2721 C C . LEU A 1 335 ? 12.897 1.473 -29.481 1.00 94.75 335 LEU A C 1
ATOM 2723 O O . LEU A 1 335 ? 13.979 1.208 -30.003 1.00 94.75 335 LEU A O 1
ATOM 2727 N N . ALA A 1 336 ? 11.866 0.623 -29.514 1.00 92.62 336 ALA A N 1
ATOM 2728 C CA . ALA A 1 336 ? 11.954 -0.701 -30.136 1.00 92.62 336 ALA A CA 1
ATOM 2729 C C . ALA A 1 336 ? 12.270 -0.619 -31.645 1.00 92.62 336 ALA A C 1
ATOM 2731 O O . ALA A 1 336 ? 13.108 -1.361 -32.163 1.00 92.62 336 ALA A O 1
ATOM 2732 N N . GLN A 1 337 ? 11.667 0.336 -32.365 1.00 90.75 337 GLN A N 1
ATOM 2733 C CA . GLN A 1 337 ? 11.993 0.608 -33.772 1.00 90.75 337 GLN A CA 1
ATOM 2734 C C . GLN A 1 337 ? 13.440 1.081 -33.971 1.00 90.75 337 GLN A C 1
ATOM 2736 O O . GLN A 1 337 ? 14.015 0.816 -35.024 1.00 90.75 337 GLN A O 1
ATOM 2741 N N . LEU A 1 338 ? 14.050 1.719 -32.977 1.00 92.50 338 LEU A N 1
ATOM 2742 C CA . LEU A 1 338 ? 15.456 2.128 -32.984 1.00 92.50 338 LEU A CA 1
ATOM 2743 C C . LEU A 1 338 ? 16.400 1.051 -32.416 1.00 92.50 338 LEU A C 1
ATOM 2745 O O . LEU A 1 338 ? 17.568 1.335 -32.177 1.00 92.50 338 LEU A O 1
ATOM 2749 N N . SER A 1 339 ? 15.910 -0.181 -32.237 1.00 91.62 339 SER A N 1
ATOM 2750 C CA . SER A 1 339 ? 16.667 -1.322 -31.705 1.00 91.62 339 SER A CA 1
ATOM 2751 C C . SER A 1 339 ? 17.102 -1.175 -30.238 1.00 91.62 339 SER A C 1
ATOM 2753 O O . SER A 1 339 ? 18.074 -1.801 -29.825 1.00 91.62 339 SER A O 1
ATOM 2755 N N . TYR A 1 340 ? 16.356 -0.405 -29.441 1.00 94.06 340 TYR A N 1
ATOM 2756 C CA . TYR A 1 340 ? 16.447 -0.398 -27.978 1.00 94.06 340 TYR A CA 1
ATOM 2757 C C . TYR A 1 340 ? 15.345 -1.285 -27.404 1.00 94.06 340 TYR A C 1
ATOM 2759 O O . TYR A 1 340 ? 14.160 -0.948 -27.489 1.00 94.06 340 TYR A O 1
ATOM 2767 N N . LEU A 1 341 ? 15.722 -2.425 -26.829 1.00 92.19 341 LEU A N 1
ATOM 2768 C CA . LEU A 1 341 ? 14.767 -3.360 -26.243 1.00 92.19 341 LEU A CA 1
ATOM 2769 C C . LEU A 1 341 ? 14.446 -2.957 -24.805 1.00 92.19 341 LEU A C 1
ATOM 2771 O O . LEU A 1 341 ? 15.278 -3.131 -23.915 1.00 92.19 341 LEU A O 1
ATOM 2775 N N . ALA A 1 342 ? 13.229 -2.463 -24.581 1.00 95.38 342 ALA A N 1
ATOM 2776 C CA . ALA A 1 342 ? 12.713 -2.279 -23.232 1.00 95.38 342 ALA A CA 1
ATOM 2777 C C . ALA A 1 342 ? 12.424 -3.635 -22.571 1.00 95.38 342 ALA A C 1
ATOM 2779 O O . ALA A 1 342 ? 11.890 -4.534 -23.225 1.00 95.38 342 ALA A O 1
ATOM 2780 N N . VAL A 1 343 ? 12.759 -3.773 -21.287 1.00 96.69 343 VAL A N 1
ATOM 2781 C CA . VAL A 1 343 ? 12.535 -5.002 -20.509 1.00 96.69 343 VAL A CA 1
ATOM 2782 C C . VAL A 1 343 ? 12.043 -4.691 -19.095 1.00 96.69 343 VAL A C 1
ATOM 2784 O O . VAL A 1 343 ? 12.301 -3.620 -18.546 1.00 96.69 343 VAL A O 1
ATOM 2787 N N . SER A 1 344 ? 11.361 -5.645 -18.468 1.00 97.88 344 SER A N 1
ATOM 2788 C CA . SER A 1 344 ? 11.051 -5.592 -17.042 1.00 97.88 344 SER A CA 1
ATOM 2789 C C . SER A 1 344 ? 12.311 -5.776 -16.173 1.00 97.88 344 SER A C 1
ATOM 2791 O O . SER A 1 344 ? 13.279 -6.418 -16.604 1.00 97.88 344 SER A O 1
ATOM 2793 N N . PRO A 1 345 ? 12.309 -5.276 -14.920 1.00 98.12 345 PRO A N 1
ATOM 2794 C CA . PRO A 1 345 ? 13.424 -5.453 -13.990 1.00 98.12 345 PRO A CA 1
ATOM 2795 C C . PRO A 1 345 ? 13.809 -6.922 -13.760 1.00 98.12 345 PRO A C 1
ATOM 2797 O O . PRO A 1 345 ? 14.991 -7.258 -13.781 1.00 98.12 345 PRO A O 1
ATOM 2800 N N . ASP A 1 346 ? 12.834 -7.823 -13.580 1.00 98.12 346 ASP A N 1
ATOM 2801 C CA . ASP A 1 346 ? 13.117 -9.246 -13.358 1.00 98.12 346 ASP A CA 1
ATOM 2802 C C . ASP A 1 346 ? 13.777 -9.888 -14.584 1.00 98.12 346 ASP A C 1
ATOM 2804 O O . ASP A 1 346 ? 14.672 -10.716 -14.434 1.00 98.12 346 ASP A O 1
ATOM 2808 N N . MET A 1 347 ? 13.370 -9.491 -15.794 1.00 97.44 347 MET A N 1
ATOM 2809 C CA . MET A 1 347 ? 13.901 -10.026 -17.041 1.00 97.44 347 MET A CA 1
ATOM 2810 C C . MET A 1 347 ? 15.343 -9.581 -17.279 1.00 97.44 347 MET A C 1
ATOM 2812 O O . MET A 1 347 ? 16.168 -10.399 -17.690 1.00 97.44 347 MET A O 1
ATOM 2816 N N . PHE A 1 348 ? 15.668 -8.324 -16.963 1.00 97.88 348 PHE A N 1
ATOM 2817 C CA . PHE A 1 348 ? 17.046 -7.833 -17.003 1.00 97.88 348 PHE A CA 1
ATOM 2818 C C . PHE A 1 348 ? 17.959 -8.686 -16.111 1.00 97.88 348 PHE A C 1
ATOM 2820 O O . PHE A 1 348 ? 18.960 -9.235 -16.577 1.00 97.88 348 PHE A O 1
ATOM 2827 N N . ILE A 1 349 ? 17.561 -8.891 -14.851 1.00 98.12 349 ILE A N 1
ATOM 2828 C CA . ILE A 1 349 ? 18.324 -9.704 -13.894 1.00 98.12 349 ILE A CA 1
ATOM 2829 C C . ILE A 1 349 ? 18.378 -11.173 -14.329 1.00 98.12 349 ILE A C 1
ATOM 2831 O O . ILE A 1 349 ? 19.434 -11.795 -14.264 1.00 98.12 349 ILE A O 1
ATOM 2835 N N . ARG A 1 350 ? 17.278 -11.731 -14.838 1.00 97.44 350 ARG A N 1
ATOM 2836 C CA . ARG A 1 350 ? 17.188 -13.118 -15.327 1.00 97.44 350 ARG A CA 1
ATOM 2837 C C . ARG A 1 350 ? 18.159 -13.395 -16.453 1.00 97.44 350 ARG A C 1
ATOM 2839 O O . ARG A 1 350 ? 18.874 -14.393 -16.414 1.00 97.44 350 ARG A O 1
ATOM 2846 N N . ARG A 1 351 ? 18.209 -12.505 -17.439 1.00 95.88 351 ARG A N 1
ATOM 2847 C CA . ARG A 1 351 ? 19.083 -12.673 -18.598 1.00 95.88 351 ARG A CA 1
ATOM 2848 C C . ARG A 1 351 ? 20.547 -12.439 -18.257 1.00 95.88 351 ARG A C 1
ATOM 2850 O O . ARG A 1 351 ? 21.415 -13.113 -18.805 1.00 95.88 351 ARG A O 1
ATOM 2857 N N . LYS A 1 352 ? 20.839 -11.570 -17.286 1.00 97.19 352 LYS A N 1
ATOM 2858 C CA . LYS A 1 352 ? 22.173 -11.504 -16.678 1.00 97.19 352 LYS A CA 1
ATOM 2859 C C . LYS A 1 352 ? 22.493 -12.836 -16.002 1.00 97.19 352 LYS A C 1
ATOM 2861 O O . LYS A 1 352 ? 23.473 -13.497 -16.335 1.00 97.19 352 LYS A O 1
ATOM 2866 N N . MET A 1 353 ? 21.658 -13.296 -15.079 1.00 95.81 353 MET A N 1
ATOM 2867 C CA . MET A 1 353 ? 21.899 -14.513 -14.301 1.00 95.81 353 MET A CA 1
ATOM 2868 C C . MET A 1 353 ? 22.069 -15.773 -15.158 1.00 95.81 353 MET A C 1
ATOM 2870 O O . MET A 1 353 ? 22.884 -16.620 -14.797 1.00 95.81 353 MET A O 1
ATOM 2874 N N . ASN A 1 354 ? 21.349 -15.912 -16.272 1.00 94.88 354 ASN A N 1
ATOM 2875 C CA . ASN A 1 354 ? 21.463 -17.068 -17.169 1.00 94.88 354 ASN A CA 1
ATOM 2876 C C . ASN A 1 354 ? 22.510 -16.906 -18.292 1.00 94.88 354 ASN A C 1
ATOM 2878 O O . ASN A 1 354 ? 22.688 -17.834 -19.077 1.00 94.88 354 ASN A O 1
ATOM 2882 N N . GLY A 1 355 ? 23.198 -15.761 -18.366 1.00 94.38 355 GLY A N 1
ATOM 2883 C CA . GLY A 1 355 ? 24.261 -15.499 -19.340 1.00 94.38 355 GLY A CA 1
ATOM 2884 C C . GLY A 1 355 ? 23.788 -15.093 -20.739 1.00 94.38 355 GLY A C 1
ATOM 2885 O O . GLY A 1 355 ? 24.626 -14.959 -21.624 1.00 94.38 355 GLY A O 1
ATOM 2886 N N . LYS A 1 356 ? 22.484 -14.874 -20.961 1.00 93.44 356 LYS A N 1
ATOM 2887 C CA . LYS A 1 356 ? 21.972 -14.309 -22.225 1.00 93.44 356 LYS A CA 1
ATOM 2888 C C . LYS A 1 356 ? 22.337 -12.836 -22.399 1.00 93.44 356 LYS A C 1
ATOM 2890 O O . LYS A 1 356 ? 22.485 -12.381 -23.525 1.00 93.44 356 LYS A O 1
ATOM 2895 N N . PHE A 1 357 ? 22.448 -12.100 -21.298 1.00 96.00 357 PHE A N 1
ATOM 2896 C CA . PHE A 1 357 ? 22.942 -10.728 -21.262 1.00 96.00 357 PHE A CA 1
ATOM 2897 C C . PHE A 1 357 ? 24.385 -10.729 -20.756 1.00 96.00 357 PHE A C 1
ATOM 2899 O O . PHE A 1 357 ? 24.661 -11.233 -19.662 1.00 96.00 357 PHE A O 1
ATOM 2906 N N . GLY A 1 358 ? 25.286 -10.150 -21.552 1.00 96.50 358 GLY A N 1
ATOM 2907 C CA . GLY A 1 358 ? 26.698 -9.984 -21.220 1.00 96.50 358 GLY A CA 1
ATOM 2908 C C . GLY A 1 358 ? 26.890 -9.150 -19.955 1.00 96.50 358 GLY A C 1
ATOM 2909 O O . GLY A 1 358 ? 26.064 -8.285 -19.635 1.00 96.50 358 GLY A O 1
ATOM 2910 N N . LYS A 1 359 ? 27.962 -9.433 -19.215 1.00 97.06 359 LYS A N 1
ATOM 2911 C CA . LYS A 1 359 ? 28.276 -8.831 -17.913 1.00 97.06 359 LYS A CA 1
ATOM 2912 C C . LYS A 1 359 ? 29.631 -8.152 -17.942 1.00 97.06 359 LYS A C 1
ATOM 2914 O O . LYS A 1 359 ? 30.536 -8.665 -18.589 1.00 97.06 359 LYS A O 1
ATOM 2919 N N . ALA A 1 360 ? 29.766 -7.070 -17.188 1.00 94.62 360 ALA A N 1
ATOM 2920 C CA . ALA A 1 360 ? 31.080 -6.551 -16.839 1.00 94.62 360 ALA A CA 1
ATOM 2921 C C . ALA A 1 360 ? 31.737 -7.439 -15.765 1.00 94.62 360 ALA A C 1
ATOM 2923 O O . ALA A 1 360 ? 31.048 -8.103 -14.987 1.00 94.62 360 ALA A O 1
ATOM 2924 N N . ASP A 1 361 ? 33.070 -7.423 -15.691 1.00 91.75 361 ASP A N 1
ATOM 2925 C CA . ASP A 1 361 ? 33.853 -8.264 -14.766 1.00 91.75 361 ASP A CA 1
ATOM 2926 C C . ASP A 1 361 ? 33.528 -8.024 -13.283 1.00 91.75 361 ASP A C 1
ATOM 2928 O O . ASP A 1 361 ? 33.720 -8.897 -12.436 1.00 91.75 361 ASP A O 1
ATOM 2932 N N . ASN A 1 362 ? 33.028 -6.834 -12.958 1.00 89.88 362 ASN A N 1
ATOM 2933 C CA . ASN A 1 362 ? 32.648 -6.422 -11.611 1.00 89.88 362 ASN A CA 1
ATOM 2934 C C . ASN A 1 362 ? 31.156 -6.644 -11.294 1.00 89.88 362 ASN A C 1
ATOM 2936 O O . ASN A 1 362 ? 30.694 -6.209 -10.237 1.00 89.88 362 ASN A O 1
ATOM 2940 N N . GLU A 1 363 ? 30.395 -7.300 -12.176 1.00 94.62 363 GLU A N 1
ATOM 2941 C CA . GLU A 1 363 ? 28.983 -7.602 -11.949 1.00 94.62 363 GLU A CA 1
ATOM 2942 C C . GLU A 1 363 ? 28.755 -9.022 -11.396 1.00 94.62 363 GLU A C 1
ATOM 2944 O O . GLU A 1 363 ? 29.317 -9.994 -11.909 1.00 94.62 363 GLU A O 1
ATOM 2949 N N . PRO A 1 364 ? 27.834 -9.198 -10.427 1.00 95.88 364 PRO A N 1
ATOM 2950 C CA . PRO A 1 364 ? 27.010 -8.157 -9.810 1.00 95.88 364 PRO A CA 1
ATOM 2951 C C . PRO A 1 364 ? 27.763 -7.277 -8.796 1.00 95.88 364 PRO A C 1
ATOM 2953 O O . PRO A 1 364 ? 28.481 -7.781 -7.931 1.00 95.88 364 PRO A O 1
ATOM 2956 N N . MET A 1 365 ? 27.528 -5.963 -8.850 1.00 95.19 365 MET A N 1
ATOM 2957 C CA . MET A 1 365 ? 28.160 -4.976 -7.974 1.00 95.19 365 MET A CA 1
ATOM 2958 C C . MET A 1 365 ? 27.476 -4.940 -6.603 1.00 95.19 365 MET A C 1
ATOM 2960 O O . MET A 1 365 ? 26.266 -4.733 -6.507 1.00 95.19 365 MET A O 1
ATOM 2964 N N . ASP A 1 366 ? 28.255 -5.098 -5.531 1.00 94.69 366 ASP A N 1
ATOM 2965 C CA . ASP A 1 366 ? 27.759 -4.920 -4.163 1.00 94.69 366 ASP A CA 1
ATOM 2966 C C . ASP A 1 366 ? 27.480 -3.442 -3.878 1.00 94.69 366 ASP A C 1
ATOM 2968 O O . ASP A 1 366 ? 28.368 -2.602 -4.053 1.00 94.69 366 ASP A O 1
ATOM 2972 N N . VAL A 1 367 ? 26.266 -3.132 -3.420 1.00 95.19 367 VAL A N 1
ATOM 2973 C CA . VAL A 1 367 ? 25.828 -1.797 -2.992 1.00 95.19 367 VAL A CA 1
ATOM 2974 C C . VAL A 1 367 ? 25.480 -1.773 -1.508 1.00 95.19 367 VAL A C 1
ATOM 2976 O O . VAL A 1 367 ? 25.001 -2.757 -0.945 1.00 95.19 367 VAL A O 1
ATOM 2979 N N . GLU A 1 368 ? 25.705 -0.620 -0.882 1.00 94.94 368 GLU A N 1
ATOM 2980 C CA . GLU A 1 368 ? 25.217 -0.330 0.463 1.00 94.94 368 GLU A CA 1
ATOM 2981 C C . GLU A 1 368 ? 24.020 0.611 0.380 1.00 94.94 368 GLU A C 1
ATOM 2983 O O . GLU A 1 368 ? 24.019 1.561 -0.406 1.00 94.94 368 GLU A O 1
ATOM 2988 N N . LEU A 1 369 ? 23.008 0.359 1.206 1.00 95.44 369 LEU A N 1
ATOM 2989 C CA . LEU A 1 369 ? 21.761 1.117 1.222 1.00 95.44 369 LEU A CA 1
ATOM 2990 C C . LEU A 1 369 ? 21.670 1.974 2.490 1.00 95.44 369 LEU A C 1
ATOM 2992 O O . LEU A 1 369 ? 22.182 1.606 3.551 1.00 95.44 369 LEU A O 1
ATOM 2996 N N . ARG A 1 370 ? 21.051 3.151 2.374 1.00 94.94 370 ARG A N 1
ATOM 2997 C CA . ARG A 1 370 ? 20.695 4.016 3.505 1.00 94.94 370 ARG A CA 1
ATOM 2998 C C . ARG A 1 370 ? 19.510 3.401 4.241 1.00 94.94 370 ARG A C 1
ATOM 3000 O O . ARG A 1 370 ? 18.463 3.184 3.635 1.00 94.94 370 ARG A O 1
ATOM 3007 N N . ASP A 1 371 ? 19.686 3.133 5.530 1.00 95.44 371 ASP A N 1
ATOM 3008 C CA . ASP A 1 371 ? 18.620 2.610 6.383 1.00 95.44 371 ASP A CA 1
ATOM 3009 C C . ASP A 1 371 ? 17.502 3.653 6.565 1.00 95.44 371 ASP A C 1
ATOM 3011 O O . ASP A 1 371 ? 17.751 4.857 6.455 1.00 95.44 371 ASP A O 1
ATOM 3015 N N . ASN A 1 372 ? 16.274 3.189 6.805 1.00 95.69 372 ASN A N 1
ATOM 3016 C CA . ASN A 1 372 ? 15.067 4.018 6.954 1.00 95.69 372 ASN A CA 1
ATOM 3017 C C . ASN A 1 372 ? 14.932 5.085 5.859 1.00 95.69 372 ASN A C 1
ATOM 3019 O O . ASN A 1 372 ? 14.761 6.266 6.156 1.00 95.69 372 ASN A O 1
ATOM 3023 N N . SER A 1 373 ? 15.039 4.674 4.593 1.00 95.81 373 SER A N 1
ATOM 3024 C CA . SER A 1 373 ? 14.969 5.559 3.423 1.00 95.81 373 SER A CA 1
ATOM 3025 C C . SER A 1 373 ? 13.775 5.246 2.524 1.00 95.8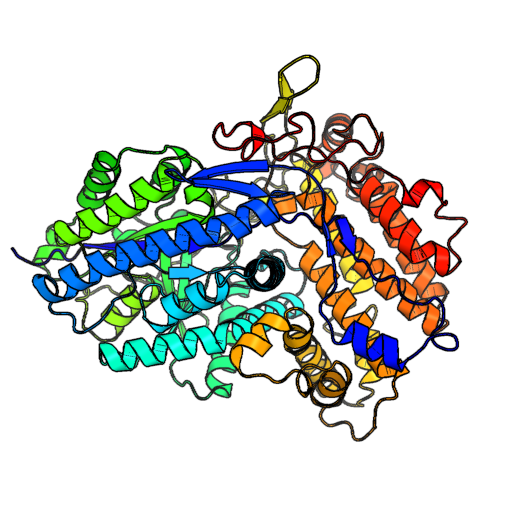1 373 SER A C 1
ATOM 3027 O O . SER A 1 373 ? 13.280 4.120 2.514 1.00 95.81 373 SER A O 1
ATOM 3029 N N . GLY A 1 374 ? 13.318 6.238 1.758 1.00 94.25 374 GLY A N 1
ATOM 3030 C CA . GLY A 1 374 ? 12.242 6.088 0.776 1.00 94.25 374 GLY A CA 1
ATOM 3031 C C . GLY A 1 374 ? 12.504 6.869 -0.514 1.00 94.25 374 GLY A C 1
ATOM 3032 O O . GLY A 1 374 ? 13.353 7.762 -0.579 1.00 94.25 374 GLY A O 1
ATOM 3033 N N . TRP A 1 375 ? 11.761 6.539 -1.568 1.00 90.94 375 TRP A N 1
ATOM 3034 C CA . TRP A 1 375 ? 11.982 7.088 -2.912 1.00 90.94 375 TRP A CA 1
ATOM 3035 C C . TRP A 1 375 ? 11.380 8.475 -3.165 1.00 90.94 375 TRP A C 1
ATOM 3037 O O . TRP A 1 375 ? 11.799 9.142 -4.104 1.00 90.94 375 TRP A O 1
ATOM 3047 N N . ASN A 1 376 ? 10.442 8.922 -2.334 1.00 85.38 376 ASN A N 1
ATOM 3048 C CA . ASN A 1 376 ? 9.709 10.181 -2.496 1.00 85.38 376 ASN A CA 1
ATOM 3049 C C . ASN A 1 376 ? 9.970 11.154 -1.339 1.00 85.38 376 ASN A C 1
ATOM 3051 O O . ASN A 1 376 ? 9.169 12.056 -1.076 1.00 85.38 376 ASN A O 1
ATOM 3055 N N . ASP A 1 377 ? 11.081 10.977 -0.626 1.00 85.94 377 ASP A N 1
ATOM 3056 C CA . ASP A 1 377 ? 11.532 11.999 0.309 1.00 85.94 377 ASP A CA 1
ATOM 3057 C C . ASP A 1 377 ? 11.959 13.263 -0.451 1.00 85.94 377 ASP A C 1
ATOM 3059 O O . ASP A 1 377 ? 12.595 13.189 -1.508 1.00 85.94 377 ASP A O 1
ATOM 3063 N N . ARG A 1 378 ? 11.573 14.418 0.089 1.00 80.31 378 ARG A N 1
ATOM 3064 C CA . ARG A 1 378 ? 11.814 15.745 -0.493 1.00 80.31 378 ARG A CA 1
ATOM 3065 C C . ARG A 1 378 ? 13.212 16.259 -0.174 1.00 80.31 378 ARG A C 1
ATOM 3067 O O . ARG A 1 378 ? 13.696 17.166 -0.848 1.00 80.31 378 ARG A O 1
ATOM 3074 N N . HIS A 1 379 ? 13.854 15.658 0.819 1.00 83.44 379 HIS A N 1
ATOM 3075 C CA . HIS A 1 379 ? 15.168 16.055 1.297 1.00 83.44 379 HIS A CA 1
ATOM 3076 C C . HIS A 1 379 ? 16.293 15.427 0.481 1.00 83.44 379 HIS A C 1
ATOM 3078 O O . HIS A 1 379 ? 16.163 14.338 -0.081 1.00 83.44 379 HIS A O 1
ATOM 3084 N N . LEU A 1 380 ? 17.433 16.124 0.436 1.00 73.00 380 LEU A N 1
ATOM 3085 C CA . LEU A 1 380 ? 18.654 15.621 -0.206 1.00 73.00 380 LEU A CA 1
ATOM 3086 C C . LEU A 1 380 ? 19.178 14.359 0.494 1.00 73.00 380 LEU A C 1
ATOM 3088 O O . LEU A 1 380 ? 19.611 13.415 -0.166 1.00 73.00 380 LEU A O 1
ATOM 3092 N N . ASN A 1 381 ? 19.109 14.338 1.828 1.00 82.88 381 ASN A N 1
ATOM 3093 C CA . ASN A 1 381 ? 19.380 13.152 2.629 1.00 82.88 381 ASN A CA 1
ATOM 3094 C C . ASN A 1 381 ? 18.091 12.357 2.772 1.00 82.88 381 ASN A C 1
ATOM 3096 O O . ASN A 1 381 ? 17.288 12.627 3.658 1.00 82.88 381 ASN A O 1
ATOM 3100 N N . VAL A 1 382 ? 17.896 11.393 1.877 1.00 89.88 382 VAL A N 1
ATOM 3101 C CA . VAL A 1 382 ? 16.657 10.623 1.875 1.00 89.88 382 VAL A CA 1
ATOM 3102 C C . VAL A 1 382 ? 16.501 9.759 3.112 1.00 89.88 382 VAL A C 1
ATOM 3104 O O . VAL A 1 382 ? 17.395 9.008 3.508 1.00 89.88 382 VAL A O 1
ATOM 3107 N N . SER A 1 383 ? 15.305 9.829 3.664 1.00 93.94 383 SER A N 1
ATOM 3108 C CA . SER A 1 383 ? 14.833 9.078 4.806 1.00 93.94 383 SER A CA 1
ATOM 3109 C C . SER A 1 383 ? 13.353 8.707 4.596 1.00 93.94 383 SER A C 1
ATOM 3111 O O . SER A 1 383 ? 12.803 8.883 3.505 1.00 93.94 383 SER A O 1
ATOM 3113 N N . ILE A 1 384 ? 12.691 8.167 5.616 1.00 95.19 384 ILE A N 1
ATOM 3114 C CA . ILE A 1 384 ? 11.227 8.036 5.679 1.00 95.19 384 ILE A CA 1
ATOM 3115 C C . ILE A 1 384 ? 10.590 9.191 6.478 1.00 95.19 384 ILE A C 1
ATOM 3117 O O . ILE A 1 384 ? 9.407 9.140 6.823 1.00 95.19 384 ILE A O 1
ATOM 3121 N N . GLY A 1 385 ? 11.355 10.262 6.725 1.00 94.06 385 GLY A N 1
ATOM 3122 C CA . GLY A 1 385 ? 11.011 11.344 7.644 1.00 94.06 385 GLY A CA 1
ATOM 3123 C C . GLY A 1 385 ? 9.760 12.098 7.218 1.00 94.06 385 GLY A C 1
ATOM 3124 O O . GLY A 1 385 ? 8.902 12.397 8.049 1.00 94.06 385 GLY A O 1
ATOM 3125 N N . ARG A 1 386 ? 9.569 12.264 5.904 1.00 93.31 386 ARG A N 1
ATOM 3126 C CA . ARG A 1 386 ? 8.357 12.837 5.301 1.00 93.31 386 ARG A CA 1
ATOM 3127 C C . ARG A 1 386 ? 7.055 12.211 5.819 1.00 93.31 386 ARG A C 1
ATOM 3129 O O . ARG A 1 386 ? 6.066 12.928 5.991 1.00 93.31 386 ARG A O 1
ATOM 3136 N N . TRP A 1 387 ? 7.019 10.891 6.012 1.00 95.44 387 TRP A N 1
ATOM 3137 C CA . TRP A 1 387 ? 5.822 10.172 6.476 1.00 95.44 387 TRP A CA 1
ATOM 3138 C C . TRP A 1 387 ? 5.695 10.180 7.999 1.00 95.44 387 TRP A C 1
ATOM 3140 O O . TRP A 1 387 ? 4.582 10.143 8.522 1.00 95.44 387 TRP A O 1
ATOM 3150 N N . GLU A 1 388 ? 6.820 10.261 8.708 1.00 94.50 388 GLU A N 1
ATOM 3151 C CA . GLU A 1 388 ? 6.870 10.407 10.165 1.00 94.50 388 GLU A CA 1
ATOM 3152 C C . GLU A 1 388 ? 6.467 11.821 10.618 1.00 94.50 388 GLU A C 1
ATOM 3154 O O . GLU A 1 388 ? 5.870 11.980 11.682 1.00 94.50 388 GLU A O 1
ATOM 3159 N N . GLY A 1 389 ? 6.754 12.837 9.797 1.00 94.19 389 GLY A N 1
ATOM 3160 C CA . GLY A 1 389 ? 6.671 14.255 10.156 1.00 94.19 389 GLY A CA 1
ATOM 3161 C C . GLY A 1 389 ? 7.983 14.841 10.674 1.00 94.19 389 GLY A C 1
ATOM 3162 O O . GLY A 1 389 ? 7.945 15.844 11.386 1.00 94.19 389 GLY A O 1
ATOM 3163 N N . VAL A 1 390 ? 9.126 14.223 10.355 1.00 93.69 390 VAL A N 1
ATOM 3164 C CA . VAL A 1 390 ? 10.465 14.680 10.762 1.00 93.69 390 VAL A CA 1
ATOM 3165 C C . VAL A 1 390 ? 11.356 14.962 9.560 1.00 93.69 390 VAL A C 1
ATOM 3167 O O . VAL A 1 390 ? 11.197 14.352 8.508 1.00 93.69 390 VAL A O 1
ATOM 3170 N N . LEU A 1 391 ? 12.345 15.835 9.743 1.00 91.88 391 LEU A N 1
ATOM 3171 C CA . LEU A 1 391 ? 13.309 16.179 8.694 1.00 91.88 391 LEU A CA 1
ATOM 3172 C C . LEU A 1 391 ? 14.170 14.978 8.251 1.00 91.88 391 LEU A C 1
ATOM 3174 O O . LEU A 1 391 ? 14.494 14.840 7.078 1.00 91.88 391 LEU A O 1
ATOM 3178 N N . ASP A 1 392 ? 14.560 14.116 9.197 1.00 92.12 392 ASP A N 1
ATOM 3179 C CA . ASP A 1 392 ? 15.411 12.951 8.927 1.00 92.12 392 ASP A CA 1
ATOM 3180 C C . ASP A 1 392 ? 15.143 11.807 9.926 1.00 92.12 392 ASP A C 1
ATOM 3182 O O . ASP A 1 392 ? 15.371 11.925 11.141 1.00 92.12 392 ASP A O 1
ATOM 3186 N N . SER A 1 393 ? 14.702 10.653 9.414 1.00 92.56 393 SER A N 1
ATOM 3187 C CA . SER A 1 393 ? 14.479 9.416 10.188 1.00 92.56 393 SER A CA 1
ATOM 3188 C C . SER A 1 393 ? 15.743 8.805 10.786 1.00 92.56 393 SER A C 1
ATOM 3190 O O . SER A 1 393 ? 15.645 7.995 11.707 1.00 92.56 393 SER A O 1
ATOM 3192 N N . ASN A 1 394 ? 16.929 9.261 10.399 1.00 91.19 394 ASN A N 1
ATOM 3193 C CA . ASN A 1 394 ? 18.205 8.789 10.930 1.00 91.19 394 ASN A CA 1
ATOM 3194 C C . ASN A 1 394 ? 18.900 9.803 11.858 1.00 91.19 394 ASN A C 1
ATOM 3196 O O . ASN A 1 394 ? 19.887 9.458 12.508 1.00 91.19 394 ASN A O 1
ATOM 3200 N N . ALA A 1 395 ? 18.374 11.026 11.993 1.00 90.06 395 ALA A N 1
ATOM 3201 C CA . ALA A 1 395 ? 18.957 12.037 12.875 1.00 90.06 395 ALA A CA 1
ATOM 3202 C C . ALA A 1 395 ? 18.862 11.663 14.366 1.00 90.06 395 ALA A C 1
ATOM 3204 O O . ALA A 1 395 ? 17.842 11.132 14.817 1.00 90.06 395 ALA A O 1
ATOM 3205 N N . VAL A 1 396 ? 19.908 12.014 15.132 1.00 88.38 396 VAL A N 1
ATOM 3206 C CA . VAL A 1 396 ? 19.985 11.844 16.601 1.00 88.38 396 VAL A CA 1
ATOM 3207 C C . VAL A 1 396 ? 18.912 12.670 17.311 1.00 88.38 396 VAL A C 1
ATOM 3209 O O . VAL A 1 396 ? 18.271 12.190 18.241 1.00 88.38 396 VAL A O 1
ATOM 3212 N N . PHE A 1 397 ? 18.709 13.906 16.852 1.00 86.88 397 PHE A N 1
ATOM 3213 C CA . PHE A 1 397 ? 17.664 14.801 17.335 1.00 86.88 397 PHE A CA 1
ATOM 3214 C C . PHE A 1 397 ? 16.613 14.956 16.241 1.00 86.88 397 PHE A C 1
ATOM 3216 O O . PHE A 1 397 ? 16.918 15.420 15.142 1.00 86.88 397 PHE A O 1
ATOM 3223 N N . LYS A 1 398 ? 15.383 14.539 16.539 1.00 88.75 398 LYS A N 1
ATOM 3224 C CA . LYS A 1 398 ? 14.256 14.612 15.610 1.00 88.75 398 LYS A CA 1
ATOM 3225 C C . LYS A 1 398 ? 13.669 16.014 15.624 1.00 88.75 398 LYS A C 1
ATOM 3227 O O . LYS A 1 398 ? 13.084 16.422 16.619 1.00 88.75 398 LYS A O 1
ATOM 3232 N N . LEU A 1 399 ? 13.830 16.731 14.519 1.00 90.19 399 LEU A N 1
ATOM 3233 C CA . LEU A 1 399 ? 13.144 17.995 14.269 1.00 90.19 399 LEU A CA 1
ATOM 3234 C C . LEU A 1 399 ? 11.923 17.738 13.398 1.00 90.19 399 LEU A C 1
ATOM 3236 O O . LEU A 1 399 ? 11.954 16.830 12.562 1.00 90.19 399 LEU A O 1
ATOM 3240 N N . VAL A 1 400 ? 10.873 18.537 13.592 1.00 92.38 400 VAL A N 1
ATOM 3241 C CA . VAL A 1 400 ? 9.721 18.533 12.688 1.00 92.38 400 VAL A CA 1
ATOM 3242 C C . VAL A 1 400 ? 10.174 18.816 11.253 1.00 92.38 400 VAL A C 1
ATOM 3244 O O . VAL A 1 400 ? 11.111 19.583 11.029 1.00 92.38 400 VAL A O 1
ATOM 3247 N N . ASP A 1 401 ? 9.531 18.153 10.296 1.00 91.12 401 ASP A N 1
ATOM 3248 C CA . ASP A 1 401 ? 9.759 18.398 8.873 1.00 91.12 401 ASP A CA 1
ATOM 3249 C C . ASP A 1 401 ? 9.396 19.845 8.483 1.00 91.12 401 ASP A C 1
ATOM 3251 O O . ASP A 1 401 ? 8.579 20.505 9.135 1.00 91.12 401 ASP A O 1
ATOM 3255 N N . GLU A 1 402 ? 10.005 20.339 7.408 1.00 89.94 402 GLU A N 1
ATOM 3256 C CA . GLU A 1 402 ? 9.772 21.687 6.901 1.00 89.94 402 GLU A CA 1
ATOM 3257 C C . GLU A 1 402 ? 8.327 21.862 6.420 1.00 89.94 402 GLU A C 1
ATOM 3259 O O . GLU A 1 402 ? 7.709 20.964 5.841 1.00 89.94 402 GLU A O 1
ATOM 3264 N N . ASN A 1 403 ? 7.787 23.064 6.626 1.00 91.69 403 ASN A N 1
ATOM 3265 C CA . ASN A 1 403 ? 6.492 23.444 6.077 1.00 91.69 403 ASN A CA 1
ATOM 3266 C C . ASN A 1 403 ? 6.500 23.284 4.552 1.00 91.69 403 ASN A C 1
ATOM 3268 O O . ASN A 1 403 ? 7.429 23.741 3.886 1.00 91.69 403 ASN A O 1
ATOM 3272 N N . ASN A 1 404 ? 5.436 22.703 3.994 1.00 91.31 404 ASN A N 1
ATOM 3273 C CA . ASN A 1 404 ? 5.270 22.596 2.550 1.00 91.31 404 ASN A CA 1
ATOM 3274 C C . ASN A 1 404 ? 4.032 23.370 2.087 1.00 91.31 404 ASN A C 1
ATOM 3276 O O . ASN A 1 404 ? 2.919 22.836 2.150 1.00 91.31 404 ASN A O 1
ATOM 3280 N N . PRO A 1 405 ? 4.210 24.615 1.617 1.00 94.19 405 PRO A N 1
ATOM 3281 C CA . PRO A 1 405 ? 3.102 25.445 1.190 1.00 94.19 405 PRO A CA 1
ATOM 3282 C C . PRO A 1 405 ? 2.343 24.857 0.002 1.00 94.19 405 PRO A C 1
ATOM 3284 O O . PRO A 1 405 ? 2.928 24.275 -0.911 1.00 94.19 405 PRO A O 1
ATOM 3287 N N . TYR A 1 406 ? 1.032 25.070 -0.020 1.00 94.50 406 TYR A N 1
ATOM 3288 C CA . TYR A 1 406 ? 0.161 24.656 -1.120 1.00 94.50 406 TYR A CA 1
ATOM 3289 C C . TYR A 1 406 ? -0.958 25.675 -1.339 1.00 94.50 406 TYR A C 1
ATOM 3291 O O . TYR A 1 406 ? -1.226 26.538 -0.498 1.00 94.50 406 TYR A O 1
ATOM 3299 N N . THR A 1 407 ? -1.630 25.581 -2.487 1.00 94.50 407 THR A N 1
ATOM 3300 C CA . THR A 1 407 ? -2.732 26.485 -2.826 1.00 94.50 407 THR A CA 1
ATOM 3301 C C . THR A 1 407 ? -4.080 25.809 -2.629 1.00 94.50 407 THR A C 1
ATOM 3303 O O . THR A 1 407 ? -4.437 24.867 -3.338 1.00 94.50 407 THR A O 1
ATOM 3306 N N . ARG A 1 408 ? -4.896 26.362 -1.734 1.00 93.44 408 ARG A N 1
ATOM 3307 C CA . ARG A 1 408 ? -6.276 25.935 -1.512 1.00 93.44 408 ARG A CA 1
ATOM 3308 C C . ARG A 1 408 ? -7.262 26.786 -2.307 1.00 93.44 408 ARG A C 1
ATOM 3310 O O . ARG A 1 408 ? -7.118 28.005 -2.397 1.00 93.44 408 ARG A O 1
ATOM 3317 N N . ARG A 1 409 ? -8.309 26.165 -2.861 1.00 91.44 409 ARG A N 1
ATOM 3318 C CA . ARG A 1 409 ? -9.442 26.894 -3.458 1.00 91.44 409 ARG A CA 1
ATOM 3319 C C . ARG A 1 409 ? -10.536 27.117 -2.423 1.00 91.44 409 ARG A C 1
ATOM 3321 O O . ARG A 1 409 ? -10.933 26.198 -1.717 1.00 91.44 409 ARG A O 1
ATOM 3328 N N . THR A 1 410 ? -11.056 28.333 -2.377 1.00 90.38 410 THR A N 1
ATOM 3329 C CA . THR A 1 410 ? -12.140 28.763 -1.494 1.00 90.38 410 THR A CA 1
ATOM 3330 C C . THR A 1 410 ? -13.212 29.485 -2.311 1.00 90.38 410 THR A C 1
ATOM 3332 O O . THR A 1 410 ? -13.046 29.751 -3.503 1.00 90.38 410 THR A O 1
ATOM 3335 N N . ARG A 1 411 ? -14.328 29.839 -1.666 1.00 88.75 411 ARG A N 1
ATOM 3336 C CA . ARG A 1 411 ? -15.384 30.652 -2.292 1.00 88.75 411 ARG A CA 1
ATOM 3337 C C . ARG A 1 411 ? -14.905 32.046 -2.702 1.00 88.75 411 ARG A C 1
ATOM 3339 O O . ARG A 1 411 ? -15.451 32.620 -3.635 1.00 88.75 411 ARG A O 1
ATOM 3346 N N . THR A 1 412 ? -13.909 32.586 -2.002 1.00 89.69 412 THR A N 1
ATOM 3347 C CA . THR A 1 412 ? -13.377 33.938 -2.218 1.00 89.69 412 THR A CA 1
ATOM 3348 C C . THR A 1 412 ? -12.155 33.965 -3.134 1.00 89.69 412 THR A C 1
ATOM 3350 O O . THR A 1 412 ? -11.680 35.045 -3.472 1.00 89.69 412 THR A O 1
ATOM 3353 N N . GLY A 1 413 ? -11.650 32.806 -3.569 1.00 91.94 413 GLY A N 1
ATOM 3354 C CA . GLY A 1 413 ? -10.528 32.712 -4.497 1.00 91.94 413 GLY A CA 1
ATOM 3355 C C . GLY A 1 413 ? -9.550 31.600 -4.136 1.00 91.94 413 GLY A C 1
ATOM 3356 O O . GLY A 1 413 ? -9.938 30.522 -3.697 1.00 91.94 413 GLY A O 1
ATOM 3357 N N . LYS A 1 414 ? -8.263 31.848 -4.375 1.00 94.00 414 LYS A N 1
ATOM 3358 C CA . LYS A 1 414 ? -7.172 30.948 -3.991 1.00 94.00 414 LYS A CA 1
ATOM 3359 C C . LYS A 1 414 ? -6.481 31.498 -2.747 1.00 94.00 414 LYS A C 1
ATOM 3361 O O . LYS A 1 414 ? -6.224 32.697 -2.686 1.00 94.00 414 LYS A O 1
ATOM 3366 N N . VAL A 1 415 ? -6.177 30.630 -1.792 1.00 93.81 415 VAL A N 1
ATOM 3367 C CA . VAL A 1 415 ? -5.468 30.962 -0.552 1.00 93.81 415 VAL A CA 1
ATOM 3368 C C . VAL A 1 415 ? -4.183 30.144 -0.505 1.00 93.81 415 VAL A C 1
ATOM 3370 O O . VAL A 1 415 ? -4.213 28.945 -0.778 1.00 93.81 415 VAL A O 1
ATOM 3373 N N . ALA A 1 416 ? -3.065 30.800 -0.197 1.00 94.38 416 ALA A N 1
ATOM 3374 C CA . ALA A 1 416 ? -1.809 30.121 0.088 1.00 94.38 416 ALA A CA 1
ATOM 3375 C C . ALA A 1 416 ? -1.832 29.631 1.539 1.00 94.38 416 ALA A C 1
ATOM 3377 O O . ALA A 1 416 ? -2.063 30.422 2.451 1.00 94.38 416 ALA A O 1
ATOM 3378 N N . GLU A 1 417 ? -1.610 28.339 1.731 1.00 94.38 417 GLU A N 1
ATOM 3379 C CA . GLU A 1 417 ? -1.516 27.694 3.037 1.00 94.38 417 GLU A CA 1
ATOM 3380 C C . GLU A 1 417 ? -0.042 27.395 3.328 1.00 94.38 417 GLU A C 1
ATOM 3382 O O . GLU A 1 417 ? 0.714 27.074 2.411 1.00 94.38 417 GLU A O 1
ATOM 3387 N N . THR A 1 418 ? 0.382 27.491 4.589 1.00 91.38 418 THR A N 1
ATOM 3388 C CA . THR A 1 418 ? 1.778 27.229 4.991 1.00 91.38 418 THR A CA 1
ATOM 3389 C C . THR A 1 418 ? 2.131 25.743 4.933 1.00 91.38 418 THR A C 1
ATOM 3391 O O . THR A 1 418 ? 3.277 25.400 4.671 1.00 91.38 418 THR A O 1
ATOM 3394 N N . GLY A 1 419 ? 1.144 24.870 5.149 1.00 91.94 419 GLY A N 1
ATOM 3395 C CA . GLY A 1 419 ? 1.298 23.416 5.185 1.00 91.94 419 GLY A CA 1
ATOM 3396 C C . GLY A 1 419 ? 2.263 22.909 6.256 1.00 91.94 419 GLY A C 1
ATOM 3397 O O . GLY A 1 419 ? 3.277 22.303 5.903 1.00 91.94 419 GLY A O 1
ATOM 3398 N N . PRO A 1 420 ? 1.969 23.100 7.556 1.00 92.69 420 PRO A N 1
ATOM 3399 C CA . PRO A 1 420 ? 2.790 22.538 8.622 1.00 92.69 420 PRO A CA 1
ATOM 3400 C C . PRO A 1 420 ? 2.755 21.011 8.622 1.00 92.69 420 PRO A C 1
ATOM 3402 O O . PRO A 1 420 ? 1.704 20.416 8.391 1.00 92.69 420 PRO A O 1
ATOM 3405 N N . GLN A 1 421 ? 3.890 20.372 8.908 1.00 94.56 421 GLN A N 1
ATOM 3406 C CA . GLN A 1 421 ? 4.021 18.906 8.898 1.00 94.56 421 GLN A CA 1
ATOM 3407 C C . GLN A 1 421 ? 3.947 18.272 10.300 1.00 94.56 421 GLN A C 1
ATOM 3409 O O . GLN A 1 421 ? 3.909 17.048 10.429 1.00 94.56 421 GLN A O 1
ATOM 3414 N N . CYS A 1 422 ? 3.858 19.093 11.355 1.00 94.94 422 CYS A N 1
ATOM 3415 C CA . CYS A 1 422 ? 3.841 18.659 12.757 1.00 94.94 422 CYS A CA 1
ATOM 3416 C C . CYS A 1 422 ? 2.702 17.690 13.105 1.00 94.94 422 CYS A C 1
ATOM 3418 O O . CYS A 1 422 ? 2.850 16.857 14.000 1.00 94.94 422 CYS A O 1
ATOM 3420 N N . TRP A 1 423 ? 1.578 17.761 12.389 1.00 97.38 423 TRP A N 1
ATOM 3421 C CA . TRP A 1 423 ? 0.434 16.884 12.623 1.00 97.38 423 TRP A CA 1
ATOM 3422 C C . TRP A 1 423 ? 0.749 15.410 12.374 1.00 97.38 423 TRP A C 1
ATOM 3424 O O . TRP A 1 423 ? 0.148 14.558 13.025 1.00 97.38 423 TRP A O 1
ATOM 3434 N N . LYS A 1 424 ? 1.710 15.091 11.498 1.00 97.50 424 LYS A N 1
ATOM 3435 C CA . LYS A 1 424 ? 2.097 13.709 11.182 1.00 97.50 424 LYS A CA 1
ATOM 3436 C C . LYS A 1 424 ? 2.689 12.991 12.392 1.00 97.50 424 LYS A C 1
ATOM 3438 O O . LYS A 1 424 ? 2.341 11.840 12.631 1.00 97.50 424 LYS A O 1
ATOM 3443 N N . LEU A 1 425 ? 3.481 13.693 13.208 1.00 95.81 425 LEU A N 1
ATOM 3444 C CA . LEU A 1 425 ? 4.039 13.161 14.458 1.00 95.81 425 LEU A CA 1
ATOM 3445 C C . LEU A 1 425 ? 2.927 12.701 15.406 1.00 95.81 425 LEU A C 1
ATOM 3447 O O . LEU A 1 425 ? 2.908 11.558 15.860 1.00 95.81 425 LEU A O 1
ATOM 3451 N N . ALA A 1 426 ? 1.973 13.597 15.671 1.00 97.44 426 ALA A N 1
ATOM 3452 C CA . ALA A 1 426 ? 0.845 13.311 16.547 1.00 97.44 426 ALA A CA 1
ATOM 3453 C C . ALA A 1 426 ? -0.080 12.240 15.968 1.00 97.44 426 ALA A C 1
ATOM 3455 O O . ALA A 1 426 ? -0.551 11.370 16.695 1.00 97.44 426 ALA A O 1
ATOM 3456 N N . PHE A 1 427 ? -0.332 12.294 14.661 1.00 98.25 427 PHE A N 1
ATOM 3457 C CA . PHE A 1 427 ? -1.189 11.340 13.978 1.00 98.25 427 PHE A CA 1
ATOM 3458 C C . PHE A 1 427 ? -0.608 9.925 14.042 1.00 98.25 427 PHE A C 1
ATOM 3460 O O . PHE A 1 427 ? -1.301 9.008 14.473 1.00 98.25 427 PHE A O 1
ATOM 3467 N N . ASN A 1 428 ? 0.675 9.751 13.718 1.00 97.00 428 ASN A N 1
ATOM 3468 C CA . ASN A 1 428 ? 1.347 8.452 13.774 1.00 97.00 428 ASN A CA 1
ATOM 3469 C C . ASN A 1 428 ? 1.371 7.864 15.196 1.00 97.00 428 ASN A C 1
ATOM 3471 O O . ASN A 1 428 ? 1.131 6.669 15.369 1.00 97.00 428 ASN A O 1
ATOM 3475 N N . GLU A 1 429 ? 1.605 8.680 16.229 1.00 96.62 429 GLU A N 1
ATOM 3476 C CA . GLU A 1 429 ? 1.576 8.203 17.620 1.00 96.62 429 GLU A CA 1
ATOM 3477 C C . GLU A 1 429 ? 0.148 7.848 18.082 1.00 96.62 429 GLU A C 1
ATOM 3479 O O . GLU A 1 429 ? -0.042 6.833 18.758 1.00 96.62 429 GLU A O 1
ATOM 3484 N N . ALA A 1 430 ? -0.873 8.598 17.651 1.00 97.69 430 ALA A N 1
ATOM 3485 C CA . ALA A 1 430 ? -2.274 8.265 17.922 1.00 97.69 430 ALA A CA 1
ATOM 3486 C C . ALA A 1 430 ? -2.680 6.945 17.248 1.00 97.69 430 ALA A C 1
ATOM 3488 O O . ALA A 1 430 ? -3.266 6.071 17.901 1.00 97.69 430 ALA A O 1
ATOM 3489 N N . LEU A 1 431 ? -2.302 6.758 15.974 1.00 96.56 431 LEU A N 1
ATOM 3490 C CA . LEU A 1 431 ? -2.496 5.501 15.249 1.00 96.56 431 LEU A CA 1
ATOM 3491 C C . LEU A 1 431 ? -1.825 4.340 15.989 1.00 96.56 431 LEU A C 1
ATOM 3493 O O . LEU A 1 431 ? -2.455 3.306 16.215 1.00 96.56 431 LEU A O 1
ATOM 3497 N N . LYS A 1 432 ? -0.573 4.525 16.423 1.00 95.69 432 LYS A N 1
ATOM 3498 C CA . LYS A 1 432 ? 0.194 3.527 17.174 1.00 95.69 432 LYS A CA 1
ATOM 3499 C C . LYS A 1 432 ? -0.500 3.109 18.461 1.00 95.69 432 LYS A C 1
ATOM 3501 O O . LYS A 1 432 ? -0.653 1.917 18.716 1.00 95.69 432 LYS A O 1
ATOM 3506 N N . ARG A 1 433 ? -0.930 4.066 19.282 1.00 96.75 433 ARG A N 1
ATOM 3507 C CA . ARG A 1 433 ? -1.561 3.789 20.583 1.00 96.75 433 ARG A CA 1
ATOM 3508 C C . ARG A 1 433 ? -2.878 3.049 20.442 1.00 96.75 433 ARG A C 1
ATOM 3510 O O . ARG A 1 433 ? -3.084 2.045 21.122 1.00 96.75 433 ARG A O 1
ATOM 3517 N N . CYS A 1 434 ? -3.721 3.482 19.514 1.00 97.88 434 CYS A N 1
ATOM 3518 C CA . CYS A 1 434 ? -4.971 2.793 19.219 1.00 97.88 434 CYS A CA 1
ATOM 3519 C C . CYS A 1 434 ? -4.720 1.388 18.644 1.00 97.88 434 CYS A C 1
ATOM 3521 O O . CYS A 1 434 ? -5.397 0.429 19.024 1.00 97.88 434 CYS A O 1
ATOM 3523 N N . ALA A 1 435 ? -3.714 1.240 17.774 1.00 95.19 435 ALA A N 1
ATOM 3524 C CA . ALA A 1 435 ? -3.337 -0.048 17.203 1.00 95.19 435 ALA A CA 1
ATOM 3525 C C . ALA A 1 435 ? -2.801 -1.027 18.256 1.00 95.19 435 ALA A C 1
ATOM 3527 O O . ALA A 1 435 ? -3.178 -2.192 18.233 1.00 95.19 435 ALA A O 1
ATOM 3528 N N . MET A 1 436 ? -1.979 -0.573 19.208 1.00 94.19 436 MET A N 1
ATOM 3529 C CA . MET A 1 436 ? -1.474 -1.422 20.297 1.00 94.19 436 MET A CA 1
ATOM 3530 C C . MET A 1 436 ? -2.609 -1.975 21.167 1.00 94.19 436 MET A C 1
ATOM 3532 O O . MET A 1 436 ? -2.602 -3.156 21.504 1.00 94.19 436 MET A O 1
ATOM 3536 N N . VAL A 1 437 ? -3.607 -1.147 21.493 1.00 96.19 437 VAL A N 1
ATOM 3537 C CA . VAL A 1 437 ? -4.767 -1.567 22.301 1.00 96.19 437 VAL A CA 1
ATOM 3538 C C . VAL A 1 437 ? -5.640 -2.579 21.563 1.00 96.19 437 VAL A C 1
ATOM 3540 O O . VAL A 1 437 ? -6.148 -3.516 22.175 1.00 96.19 437 VAL A O 1
ATOM 3543 N N . THR A 1 438 ? -5.817 -2.400 20.254 1.00 96.31 438 THR A N 1
ATOM 3544 C CA . THR A 1 438 ? -6.708 -3.245 19.448 1.00 96.31 438 THR A CA 1
ATOM 3545 C C . THR A 1 438 ? -6.049 -4.523 18.963 1.00 96.31 438 THR A C 1
ATOM 3547 O O . THR A 1 438 ? -6.674 -5.573 19.027 1.00 96.31 438 THR A O 1
ATOM 3550 N N . LYS A 1 439 ? -4.796 -4.485 18.504 1.00 97.50 439 LYS A N 1
ATOM 3551 C CA . LYS A 1 439 ? -4.080 -5.679 18.032 1.00 97.50 439 LYS A CA 1
ATOM 3552 C C . LYS A 1 439 ? -3.631 -6.561 19.194 1.00 97.50 439 LYS A C 1
ATOM 3554 O O . LYS A 1 439 ? -3.838 -7.768 19.130 1.00 97.50 439 LYS A O 1
ATOM 3559 N N . GLY A 1 440 ? -3.097 -5.964 20.258 1.00 96.62 440 GLY A N 1
ATOM 3560 C CA . GLY A 1 440 ? -2.417 -6.684 21.332 1.00 96.62 440 GLY A CA 1
ATOM 3561 C C . GLY A 1 440 ? -0.924 -6.871 21.065 1.00 96.62 440 GLY A C 1
ATOM 3562 O O . GLY A 1 440 ? -0.391 -6.429 20.047 1.00 96.62 440 GLY A O 1
ATOM 3563 N N . ASP A 1 441 ? -0.247 -7.524 22.003 1.00 96.25 441 ASP A N 1
ATOM 3564 C CA . ASP A 1 441 ? 1.185 -7.802 21.950 1.00 96.25 441 ASP A CA 1
ATOM 3565 C C . ASP A 1 441 ? 1.459 -9.119 21.194 1.00 96.25 441 ASP A C 1
ATOM 3567 O O . ASP A 1 441 ? 1.053 -10.186 21.666 1.00 96.25 441 ASP A O 1
ATOM 3571 N N . PRO A 1 442 ? 2.156 -9.082 20.044 1.00 94.25 442 PRO A N 1
ATOM 3572 C CA . PRO A 1 442 ? 2.463 -10.273 19.259 1.00 94.25 442 PRO A CA 1
ATOM 3573 C C . PRO A 1 442 ? 3.491 -11.211 19.895 1.00 94.25 442 PRO A C 1
ATOM 3575 O O . PRO A 1 442 ? 3.530 -12.381 19.524 1.00 94.25 442 PRO A O 1
ATOM 3578 N N . GLU A 1 443 ? 4.318 -10.753 20.838 1.00 91.88 443 GLU A N 1
ATOM 3579 C CA . GLU A 1 443 ? 5.290 -11.630 21.501 1.00 91.88 443 GLU A CA 1
ATOM 3580 C C . GLU A 1 443 ? 4.617 -12.525 22.544 1.00 91.88 443 GLU A C 1
ATOM 3582 O O . GLU A 1 443 ? 4.976 -13.693 22.705 1.00 91.88 443 GLU A O 1
ATOM 3587 N N . THR A 1 444 ? 3.615 -11.989 23.243 1.00 94.69 444 THR A N 1
ATOM 3588 C CA . THR A 1 444 ? 2.908 -12.696 24.321 1.00 94.69 444 THR A CA 1
ATOM 3589 C C . THR A 1 444 ? 1.523 -13.202 23.922 1.00 94.69 444 THR A C 1
ATOM 3591 O O . THR A 1 444 ? 0.945 -14.019 24.644 1.00 94.69 444 THR A O 1
ATOM 3594 N N . MET A 1 445 ? 0.990 -12.749 22.782 1.00 96.69 445 MET A N 1
ATOM 3595 C CA . MET A 1 445 ? -0.397 -12.951 22.342 1.00 96.69 445 MET A CA 1
ATOM 3596 C C . MET A 1 445 ? -1.421 -12.458 23.379 1.00 96.69 445 MET A C 1
ATOM 3598 O O . MET A 1 445 ? -2.466 -13.080 23.584 1.00 96.69 445 MET A O 1
ATOM 3602 N N . LYS A 1 446 ? -1.099 -11.364 24.083 1.00 96.19 446 LYS A N 1
ATOM 3603 C CA . LYS A 1 446 ? -1.933 -10.765 25.138 1.00 96.19 446 LYS A CA 1
ATOM 3604 C C . LYS A 1 446 ? -2.519 -9.421 24.729 1.00 96.19 446 LYS A C 1
ATOM 3606 O O . LYS A 1 446 ? -1.874 -8.637 24.040 1.00 96.19 446 LYS A O 1
ATOM 3611 N N . GLY A 1 447 ? -3.727 -9.139 25.217 1.00 96.62 447 GLY A N 1
ATOM 3612 C CA . GLY A 1 447 ? -4.520 -7.985 24.818 1.00 96.62 447 GLY A CA 1
ATOM 3613 C C . GLY A 1 447 ? -5.057 -8.083 23.389 1.00 96.62 447 GLY A C 1
ATOM 3614 O O . GLY A 1 447 ? -4.625 -8.912 22.583 1.00 96.62 447 GLY A O 1
ATOM 3615 N N . GLY A 1 448 ? -6.005 -7.200 23.076 1.00 97.94 448 GLY A N 1
ATOM 3616 C CA . GLY A 1 448 ? -6.483 -6.995 21.715 1.00 97.94 448 GLY A CA 1
ATOM 3617 C C . GLY A 1 448 ? -7.073 -8.240 21.043 1.00 97.94 448 GLY A C 1
ATOM 3618 O O . GLY A 1 448 ? -7.509 -9.202 21.680 1.00 97.94 448 GLY A O 1
ATOM 3619 N N . PHE A 1 449 ? -7.072 -8.219 19.714 1.00 98.75 449 PHE A N 1
ATOM 3620 C CA . PHE A 1 449 ? -7.515 -9.310 18.854 1.00 98.75 449 PHE A CA 1
ATOM 3621 C C . PHE A 1 449 ? -6.642 -10.557 18.980 1.00 98.75 449 PHE A C 1
ATOM 3623 O O . PHE A 1 449 ? -7.163 -11.667 18.876 1.00 98.75 449 PHE A O 1
ATOM 3630 N N . LEU A 1 450 ? -5.337 -10.403 19.222 1.00 98.69 450 LEU A N 1
ATOM 3631 C CA . LEU A 1 450 ? -4.437 -11.546 19.365 1.00 98.69 450 LEU A CA 1
ATOM 3632 C C . LEU A 1 450 ? -4.805 -12.404 20.577 1.00 98.69 450 LEU A C 1
ATOM 3634 O O . LEU A 1 450 ? -4.813 -13.627 20.454 1.00 98.69 450 LEU A O 1
ATOM 3638 N N . GLU A 1 451 ? -5.202 -11.805 21.704 1.00 98.38 451 GLU A N 1
ATOM 3639 C CA . GLU A 1 451 ? -5.678 -12.574 22.861 1.00 98.38 451 GLU A CA 1
ATOM 3640 C C . GLU A 1 451 ? -7.014 -13.270 22.596 1.00 98.38 451 GLU A C 1
ATOM 3642 O O . GLU A 1 451 ? -7.210 -14.403 23.041 1.00 98.38 451 GLU A O 1
ATOM 3647 N N . VAL A 1 452 ? -7.921 -12.636 21.846 1.00 98.56 452 VAL A N 1
ATOM 3648 C CA . VAL A 1 452 ? -9.186 -13.267 21.438 1.00 98.56 452 VAL A CA 1
ATOM 3649 C C . VAL A 1 452 ? -8.901 -14.514 20.597 1.00 98.56 452 VAL A C 1
ATOM 3651 O O . VAL A 1 452 ? -9.366 -15.603 20.933 1.00 98.56 452 VAL A O 1
ATOM 3654 N N . LEU A 1 453 ? -8.081 -14.387 19.552 1.00 98.75 453 LEU A N 1
ATOM 3655 C CA . LEU A 1 453 ? -7.727 -15.499 18.666 1.00 98.75 453 LEU A CA 1
ATOM 3656 C C . LEU A 1 453 ? -6.941 -16.594 19.402 1.00 98.75 453 LEU A C 1
ATOM 3658 O O . LEU A 1 453 ? -7.225 -17.782 19.239 1.00 98.75 453 LEU A O 1
ATOM 3662 N N . ALA A 1 454 ? -5.994 -16.213 20.260 1.00 98.38 454 ALA A N 1
ATOM 3663 C CA . ALA A 1 454 ? -5.237 -17.145 21.088 1.00 98.38 454 ALA A CA 1
ATOM 3664 C C . ALA A 1 454 ? -6.138 -17.916 22.065 1.00 98.38 454 ALA A C 1
ATOM 3666 O O . ALA A 1 454 ? -5.985 -19.130 22.226 1.00 98.38 454 ALA A O 1
ATOM 3667 N N . GLY A 1 455 ? -7.102 -17.229 22.684 1.00 97.75 455 GLY A N 1
ATOM 3668 C CA . GLY A 1 455 ? -8.093 -17.826 23.574 1.00 97.75 455 GLY A CA 1
ATOM 3669 C C . GLY A 1 455 ? -9.007 -18.823 22.860 1.00 97.75 455 GLY A C 1
ATOM 3670 O O . GLY A 1 455 ? -9.285 -19.888 23.409 1.00 97.75 455 GLY A O 1
ATOM 3671 N N . ILE A 1 456 ? -9.416 -18.513 21.626 1.00 98.12 456 ILE A N 1
ATOM 3672 C CA . ILE A 1 456 ? -10.217 -19.408 20.776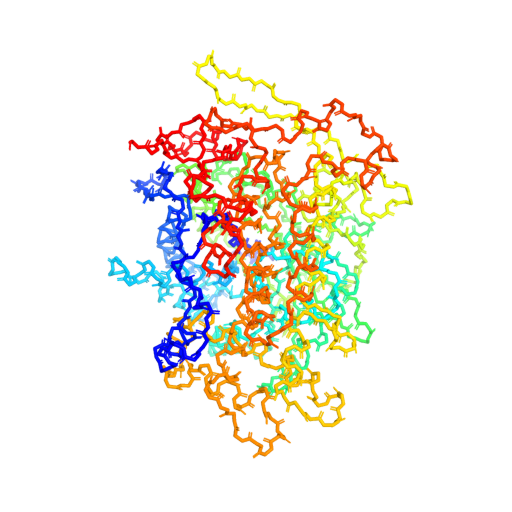 1.00 98.12 456 ILE A CA 1
ATOM 3673 C C . ILE A 1 456 ? -9.414 -20.658 20.385 1.00 98.12 456 ILE A C 1
ATOM 3675 O O . ILE A 1 456 ? -9.921 -21.772 20.524 1.00 98.12 456 ILE A O 1
ATOM 3679 N N . CYS A 1 457 ? -8.154 -20.487 19.967 1.00 97.69 457 CYS A N 1
ATOM 3680 C CA . CYS A 1 457 ? -7.244 -21.595 19.662 1.00 97.69 457 CYS A CA 1
ATOM 3681 C C . CYS A 1 457 ? -7.076 -22.532 20.871 1.00 97.69 457 CYS A C 1
ATOM 3683 O O . CYS A 1 457 ? -7.189 -23.753 20.747 1.00 97.69 457 CYS A O 1
ATOM 3685 N N . GLY A 1 458 ? -6.833 -21.971 22.062 1.00 94.88 458 GLY A N 1
ATOM 3686 C CA . GLY A 1 458 ? -6.855 -22.706 23.332 1.00 94.88 458 GLY A CA 1
ATOM 3687 C C . GLY A 1 458 ? -5.790 -23.804 23.478 1.00 94.88 458 GLY A C 1
ATOM 3688 O O . GLY A 1 458 ? -5.869 -24.619 24.402 1.00 94.88 458 GLY A O 1
ATOM 3689 N N . HIS A 1 459 ? -4.799 -23.861 22.583 1.00 96.69 459 HIS A N 1
ATOM 3690 C CA . HIS A 1 459 ? -3.699 -24.817 22.671 1.00 96.69 459 HIS A CA 1
ATOM 3691 C C . HIS A 1 459 ? -2.754 -24.465 23.838 1.00 96.69 459 HIS A C 1
ATOM 3693 O O . HIS A 1 459 ? -2.531 -23.300 24.153 1.00 96.69 459 HIS A O 1
ATOM 3699 N N . LYS A 1 460 ? -2.177 -25.478 24.498 1.00 94.69 460 LYS A N 1
ATOM 3700 C CA . LYS A 1 460 ? -1.334 -25.274 25.697 1.00 94.69 460 LYS A CA 1
ATOM 3701 C C . LYS A 1 460 ? 0.079 -24.778 25.389 1.00 94.69 460 LYS A C 1
ATOM 3703 O O . LYS A 1 460 ? 0.687 -24.131 26.231 1.00 94.69 460 LYS A O 1
ATOM 3708 N N . ASP A 1 461 ? 0.610 -25.134 24.222 1.00 96.75 461 ASP A N 1
ATOM 3709 C CA . ASP A 1 461 ? 1.917 -24.668 23.742 1.00 96.75 461 ASP A CA 1
ATOM 3710 C C . ASP A 1 461 ? 1.782 -23.282 23.081 1.00 96.75 461 ASP A C 1
ATOM 3712 O O . ASP A 1 461 ? 1.145 -23.198 22.021 1.00 96.75 461 ASP A O 1
ATOM 3716 N N . PRO A 1 462 ? 2.401 -22.223 23.643 1.00 95.62 462 PRO A N 1
ATOM 3717 C CA . PRO A 1 462 ? 2.351 -20.872 23.087 1.00 95.62 462 PRO A CA 1
ATOM 3718 C C . PRO A 1 462 ? 2.869 -20.773 21.649 1.00 95.62 462 PRO A C 1
ATOM 3720 O O . PRO A 1 462 ? 2.350 -19.978 20.871 1.00 95.62 462 PRO A O 1
ATOM 3723 N N . LYS A 1 463 ? 3.845 -21.602 21.253 1.00 96.44 463 LYS A N 1
ATOM 3724 C CA . LYS A 1 463 ? 4.395 -21.577 19.888 1.00 96.44 463 LYS A CA 1
ATOM 3725 C C . LYS A 1 463 ? 3.383 -22.070 18.860 1.00 96.44 463 LYS A C 1
ATOM 3727 O O . LYS A 1 463 ? 3.323 -21.543 17.752 1.00 96.44 463 LYS A O 1
ATOM 3732 N N . ILE A 1 464 ? 2.583 -23.074 19.226 1.00 97.12 464 ILE A N 1
ATOM 3733 C CA . ILE A 1 464 ? 1.494 -23.574 18.377 1.00 97.12 464 ILE A CA 1
ATOM 3734 C C . ILE A 1 464 ? 0.386 -22.525 18.280 1.00 97.12 464 ILE A C 1
ATOM 3736 O O . ILE A 1 464 ? -0.087 -22.267 17.176 1.00 97.12 464 ILE A O 1
ATOM 3740 N N . VAL A 1 465 ? 0.032 -21.875 19.396 1.00 97.75 465 VAL A N 1
ATOM 3741 C CA . VAL A 1 465 ? -0.954 -20.782 19.404 1.00 97.75 465 VAL A CA 1
ATOM 3742 C C . VAL A 1 465 ? -0.519 -19.654 18.473 1.00 97.75 465 VAL A C 1
ATOM 3744 O O . VAL A 1 465 ? -1.254 -19.329 17.545 1.00 97.75 465 VAL A O 1
ATOM 3747 N N . GLN A 1 466 ? 0.692 -19.120 18.658 1.00 97.50 466 GLN A N 1
ATOM 3748 C CA . GLN A 1 466 ? 1.244 -18.058 17.816 1.00 97.50 466 GLN A CA 1
ATOM 3749 C C . GLN A 1 466 ? 1.217 -18.442 16.333 1.00 97.50 466 GLN A C 1
ATOM 3751 O O . GLN A 1 466 ? 0.655 -17.716 15.517 1.00 97.50 466 GLN A O 1
ATOM 3756 N N . ARG A 1 467 ? 1.755 -19.616 15.982 1.00 97.44 467 ARG A N 1
ATOM 3757 C CA . ARG A 1 467 ? 1.777 -20.113 14.599 1.00 97.44 467 ARG A CA 1
ATOM 3758 C C . ARG A 1 467 ? 0.370 -20.202 13.999 1.00 97.44 467 ARG A C 1
ATOM 3760 O O . ARG A 1 467 ? 0.187 -19.885 12.828 1.00 97.44 467 ARG A O 1
ATOM 3767 N N . ASN A 1 468 ? -0.612 -20.674 14.761 1.00 98.50 468 ASN A N 1
ATOM 3768 C CA . ASN A 1 468 ? -1.984 -20.815 14.278 1.00 98.50 468 ASN A CA 1
ATOM 3769 C C . ASN A 1 468 ? -2.669 -19.467 14.074 1.00 98.50 468 ASN A C 1
ATOM 3771 O O . ASN A 1 468 ? -3.314 -19.272 13.050 1.00 98.50 468 ASN A O 1
ATOM 3775 N N . VAL A 1 469 ? -2.496 -18.533 15.012 1.00 98.69 469 VAL A N 1
ATOM 3776 C CA . VAL A 1 469 ? -3.015 -17.165 14.886 1.00 98.69 469 VAL A CA 1
ATOM 3777 C C . VAL A 1 469 ? -2.391 -16.474 13.672 1.00 98.69 469 VAL A C 1
ATOM 3779 O O . VAL A 1 469 ? -3.115 -15.929 12.844 1.00 98.69 469 VAL A O 1
ATOM 3782 N N . GLU A 1 470 ? -1.069 -16.569 13.502 1.00 98.00 470 GLU A N 1
ATOM 3783 C CA . GLU A 1 470 ? -0.361 -16.040 12.329 1.00 98.00 470 GLU A CA 1
ATOM 3784 C C . GLU A 1 470 ? -0.882 -16.637 11.019 1.00 98.00 470 GLU A C 1
ATOM 3786 O O . GLU A 1 470 ? -1.129 -15.910 10.055 1.00 98.00 470 GLU A O 1
ATOM 3791 N N . ASN A 1 471 ? -1.066 -17.960 10.976 1.00 98.06 471 ASN A N 1
ATOM 3792 C CA . ASN A 1 471 ? -1.605 -18.632 9.800 1.00 98.06 471 ASN A CA 1
ATOM 3793 C C . ASN A 1 471 ? -3.042 -18.193 9.526 1.00 98.06 471 ASN A C 1
ATOM 3795 O O . ASN A 1 471 ? -3.350 -17.877 8.384 1.00 98.06 471 ASN A O 1
ATOM 3799 N N . PHE A 1 472 ? -3.903 -18.137 10.538 1.00 98.81 472 PHE A N 1
ATOM 3800 C CA . PHE A 1 472 ? -5.289 -17.716 10.371 1.00 98.81 472 PHE A CA 1
ATOM 3801 C C . PHE A 1 472 ? -5.381 -16.285 9.838 1.00 98.81 472 PHE A C 1
ATOM 3803 O O . PHE A 1 472 ? -6.037 -16.062 8.827 1.00 98.81 472 PHE A O 1
ATOM 3810 N N . LEU A 1 473 ? -4.643 -15.339 10.427 1.00 98.75 473 LEU A N 1
ATOM 3811 C CA . LEU A 1 473 ? -4.594 -13.959 9.934 1.00 98.75 473 LEU A CA 1
ATOM 3812 C C . LEU A 1 473 ? -4.030 -13.873 8.510 1.00 98.75 473 LEU A C 1
ATOM 3814 O O . LEU A 1 473 ? -4.532 -13.101 7.702 1.00 98.75 473 LEU A O 1
ATOM 3818 N N . THR A 1 474 ? -3.024 -14.685 8.169 1.00 98.56 474 THR A N 1
ATOM 3819 C CA . THR A 1 474 ? -2.484 -14.729 6.800 1.00 98.56 474 THR A CA 1
ATOM 3820 C C . THR A 1 474 ? -3.540 -15.216 5.803 1.00 98.56 474 THR A C 1
ATOM 3822 O O . THR A 1 474 ? -3.679 -14.625 4.738 1.00 98.56 474 THR A O 1
ATOM 3825 N N . HIS A 1 475 ? -4.293 -16.271 6.136 1.00 98.25 475 HIS A N 1
ATOM 3826 C CA . HIS A 1 475 ? -5.271 -16.887 5.228 1.00 98.25 475 HIS A CA 1
ATOM 3827 C C . HIS A 1 475 ? -6.647 -16.205 5.270 1.00 98.25 475 HIS A C 1
ATOM 3829 O O . HIS A 1 475 ? -7.426 -16.377 4.340 1.00 98.25 475 HIS A O 1
ATOM 3835 N N . TYR A 1 476 ? -6.915 -15.331 6.248 1.00 98.56 476 TYR A N 1
ATOM 3836 C CA . TYR A 1 476 ? -8.061 -14.412 6.208 1.00 98.56 476 TYR A CA 1
ATOM 3837 C C . TYR A 1 476 ? -8.028 -13.487 4.976 1.00 98.56 476 TYR A C 1
ATOM 3839 O O . TYR A 1 476 ? -9.066 -12.983 4.553 1.00 98.56 476 TYR A O 1
ATOM 3847 N N . THR A 1 477 ? -6.863 -13.343 4.327 1.00 97.31 477 THR A N 1
ATOM 3848 C CA . THR A 1 477 ? -6.724 -12.756 2.983 1.00 97.31 477 THR A CA 1
ATOM 3849 C C . THR A 1 477 ? -7.725 -13.332 1.975 1.00 97.31 477 THR A C 1
ATOM 3851 O O . THR A 1 477 ? -8.247 -12.589 1.146 1.00 97.31 477 THR A O 1
ATOM 3854 N N . TYR A 1 478 ? -8.036 -14.632 2.073 1.00 97.38 478 TYR A N 1
ATOM 3855 C CA . TYR A 1 478 ? -8.974 -15.291 1.173 1.00 97.38 478 TYR A CA 1
ATOM 3856 C C . TYR A 1 478 ? -10.377 -14.733 1.332 1.00 97.38 478 TYR A C 1
ATOM 3858 O O . TYR A 1 478 ? -11.035 -14.523 0.334 1.00 97.38 478 TYR A O 1
ATOM 3866 N N . VAL A 1 479 ? -10.818 -14.428 2.552 1.00 97.31 479 VAL A N 1
ATOM 3867 C CA . VAL A 1 479 ? -12.115 -13.775 2.776 1.00 97.31 479 VAL A CA 1
ATOM 3868 C C . VAL A 1 479 ? -12.044 -12.299 2.392 1.00 97.31 479 VAL A C 1
ATOM 3870 O O . VAL A 1 479 ? -12.913 -11.801 1.686 1.00 97.31 479 VAL A O 1
ATOM 3873 N N . HIS A 1 480 ? -10.997 -11.589 2.821 1.00 97.12 480 HIS A N 1
ATOM 3874 C CA . HIS A 1 480 ? -10.913 -10.139 2.639 1.00 97.12 480 HIS A CA 1
ATOM 3875 C C . HIS A 1 480 ? -10.839 -9.709 1.165 1.00 97.12 480 HIS A C 1
ATOM 3877 O O . HIS A 1 480 ? -11.397 -8.677 0.808 1.00 97.12 480 HIS A O 1
ATOM 3883 N N . TRP A 1 481 ? -10.201 -10.511 0.308 1.00 95.75 481 TRP A N 1
ATOM 3884 C CA . TRP A 1 481 ? -10.150 -10.304 -1.144 1.00 95.75 481 TRP A CA 1
ATOM 3885 C C . TRP A 1 481 ? -10.716 -11.514 -1.903 1.00 95.75 481 TRP A C 1
ATOM 3887 O O . TRP A 1 481 ? -10.151 -11.949 -2.907 1.00 95.75 481 TRP A O 1
ATOM 3897 N N . ARG A 1 482 ? -11.835 -12.068 -1.420 1.00 95.06 482 ARG A N 1
ATOM 3898 C CA . ARG A 1 482 ? -12.513 -13.275 -1.934 1.00 95.06 482 ARG A CA 1
ATOM 3899 C C . ARG A 1 482 ? -12.568 -13.385 -3.447 1.00 95.06 482 ARG A C 1
ATOM 3901 O O . ARG A 1 482 ? -12.122 -14.384 -4.007 1.00 95.06 482 ARG A O 1
ATOM 3908 N N . GLU A 1 483 ? -13.040 -12.338 -4.111 1.00 92.56 483 GLU A N 1
ATOM 3909 C CA . GLU A 1 483 ? -13.245 -12.368 -5.558 1.00 92.56 483 GLU A CA 1
ATOM 3910 C C . GLU A 1 483 ? -11.943 -12.563 -6.351 1.00 92.56 483 GLU A C 1
ATOM 3912 O O . GLU A 1 483 ? -11.950 -13.217 -7.390 1.00 92.56 483 GLU A O 1
ATOM 3917 N N . HIS A 1 484 ? -10.798 -12.088 -5.844 1.00 93.31 484 HIS A N 1
ATOM 3918 C CA . HIS A 1 484 ? -9.493 -12.348 -6.470 1.00 93.31 484 HIS A CA 1
ATOM 3919 C C . HIS A 1 484 ? -9.143 -13.840 -6.460 1.00 93.31 484 HIS A C 1
ATOM 3921 O O . HIS A 1 484 ? -8.635 -14.369 -7.447 1.00 93.31 484 HIS A O 1
ATOM 3927 N N . PHE A 1 485 ? -9.416 -14.532 -5.354 1.00 94.38 485 PHE A N 1
ATOM 3928 C CA . PHE A 1 485 ? -9.087 -15.950 -5.210 1.00 94.38 485 PHE A CA 1
ATOM 3929 C C . PHE A 1 485 ? -10.065 -16.860 -5.963 1.00 94.38 485 PHE A C 1
ATOM 3931 O O . PHE A 1 485 ? -9.625 -17.862 -6.534 1.00 94.38 485 PHE A O 1
ATOM 3938 N N . ILE A 1 486 ? -11.345 -16.473 -6.047 1.00 92.75 486 ILE A N 1
ATOM 3939 C CA . ILE A 1 486 ? -12.359 -17.161 -6.866 1.00 92.75 486 ILE A CA 1
ATOM 3940 C C . ILE A 1 486 ? -12.013 -17.087 -8.354 1.00 92.75 486 ILE A C 1
ATOM 3942 O O . ILE A 1 486 ? -12.056 -18.097 -9.050 1.00 92.75 486 ILE A O 1
ATOM 3946 N N . GLN A 1 487 ? -11.616 -15.908 -8.844 1.00 87.38 487 GLN A N 1
ATOM 3947 C CA . GLN A 1 487 ? -11.167 -15.722 -10.233 1.00 87.38 487 GLN A CA 1
ATOM 3948 C C . GLN A 1 487 ? -9.859 -16.470 -10.552 1.00 87.38 487 GLN A C 1
ATOM 3950 O O . GLN A 1 487 ? -9.481 -16.617 -11.717 1.00 87.38 487 GLN A O 1
ATOM 3955 N N . GLY A 1 488 ? -9.142 -16.911 -9.517 1.00 81.56 488 GLY A N 1
ATOM 3956 C CA . GLY A 1 488 ? -8.034 -17.842 -9.619 1.00 81.56 488 GLY A CA 1
ATOM 3957 C C . GLY A 1 488 ? -8.538 -19.269 -9.809 1.00 81.56 488 GLY A C 1
ATOM 3958 O O . GLY A 1 488 ? -8.973 -19.629 -10.894 1.00 81.56 488 GLY A O 1
ATOM 3959 N N . ASP A 1 489 ? -8.411 -20.081 -8.759 1.00 82.88 489 ASP A N 1
ATOM 3960 C CA . ASP A 1 489 ? -8.754 -21.511 -8.783 1.00 82.88 489 ASP A CA 1
ATOM 3961 C C . ASP A 1 489 ? -9.427 -21.982 -7.470 1.00 82.88 489 ASP A C 1
ATOM 3963 O O . ASP A 1 489 ? -9.530 -23.186 -7.242 1.00 82.88 489 ASP A O 1
ATOM 3967 N N . MET A 1 490 ? -9.843 -21.071 -6.578 1.00 91.56 490 MET A N 1
ATOM 3968 C CA . MET A 1 490 ? -10.487 -21.436 -5.306 1.00 91.56 490 MET A CA 1
ATOM 3969 C C . MET A 1 490 ? -12.011 -21.413 -5.430 1.00 91.56 490 MET A C 1
ATOM 3971 O O . MET A 1 490 ? -12.584 -20.503 -6.026 1.00 91.56 490 MET A O 1
ATOM 3975 N N . SER A 1 491 ? -12.684 -22.393 -4.836 1.00 90.94 491 SER A N 1
ATOM 3976 C CA . SER A 1 491 ? -14.143 -22.418 -4.756 1.00 90.94 491 SER A CA 1
ATOM 3977 C C . SER A 1 491 ? -14.667 -21.560 -3.604 1.00 90.94 491 SER A C 1
ATOM 3979 O O . SER A 1 491 ? -14.010 -21.379 -2.581 1.00 90.94 491 SER A O 1
ATOM 3981 N N . GLU A 1 492 ? -15.903 -21.076 -3.733 1.00 88.94 492 GLU A N 1
ATOM 3982 C CA . GLU A 1 492 ? -16.574 -20.318 -2.668 1.00 88.94 492 GLU A CA 1
ATOM 3983 C C . GLU A 1 492 ? -16.694 -21.094 -1.351 1.00 88.94 492 GLU A C 1
ATOM 3985 O O . GLU A 1 492 ? -16.682 -20.494 -0.278 1.00 88.94 492 GLU A O 1
ATOM 3990 N N . ALA A 1 493 ? -16.798 -22.424 -1.429 1.00 87.44 493 ALA A N 1
ATOM 3991 C CA . ALA A 1 493 ? -16.877 -23.300 -0.266 1.00 87.44 493 ALA A CA 1
ATOM 3992 C C . ALA A 1 493 ? -15.547 -23.371 0.506 1.00 87.44 493 ALA A C 1
ATOM 3994 O O . ALA A 1 493 ? -15.559 -23.529 1.720 1.00 87.44 493 ALA A O 1
ATOM 3995 N N . GLU A 1 494 ? -14.408 -23.212 -0.176 1.00 88.75 494 GLU A N 1
ATOM 3996 C CA . GLU A 1 494 ? -13.080 -23.156 0.458 1.00 88.75 494 GLU A CA 1
ATOM 3997 C C . GLU A 1 494 ? -12.806 -21.795 1.119 1.00 88.75 494 GLU A C 1
ATOM 3999 O O . GLU A 1 494 ? -11.900 -21.669 1.942 1.00 88.75 494 GLU A O 1
ATOM 4004 N N . ILE A 1 495 ? -13.587 -20.768 0.768 1.00 93.25 495 ILE A N 1
ATOM 4005 C CA . ILE A 1 495 ? -13.457 -19.399 1.276 1.00 93.25 495 ILE A CA 1
ATOM 4006 C C . ILE A 1 495 ? -14.626 -19.098 2.219 1.00 93.25 495 ILE A C 1
ATOM 4008 O O . ILE A 1 495 ? -15.423 -18.187 2.004 1.00 93.25 495 ILE A O 1
ATOM 4012 N N . GLN A 1 496 ? -14.732 -19.900 3.273 1.00 96.38 496 GLN A N 1
ATOM 4013 C CA . GLN A 1 496 ? -15.692 -19.708 4.357 1.00 96.38 496 GLN A CA 1
ATOM 4014 C C . GLN A 1 496 ? -14.939 -19.495 5.664 1.00 96.38 496 GLN A C 1
ATOM 4016 O O . GLN A 1 496 ? -13.954 -20.184 5.946 1.00 96.38 496 GLN A O 1
ATOM 4021 N N . ILE A 1 497 ? -15.389 -18.551 6.490 1.00 97.50 497 ILE A N 1
ATOM 4022 C CA . ILE A 1 497 ? -14.690 -18.219 7.737 1.00 97.50 497 ILE A CA 1
ATOM 4023 C C . ILE A 1 497 ? -14.628 -19.413 8.702 1.00 97.50 497 ILE A C 1
ATOM 4025 O O . ILE A 1 497 ? -13.652 -19.562 9.439 1.00 97.50 497 ILE A O 1
ATOM 4029 N N . SER A 1 498 ? -15.634 -20.289 8.654 1.00 96.50 498 SER A N 1
ATOM 4030 C CA . SER A 1 498 ? -15.693 -21.553 9.391 1.00 96.50 498 SER A CA 1
ATOM 4031 C C . SER A 1 498 ? -14.561 -22.502 8.999 1.00 96.50 498 SER A C 1
ATOM 4033 O O . SER A 1 498 ? -13.820 -22.954 9.876 1.00 96.50 498 SER A O 1
ATOM 4035 N N . GLU A 1 499 ? -14.378 -22.739 7.699 1.00 95.81 499 GLU A N 1
ATOM 4036 C CA . GLU A 1 499 ? -13.312 -23.586 7.156 1.00 95.81 499 GLU A CA 1
ATOM 4037 C C . GLU A 1 499 ? -11.935 -22.996 7.480 1.00 95.81 499 GLU A C 1
ATOM 4039 O O . GLU A 1 499 ? -11.077 -23.679 8.038 1.00 95.81 499 GLU A O 1
ATOM 4044 N N . LEU A 1 500 ? -11.739 -21.688 7.271 1.00 97.38 500 LEU A N 1
ATOM 4045 C CA . LEU A 1 500 ? -10.462 -21.039 7.585 1.00 97.38 500 LEU A CA 1
ATOM 4046 C C . LEU A 1 500 ? -10.117 -21.107 9.078 1.00 97.38 500 LEU A C 1
ATOM 4048 O O . LEU A 1 500 ? -8.963 -21.352 9.449 1.00 97.38 500 LEU A O 1
ATOM 4052 N N . ALA A 1 501 ? -11.094 -20.885 9.959 1.00 97.62 501 ALA A N 1
ATOM 4053 C CA . ALA A 1 501 ? -10.876 -20.999 11.395 1.00 97.62 501 ALA A CA 1
ATOM 4054 C C . ALA A 1 501 ? -10.523 -22.446 11.778 1.00 97.62 501 ALA A C 1
ATOM 4056 O O . ALA A 1 501 ? -9.596 -22.674 12.560 1.00 97.62 501 ALA A O 1
ATOM 4057 N N . GLN A 1 502 ? -11.201 -23.433 11.197 1.00 95.69 502 GLN A N 1
ATOM 4058 C CA . GLN A 1 502 ? -10.950 -24.839 11.489 1.00 95.69 502 GLN A CA 1
ATOM 4059 C C . GLN A 1 502 ? -9.580 -25.318 10.970 1.00 95.69 502 GLN A C 1
ATOM 4061 O O . GLN A 1 502 ? -8.863 -26.010 11.700 1.00 95.69 502 GLN A O 1
ATOM 4066 N N . ASP A 1 503 ? -9.181 -24.905 9.768 1.00 95.94 503 ASP A N 1
ATOM 4067 C CA . ASP A 1 503 ? -7.959 -25.371 9.103 1.00 95.94 503 ASP A CA 1
ATOM 4068 C C . ASP A 1 503 ? -6.689 -24.658 9.572 1.00 95.94 503 ASP A C 1
ATOM 4070 O O . ASP A 1 503 ? -5.606 -25.259 9.618 1.00 95.94 503 ASP A O 1
ATOM 4074 N N . TYR A 1 504 ? -6.801 -23.377 9.937 1.00 97.88 504 TYR A N 1
ATOM 4075 C CA . TYR A 1 504 ? -5.643 -22.546 10.267 1.00 97.88 504 TYR A CA 1
ATOM 4076 C C . TYR A 1 504 ? -5.575 -22.165 11.745 1.00 97.88 504 TYR A C 1
ATOM 4078 O O . TYR A 1 504 ? -4.518 -22.344 12.357 1.00 97.88 504 TYR A O 1
ATOM 4086 N N . LEU A 1 505 ? -6.674 -21.687 12.343 1.00 98.31 505 LEU A N 1
ATOM 4087 C CA . LEU A 1 505 ? -6.682 -21.282 13.757 1.00 98.31 505 LEU A CA 1
ATOM 4088 C C . LEU A 1 505 ? -6.684 -22.501 14.691 1.00 98.31 505 LEU A C 1
ATOM 4090 O O . LEU A 1 505 ? -5.947 -22.535 15.679 1.00 98.31 505 LEU A O 1
ATOM 4094 N N . MET A 1 506 ? -7.457 -23.531 14.347 1.00 97.69 506 MET A N 1
ATOM 4095 C CA . MET A 1 506 ? -7.587 -24.765 15.132 1.00 97.69 506 MET A CA 1
ATOM 4096 C C . MET A 1 506 ? -6.639 -25.874 14.685 1.00 97.69 506 MET A C 1
ATOM 4098 O O . MET A 1 506 ? -6.771 -27.019 15.118 1.00 97.69 506 MET A O 1
ATOM 4102 N N . LYS A 1 507 ? -5.644 -25.559 13.853 1.00 96.38 507 LYS A N 1
ATOM 4103 C CA . LYS A 1 507 ? -4.653 -26.542 13.418 1.00 96.38 507 LYS A CA 1
ATOM 4104 C C . LYS A 1 507 ? -3.965 -27.198 14.617 1.00 96.38 507 LYS A C 1
ATOM 4106 O O . LYS A 1 507 ? -3.458 -26.518 15.501 1.00 96.38 507 LYS A O 1
ATOM 4111 N N . ASP A 1 508 ? -3.909 -28.525 14.642 1.00 95.38 508 ASP A N 1
ATOM 4112 C CA . ASP A 1 508 ? -3.393 -29.317 15.772 1.00 95.38 508 ASP A CA 1
ATOM 4113 C C . ASP A 1 508 ? -4.238 -29.231 17.069 1.00 95.38 508 ASP A C 1
ATOM 4115 O O . ASP A 1 508 ? -3.835 -29.739 18.117 1.00 95.38 508 ASP A O 1
ATOM 4119 N N . VAL A 1 509 ? -5.450 -28.668 17.008 1.00 93.62 509 VAL A N 1
ATOM 4120 C CA . VAL A 1 509 ? -6.434 -28.647 18.099 1.00 93.62 509 VAL A CA 1
ATOM 4121 C C . VAL A 1 509 ? -7.633 -29.513 17.710 1.00 93.62 509 VAL A C 1
ATOM 4123 O O . VAL A 1 509 ? -8.311 -29.270 16.722 1.00 93.62 509 VAL A O 1
ATOM 4126 N N . ARG A 1 510 ? -7.937 -30.543 18.508 1.00 87.25 510 ARG A N 1
ATOM 4127 C CA . ARG A 1 510 ? -9.004 -31.518 18.189 1.00 87.25 510 ARG A CA 1
ATOM 4128 C C . ARG A 1 510 ? -10.431 -31.021 18.463 1.00 87.25 510 ARG A C 1
ATOM 4130 O O . ARG A 1 510 ? -11.386 -31.759 18.241 1.00 87.25 510 ARG A O 1
ATOM 4137 N N . LYS A 1 511 ? -10.583 -29.820 19.018 1.00 88.50 511 LYS A N 1
ATOM 4138 C CA . LYS A 1 511 ? -11.878 -29.264 19.419 1.00 88.50 511 LYS A CA 1
ATOM 4139 C C . LYS A 1 511 ? -12.562 -28.639 18.202 1.00 88.50 511 LYS A C 1
ATOM 4141 O O . LYS A 1 511 ? -11.956 -27.802 17.544 1.00 88.50 511 LYS A O 1
ATOM 4146 N N . LYS A 1 512 ? -13.829 -28.994 17.965 1.00 89.19 512 LYS A N 1
ATOM 4147 C CA . LYS A 1 512 ? -14.684 -28.292 17.000 1.00 89.19 512 LYS A CA 1
ATOM 4148 C C . LYS A 1 512 ? -15.052 -26.911 17.552 1.00 89.19 512 LYS A C 1
ATOM 4150 O O . LYS A 1 512 ? -15.419 -26.798 18.726 1.00 89.19 512 LYS A O 1
ATOM 4155 N N . LEU A 1 513 ? -14.942 -25.878 16.724 1.00 94.38 513 LEU A N 1
ATOM 4156 C CA . LEU A 1 513 ? -15.406 -24.537 17.074 1.00 94.38 513 LEU A CA 1
ATOM 4157 C C . LEU A 1 513 ? -16.937 -24.472 17.083 1.00 94.38 513 LEU A C 1
ATOM 4159 O O . LEU A 1 513 ? -17.594 -25.123 16.276 1.00 94.38 513 LEU A O 1
ATOM 4163 N N . SER A 1 514 ? -17.487 -23.695 18.016 1.00 96.06 514 SER A N 1
ATOM 4164 C CA . SER A 1 514 ? -18.882 -23.253 17.944 1.00 96.06 514 SER A CA 1
ATOM 4165 C C . SER A 1 514 ? -19.000 -22.062 16.998 1.00 96.06 514 SER A C 1
ATOM 4167 O O . SER A 1 514 ? -18.034 -21.310 16.846 1.00 96.06 514 SER A O 1
ATOM 4169 N N . ASP A 1 515 ? -20.189 -21.854 16.442 1.00 97.31 515 ASP A N 1
ATOM 4170 C CA . ASP A 1 515 ? -20.472 -20.770 15.495 1.00 97.31 515 ASP A CA 1
ATOM 4171 C C . ASP A 1 515 ? -20.167 -19.393 16.099 1.00 97.31 515 ASP A C 1
ATOM 4173 O O . ASP A 1 515 ? -19.475 -18.587 15.483 1.00 97.31 515 ASP A O 1
ATOM 4177 N N . GLU A 1 516 ? -20.509 -19.172 17.372 1.00 97.44 516 GLU A N 1
ATOM 4178 C CA . GLU A 1 516 ? -20.111 -17.972 18.123 1.00 97.44 516 GLU A CA 1
ATOM 4179 C C . GLU A 1 516 ? -18.593 -17.730 18.119 1.00 97.44 516 GLU A C 1
ATOM 4181 O O . GLU A 1 516 ? -18.129 -16.606 17.933 1.00 97.44 516 GLU A O 1
ATOM 4186 N N . ASN A 1 517 ? -17.781 -18.776 18.319 1.00 97.94 517 ASN A N 1
ATOM 4187 C CA . ASN A 1 517 ? -16.325 -18.624 18.323 1.00 97.94 517 ASN A CA 1
ATOM 4188 C C . ASN A 1 517 ? -15.773 -18.392 16.914 1.00 97.94 517 ASN A C 1
ATOM 4190 O O . ASN A 1 517 ? -14.767 -17.699 16.773 1.00 97.94 517 ASN A O 1
ATOM 4194 N N . ILE A 1 518 ? -16.425 -18.927 15.881 1.00 98.44 518 ILE A N 1
ATOM 4195 C CA . ILE A 1 518 ? -16.079 -18.647 14.485 1.00 98.44 518 ILE A CA 1
ATOM 4196 C C . ILE A 1 518 ? -16.389 -17.181 14.160 1.00 98.44 518 ILE A C 1
ATOM 4198 O O . ILE A 1 518 ? -15.519 -16.479 13.645 1.00 98.44 518 ILE A O 1
ATOM 4202 N N . ILE A 1 519 ? -17.569 -16.682 14.540 1.00 98.62 519 ILE A N 1
ATOM 4203 C CA . ILE A 1 519 ? -17.958 -15.272 14.384 1.00 98.62 519 ILE A CA 1
ATOM 4204 C C . ILE A 1 519 ? -16.955 -14.362 15.099 1.00 98.62 519 ILE A C 1
ATOM 4206 O O . ILE A 1 519 ? -16.439 -13.415 14.505 1.00 98.62 519 ILE A O 1
ATOM 4210 N N . ARG A 1 520 ? -16.596 -14.677 16.350 1.00 98.69 520 ARG A N 1
ATOM 4211 C CA . ARG A 1 520 ? -15.582 -13.923 17.107 1.00 98.69 520 ARG A CA 1
ATOM 4212 C C . ARG A 1 520 ? -14.217 -13.929 16.420 1.00 98.69 520 ARG A C 1
ATOM 4214 O O . ARG A 1 520 ? -13.568 -12.885 16.371 1.00 98.69 520 ARG A O 1
ATOM 4221 N N . ALA A 1 521 ? -13.789 -15.066 15.869 1.00 98.75 521 ALA A N 1
ATOM 4222 C CA . ALA A 1 521 ? -12.543 -15.161 15.111 1.00 98.75 521 ALA A CA 1
ATOM 4223 C C . ALA A 1 521 ? -12.586 -14.307 13.832 1.00 98.75 521 ALA A C 1
ATOM 4225 O O . ALA A 1 521 ? -11.635 -13.570 13.566 1.00 98.75 521 ALA A O 1
ATOM 4226 N N . GLY A 1 522 ? -13.696 -14.339 13.088 1.00 98.62 522 GLY A N 1
ATOM 4227 C CA . GLY A 1 522 ? -13.916 -13.504 11.904 1.00 98.62 522 GLY A CA 1
ATOM 4228 C C . GLY A 1 522 ? -13.890 -12.010 12.222 1.00 98.62 522 GLY A C 1
ATOM 4229 O O . GLY A 1 522 ? -13.160 -11.255 11.585 1.00 98.62 522 GLY A O 1
ATOM 4230 N N . VAL A 1 523 ? -14.602 -11.576 13.267 1.00 98.75 523 VAL A N 1
ATOM 4231 C CA . VAL A 1 523 ? -14.611 -10.171 13.715 1.00 98.75 523 VAL A CA 1
ATOM 4232 C C . VAL A 1 523 ? -13.225 -9.713 14.172 1.00 98.75 523 VAL A C 1
ATOM 4234 O O . VAL A 1 523 ? -12.824 -8.588 13.859 1.00 98.75 523 VAL A O 1
ATOM 4237 N N . ALA A 1 524 ? -12.479 -10.571 14.877 1.00 98.81 524 ALA A N 1
ATOM 4238 C CA . ALA A 1 524 ? -11.115 -10.277 15.306 1.00 98.81 524 ALA A CA 1
ATOM 4239 C C . ALA A 1 524 ? -10.151 -10.151 14.117 1.00 98.81 524 ALA A C 1
ATOM 4241 O O . ALA A 1 524 ? -9.363 -9.208 14.075 1.00 98.81 524 ALA A O 1
ATOM 4242 N N . ALA A 1 525 ? -10.235 -11.046 13.127 1.00 98.81 525 ALA A N 1
ATOM 4243 C CA . ALA A 1 525 ? -9.421 -10.967 11.916 1.00 98.81 525 ALA A CA 1
ATOM 4244 C C . ALA A 1 525 ? -9.766 -9.730 11.073 1.00 98.81 525 ALA A C 1
ATOM 4246 O O . ALA A 1 525 ? -8.864 -8.988 10.684 1.00 98.81 525 ALA A O 1
ATOM 4247 N N . GLN A 1 526 ? -11.059 -9.446 10.871 1.00 98.56 526 GLN A N 1
ATOM 4248 C CA . GLN A 1 526 ? -11.519 -8.238 10.183 1.00 98.56 526 GLN A CA 1
ATOM 4249 C C . GLN A 1 526 ? -11.018 -6.972 10.885 1.00 98.56 526 GLN A C 1
ATOM 4251 O O . GLN A 1 526 ? -10.482 -6.075 10.237 1.00 98.56 526 GLN A O 1
ATOM 4256 N N . GLY A 1 527 ? -11.157 -6.909 12.212 1.00 98.56 527 GLY A N 1
ATOM 4257 C CA . GLY A 1 527 ? -10.685 -5.780 13.007 1.00 98.56 527 GLY A CA 1
ATOM 4258 C C . GLY A 1 527 ? -9.169 -5.602 12.911 1.00 98.56 527 GLY A C 1
ATOM 4259 O O . GLY A 1 527 ? -8.697 -4.481 12.740 1.00 98.56 527 GLY A O 1
ATOM 4260 N N . TYR A 1 528 ? -8.406 -6.698 12.930 1.00 98.75 528 TYR A N 1
ATOM 4261 C CA . TYR A 1 528 ? -6.955 -6.665 12.754 1.00 98.75 528 TYR A CA 1
ATOM 4262 C C . TYR A 1 528 ? -6.557 -6.113 11.378 1.00 98.75 528 TYR A C 1
ATOM 4264 O O . TYR A 1 528 ? -5.645 -5.289 11.282 1.00 98.75 528 TYR A O 1
ATOM 4272 N N . PHE A 1 529 ? -7.260 -6.532 10.321 1.00 98.56 529 PHE A N 1
ATOM 4273 C CA . PHE A 1 529 ? -7.059 -6.039 8.957 1.00 98.56 529 PHE A CA 1
ATOM 4274 C C . PHE A 1 529 ? -7.398 -4.553 8.843 1.00 98.56 529 PHE A C 1
ATOM 4276 O O . PHE A 1 529 ? -6.616 -3.811 8.261 1.00 98.56 529 PHE A O 1
ATOM 4283 N N . PHE A 1 530 ? -8.480 -4.079 9.466 1.00 98.50 530 PHE A N 1
ATOM 4284 C CA . PHE A 1 530 ? -8.783 -2.646 9.513 1.00 98.50 530 PHE A CA 1
ATOM 4285 C C . PHE A 1 530 ? -7.678 -1.837 10.208 1.00 98.50 530 PHE A C 1
ATOM 4287 O O . PHE A 1 530 ? -7.282 -0.782 9.717 1.00 98.50 530 PHE A O 1
ATOM 4294 N N . THR A 1 531 ? -7.097 -2.348 11.295 1.00 98.00 531 THR A N 1
ATOM 4295 C CA . THR A 1 531 ? -5.961 -1.692 11.963 1.00 98.00 531 THR A CA 1
ATOM 4296 C C . THR A 1 531 ? -4.652 -1.770 11.151 1.00 98.00 531 THR A C 1
ATOM 4298 O O . THR A 1 531 ? -3.715 -1.016 11.411 1.00 98.00 531 THR A O 1
ATOM 4301 N N . LEU A 1 532 ? -4.524 -2.687 10.185 1.00 97.31 532 LEU A N 1
ATOM 4302 C CA . LEU A 1 532 ? -3.438 -2.657 9.193 1.00 97.31 532 LEU A CA 1
ATOM 4303 C C . LEU A 1 532 ? -3.742 -1.647 8.077 1.00 97.31 532 LEU A C 1
ATOM 4305 O O . LEU A 1 532 ? -2.868 -0.860 7.723 1.00 97.31 532 LEU A O 1
ATOM 4309 N N . ASP A 1 533 ? -4.980 -1.614 7.581 1.00 96.25 533 ASP A N 1
ATOM 4310 C CA . ASP A 1 533 ? -5.441 -0.682 6.545 1.00 96.25 533 ASP A CA 1
ATOM 4311 C C . ASP A 1 533 ? -5.352 0.786 6.998 1.00 96.25 533 ASP A C 1
ATOM 4313 O O . ASP A 1 533 ? -5.076 1.686 6.206 1.00 96.25 533 ASP A O 1
ATOM 4317 N N . SER A 1 534 ? -5.476 1.038 8.305 1.00 96.94 534 SER A N 1
ATOM 4318 C CA . SER A 1 534 ? -5.301 2.369 8.893 1.00 96.94 534 SER A CA 1
ATOM 4319 C C . SER A 1 534 ? -3.870 2.921 8.828 1.00 96.94 534 SER A C 1
ATOM 4321 O O . SER A 1 534 ? -3.644 4.050 9.260 1.00 96.94 534 SER A O 1
ATOM 4323 N N . GLN A 1 535 ? -2.899 2.139 8.346 1.00 95.31 535 GLN A N 1
ATOM 4324 C CA . GLN A 1 535 ? -1.475 2.497 8.276 1.00 95.31 535 GLN A CA 1
ATOM 4325 C C . GLN A 1 535 ? -1.009 2.830 6.845 1.00 95.31 535 GLN A C 1
ATOM 4327 O O . GLN A 1 535 ? 0.193 2.904 6.584 1.00 95.31 535 GLN A O 1
ATOM 4332 N N . ARG A 1 536 ? -1.942 3.032 5.901 1.00 94.75 536 ARG A N 1
ATOM 4333 C CA . ARG A 1 536 ? -1.643 3.476 4.527 1.00 94.75 536 ARG A CA 1
ATOM 4334 C C . ARG A 1 536 ? -0.762 4.720 4.499 1.00 94.75 536 ARG A C 1
ATOM 4336 O O . ARG A 1 536 ? -1.092 5.719 5.144 1.00 94.75 536 ARG A O 1
ATOM 4343 N N . SER A 1 537 ? 0.289 4.698 3.676 1.00 94.69 537 SER A N 1
ATOM 4344 C CA . SER A 1 537 ? 1.238 5.815 3.545 1.00 94.69 537 SER A CA 1
ATOM 4345 C C . SER A 1 537 ? 0.601 7.104 3.018 1.00 94.69 537 SER A C 1
ATOM 4347 O O . SER A 1 537 ? 1.060 8.200 3.339 1.00 94.69 537 SER A O 1
ATOM 4349 N N . GLN A 1 538 ? -0.473 6.996 2.231 1.00 93.06 538 GLN A N 1
ATOM 4350 C CA . GLN A 1 538 ? -1.120 8.130 1.569 1.00 93.06 538 GLN A CA 1
ATOM 4351 C C . GLN A 1 538 ? -1.662 9.158 2.574 1.00 93.06 538 GLN A C 1
ATOM 4353 O O . GLN A 1 538 ? -1.679 10.355 2.282 1.00 93.06 538 GLN A O 1
ATOM 4358 N N . ALA A 1 539 ? -2.051 8.724 3.778 1.00 94.69 539 ALA A N 1
ATOM 4359 C CA . ALA A 1 539 ? -2.535 9.630 4.815 1.00 94.69 539 ALA A CA 1
ATOM 4360 C C . ALA A 1 539 ? -1.466 10.623 5.277 1.00 94.69 539 ALA A C 1
ATOM 4362 O O . ALA A 1 539 ? -1.812 11.764 5.545 1.00 94.69 539 ALA A O 1
ATOM 4363 N N . THR A 1 540 ? -0.187 10.240 5.312 1.00 94.75 540 THR A N 1
ATOM 4364 C CA . THR A 1 540 ? 0.928 11.112 5.726 1.00 94.75 540 THR A CA 1
ATOM 4365 C C . THR A 1 540 ? 1.811 11.556 4.560 1.00 94.75 540 THR A C 1
ATOM 4367 O O . THR A 1 540 ? 2.817 12.233 4.756 1.00 94.75 540 THR A O 1
ATOM 4370 N N . TYR A 1 541 ? 1.432 11.235 3.323 1.00 92.50 541 TYR A N 1
ATOM 4371 C CA . TYR A 1 541 ? 2.189 11.632 2.140 1.00 92.50 541 TYR A CA 1
ATOM 4372 C C . TYR A 1 541 ? 2.028 13.126 1.807 1.00 92.50 541 TYR A C 1
ATOM 4374 O O . TYR A 1 541 ? 3.005 13.788 1.440 1.00 92.50 541 TYR A O 1
ATOM 4382 N N . HIS A 1 542 ? 0.813 13.662 1.936 1.00 91.81 542 HIS A N 1
ATOM 4383 C CA . HIS A 1 542 ? 0.456 15.024 1.516 1.00 91.81 542 HIS A CA 1
ATOM 4384 C C . HIS A 1 542 ? 0.643 16.070 2.625 1.00 91.81 542 HIS A C 1
ATOM 4386 O O . HIS A 1 542 ? 0.994 15.745 3.759 1.00 91.81 542 HIS A O 1
ATOM 4392 N N . GLU A 1 543 ? 0.466 17.344 2.271 1.00 92.69 543 GLU A N 1
ATOM 4393 C CA . GLU A 1 543 ? 0.803 18.492 3.116 1.00 92.69 543 GLU A CA 1
ATOM 4394 C C . GLU A 1 543 ? -0.190 18.721 4.255 1.00 92.69 543 GLU A C 1
ATOM 4396 O O . GLU A 1 543 ? 0.213 19.054 5.370 1.00 92.69 543 GLU A O 1
ATOM 4401 N N . ASN A 1 544 ? -1.484 18.580 3.961 1.00 95.00 544 ASN A N 1
ATOM 4402 C CA . ASN A 1 544 ? -2.578 18.866 4.879 1.00 95.00 544 ASN A CA 1
ATOM 4403 C C . ASN A 1 544 ? -3.077 17.625 5.624 1.00 95.00 544 ASN A C 1
ATOM 4405 O O . ASN A 1 544 ? -3.132 16.538 5.054 1.00 95.00 544 ASN A O 1
ATOM 4409 N N . LEU A 1 545 ? -3.527 17.823 6.871 1.00 96.94 545 LEU A N 1
ATOM 4410 C CA . LEU A 1 545 ? -4.229 16.802 7.654 1.00 96.94 545 LEU A CA 1
ATOM 4411 C C . LEU A 1 545 ? -5.650 16.561 7.117 1.00 96.94 545 LEU A C 1
ATOM 4413 O O . LEU A 1 545 ? -6.060 15.418 6.936 1.00 96.94 545 LEU A O 1
ATOM 4417 N N . ASP A 1 546 ? -6.425 17.625 6.876 1.00 97.31 546 ASP A N 1
ATOM 4418 C CA . ASP A 1 546 ? -7.826 17.501 6.452 1.00 97.31 546 ASP A CA 1
ATOM 4419 C C . ASP A 1 546 ? -7.919 17.104 4.970 1.00 97.31 546 ASP A C 1
ATOM 4421 O O . ASP A 1 546 ? -7.987 17.954 4.081 1.00 97.31 546 ASP A O 1
ATOM 4425 N N . GLN A 1 547 ? -7.861 15.797 4.714 1.00 96.06 547 GLN A N 1
ATOM 4426 C CA . GLN A 1 547 ? -7.934 15.168 3.397 1.00 96.06 547 GLN A CA 1
ATOM 4427 C C . GLN A 1 547 ? -8.503 13.742 3.471 1.00 96.06 547 GLN A C 1
ATOM 4429 O O . GLN A 1 547 ? -8.507 13.090 4.518 1.00 96.06 547 GLN A O 1
ATOM 4434 N N . ARG A 1 548 ? -8.953 13.217 2.329 1.00 96.12 548 ARG A N 1
ATOM 4435 C CA . ARG A 1 548 ? -9.677 11.936 2.265 1.00 96.12 548 ARG A CA 1
ATOM 4436 C C . ARG A 1 548 ? -8.856 10.716 2.690 1.00 96.12 548 ARG A C 1
ATOM 4438 O O . ARG A 1 548 ? -9.432 9.801 3.268 1.00 96.12 548 ARG A O 1
ATOM 4445 N N . ALA A 1 549 ? -7.540 10.708 2.456 1.00 95.81 549 ALA A N 1
ATOM 4446 C CA . ALA A 1 549 ? -6.683 9.596 2.872 1.00 95.81 549 ALA A CA 1
ATOM 4447 C C . ALA A 1 549 ? -6.595 9.500 4.403 1.00 95.81 549 ALA A C 1
ATOM 4449 O O . ALA A 1 549 ? -6.729 8.418 4.966 1.00 95.81 549 ALA A O 1
ATOM 4450 N N . VAL A 1 550 ? -6.459 10.645 5.084 1.00 97.62 550 VAL A N 1
ATOM 4451 C CA . VAL A 1 550 ? -6.489 10.715 6.553 1.00 97.62 550 VAL A CA 1
ATOM 4452 C C . VAL A 1 550 ? -7.852 10.277 7.081 1.00 97.62 550 VAL A C 1
ATOM 4454 O O . VAL A 1 550 ? -7.901 9.461 7.999 1.00 97.62 550 VAL A O 1
ATOM 4457 N N . TYR A 1 551 ? -8.954 10.743 6.475 1.00 97.81 551 TYR A N 1
ATOM 4458 C CA . TYR A 1 551 ? -10.302 10.299 6.856 1.00 97.81 551 TYR A CA 1
ATOM 4459 C C . TYR A 1 551 ? -10.424 8.775 6.804 1.00 97.81 551 TYR A C 1
ATOM 4461 O O . TYR A 1 551 ? -10.913 8.162 7.751 1.00 97.81 551 TYR A O 1
ATOM 4469 N N . GLN A 1 552 ? -9.966 8.160 5.710 1.00 97.06 552 GLN A N 1
ATOM 4470 C CA . GLN A 1 552 ? -10.018 6.714 5.546 1.00 97.06 552 GLN A CA 1
ATOM 4471 C C . GLN A 1 552 ? -9.165 5.996 6.595 1.00 97.06 552 GLN A C 1
ATOM 4473 O O . GLN A 1 552 ? -9.675 5.077 7.232 1.00 97.06 552 GLN A O 1
ATOM 4478 N N . ASN A 1 553 ? -7.915 6.412 6.826 1.00 97.69 553 ASN A N 1
ATOM 4479 C CA . ASN A 1 553 ? -7.070 5.768 7.835 1.00 97.69 553 ASN A CA 1
ATOM 4480 C C . ASN A 1 553 ? -7.710 5.830 9.228 1.00 97.69 553 ASN A C 1
ATOM 4482 O O . ASN A 1 553 ? -7.761 4.817 9.924 1.00 97.69 553 ASN A O 1
ATOM 4486 N N . VAL A 1 554 ? -8.260 6.987 9.613 1.00 98.50 554 VAL A N 1
ATOM 4487 C CA . VAL A 1 554 ? -8.993 7.135 10.882 1.00 98.50 554 VAL A CA 1
ATOM 4488 C C . VAL A 1 554 ? -10.228 6.240 10.903 1.00 98.50 554 VAL A C 1
ATOM 4490 O O . VAL A 1 554 ? -10.459 5.554 11.891 1.00 98.50 554 VAL A O 1
ATOM 4493 N N . SER A 1 555 ? -10.992 6.193 9.811 1.00 98.25 555 SER A N 1
ATOM 4494 C CA . SER A 1 555 ? -12.190 5.354 9.709 1.00 98.25 555 SER A CA 1
ATOM 4495 C C . SER A 1 555 ? -11.853 3.880 9.917 1.00 98.25 555 SER A C 1
ATOM 4497 O O . SER A 1 555 ? -12.495 3.214 10.723 1.00 98.25 555 SER A O 1
ATOM 4499 N N . MET A 1 556 ? -10.806 3.374 9.259 1.00 98.31 556 MET A N 1
ATOM 4500 C CA . MET A 1 556 ? -10.374 1.983 9.415 1.00 98.31 556 MET A CA 1
ATOM 4501 C C . MET A 1 556 ? -9.900 1.700 10.844 1.00 98.31 556 MET A C 1
ATOM 4503 O O . MET A 1 556 ? -10.299 0.702 11.441 1.00 98.31 556 MET A O 1
ATOM 4507 N N . LEU A 1 557 ? -9.139 2.612 11.453 1.00 98.50 557 LEU A N 1
ATOM 4508 C CA . LEU A 1 557 ? -8.721 2.454 12.844 1.00 98.50 557 LEU A CA 1
ATOM 4509 C C . LEU A 1 557 ? -9.921 2.399 13.798 1.00 98.50 557 LEU A C 1
ATOM 4511 O O . LEU A 1 557 ? -9.981 1.530 14.665 1.00 98.50 557 LEU A O 1
ATOM 4515 N N . VAL A 1 558 ? -10.887 3.304 13.627 1.00 98.69 558 VAL A N 1
ATOM 4516 C CA . VAL A 1 558 ? -12.088 3.390 14.468 1.00 98.69 558 VAL A CA 1
ATOM 4517 C C . VAL A 1 558 ? -12.963 2.156 14.295 1.00 98.69 558 VAL A C 1
ATOM 4519 O O . VAL A 1 558 ? -13.450 1.636 15.294 1.00 98.69 558 VAL A O 1
ATOM 4522 N N . LEU A 1 559 ? -13.109 1.628 13.078 1.00 98.75 559 LEU A N 1
ATOM 4523 C CA . LEU A 1 559 ? -13.785 0.349 12.845 1.00 98.75 559 LEU A CA 1
ATOM 4524 C C . LEU A 1 559 ? -13.074 -0.807 13.556 1.00 98.75 559 LEU A C 1
ATOM 4526 O O . LEU A 1 559 ? -13.733 -1.618 14.203 1.00 98.75 559 LEU A O 1
ATOM 4530 N N . GLY A 1 560 ? -11.738 -0.856 13.515 1.00 98.56 560 GLY A N 1
ATOM 4531 C CA . GLY A 1 560 ? -10.951 -1.799 14.313 1.00 98.56 560 GLY A CA 1
ATOM 4532 C C . GLY A 1 560 ? -11.235 -1.654 15.815 1.00 98.56 560 GLY A C 1
ATOM 4533 O O . GLY A 1 560 ? -11.538 -2.633 16.495 1.00 98.56 560 GLY A O 1
ATOM 4534 N N . MET A 1 561 ? -11.242 -0.430 16.348 1.00 98.69 561 MET A N 1
ATOM 4535 C CA . MET A 1 561 ? -11.591 -0.187 17.755 1.00 98.69 561 MET A CA 1
ATOM 4536 C C . MET A 1 561 ? -13.028 -0.605 18.086 1.00 98.69 561 MET A C 1
ATOM 4538 O O . MET A 1 561 ? -13.254 -1.219 19.127 1.00 98.69 561 MET A O 1
ATOM 4542 N N . CYS A 1 562 ? -13.991 -0.332 17.204 1.00 98.62 562 CYS A N 1
ATOM 4543 C CA . CYS A 1 562 ? -15.388 -0.711 17.397 1.00 98.62 562 CYS A CA 1
ATOM 4544 C C . CYS A 1 562 ? -15.565 -2.232 17.396 1.00 98.62 562 CYS A C 1
ATOM 4546 O O . CYS A 1 562 ? -16.245 -2.761 18.277 1.00 98.62 562 CYS A O 1
ATOM 4548 N N . ASN A 1 563 ? -14.895 -2.949 16.489 1.00 98.69 563 ASN A N 1
ATOM 4549 C CA . ASN A 1 563 ? -14.873 -4.412 16.486 1.00 98.69 563 ASN A CA 1
ATOM 4550 C C . ASN A 1 563 ? -14.308 -4.960 17.804 1.00 98.69 563 ASN A C 1
ATOM 4552 O O . ASN A 1 563 ? -14.900 -5.860 18.397 1.00 98.69 563 ASN A O 1
ATOM 4556 N N . TYR A 1 564 ? -13.201 -4.399 18.301 1.00 98.69 564 TYR A N 1
ATOM 4557 C CA . TYR A 1 564 ? -12.613 -4.831 19.571 1.00 98.69 564 TYR A CA 1
ATOM 4558 C C . TYR A 1 564 ? -13.538 -4.563 20.768 1.00 98.69 564 TYR A C 1
ATOM 4560 O O . TYR A 1 564 ? -13.766 -5.457 21.582 1.00 98.69 564 TYR A O 1
ATOM 4568 N N . ILE A 1 565 ? -14.125 -3.365 20.857 1.00 98.62 565 ILE A N 1
ATOM 4569 C CA . ILE A 1 565 ? -15.089 -3.007 21.911 1.00 98.62 565 ILE A CA 1
ATOM 4570 C C . ILE A 1 565 ? -16.301 -3.946 21.877 1.00 98.62 565 ILE A C 1
ATOM 4572 O O . ILE A 1 565 ? -16.742 -4.408 22.930 1.00 98.62 565 ILE A O 1
ATOM 4576 N N . THR A 1 566 ? -16.797 -4.275 20.683 1.00 98.38 566 THR A N 1
ATOM 4577 C CA . THR A 1 566 ? -17.909 -5.216 20.496 1.00 98.38 566 THR A CA 1
ATOM 4578 C C . THR A 1 566 ? -17.550 -6.613 21.003 1.00 98.38 566 THR A C 1
ATOM 4580 O O . THR A 1 566 ? -18.297 -7.183 21.793 1.00 98.38 566 THR A O 1
ATOM 4583 N N . LEU A 1 567 ? -16.370 -7.140 20.649 1.00 98.44 567 LEU A N 1
ATOM 4584 C CA . LEU A 1 567 ? -15.893 -8.435 21.155 1.00 98.44 567 LEU A CA 1
ATOM 4585 C C . LEU A 1 567 ? -15.794 -8.456 22.685 1.00 98.44 567 LEU A C 1
ATOM 4587 O O . LEU A 1 567 ? -16.184 -9.433 23.319 1.00 98.44 567 LEU A O 1
ATOM 4591 N N . MET A 1 568 ? -15.295 -7.376 23.294 1.00 98.00 568 MET A N 1
ATOM 4592 C CA . MET A 1 568 ? -15.236 -7.265 24.754 1.00 98.00 568 MET A CA 1
ATOM 4593 C C . MET A 1 568 ? -16.630 -7.183 25.384 1.00 98.00 568 MET A C 1
ATOM 4595 O O . MET A 1 568 ? -16.813 -7.660 26.504 1.00 98.00 568 MET A O 1
ATOM 4599 N N . HIS A 1 569 ? -17.610 -6.602 24.685 1.00 96.31 569 HIS A N 1
ATOM 4600 C CA . HIS A 1 569 ? -19.003 -6.581 25.121 1.00 96.31 569 HIS A CA 1
ATOM 4601 C C . HIS A 1 569 ? -19.610 -7.990 25.120 1.00 96.31 569 HIS A C 1
ATOM 4603 O O . HIS A 1 569 ? -20.124 -8.406 26.158 1.00 96.31 569 HIS A O 1
ATOM 4609 N N . TRP A 1 570 ? -19.467 -8.740 24.021 1.00 97.12 570 TRP A N 1
ATOM 4610 C CA . TRP A 1 570 ? -19.911 -10.140 23.926 1.00 97.12 570 TRP A CA 1
ATOM 4611 C C . TRP A 1 570 ? -19.252 -11.032 24.986 1.00 97.12 570 TRP A C 1
ATOM 4613 O O . TRP A 1 570 ? -19.902 -11.882 25.579 1.00 97.12 570 TRP A O 1
ATOM 4623 N N . ASP A 1 571 ? -17.982 -10.781 25.313 1.00 95.50 571 ASP A N 1
ATOM 4624 C CA . ASP A 1 571 ? -17.257 -11.514 26.361 1.00 95.50 571 ASP A CA 1
ATOM 4625 C C . ASP A 1 571 ? -17.629 -11.096 27.799 1.00 95.50 571 ASP A C 1
ATOM 4627 O O . ASP A 1 571 ? -17.025 -11.576 28.764 1.00 95.50 571 ASP A O 1
ATOM 4631 N N . GLY A 1 572 ? -18.548 -10.142 27.981 1.00 95.25 572 GLY A N 1
ATOM 4632 C CA . GLY A 1 572 ? -18.892 -9.579 29.290 1.00 95.25 572 GLY A CA 1
ATOM 4633 C C . GLY A 1 572 ? -17.765 -8.761 29.942 1.00 95.25 572 GLY A C 1
ATOM 4634 O O . GLY A 1 572 ? -17.870 -8.356 31.105 1.00 95.25 572 GLY A O 1
ATOM 4635 N N . LYS A 1 573 ? -16.685 -8.455 29.214 1.00 96.19 573 LYS A N 1
ATOM 4636 C CA . LYS A 1 573 ? -15.491 -7.731 29.683 1.00 96.19 573 LYS A CA 1
ATOM 4637 C C . LYS A 1 573 ? -15.668 -6.213 29.589 1.00 96.19 573 LYS A C 1
ATOM 4639 O O . LYS A 1 573 ? -14.861 -5.502 28.991 1.00 96.19 573 LYS A O 1
ATOM 4644 N N . LYS A 1 574 ? -16.696 -5.681 30.257 1.00 93.62 574 LYS A N 1
ATOM 4645 C CA . LYS A 1 574 ? -17.049 -4.244 30.221 1.00 93.62 574 LYS A CA 1
ATOM 4646 C C . LYS A 1 574 ? -15.896 -3.305 30.598 1.00 93.62 574 LYS A C 1
ATOM 4648 O O . LYS A 1 574 ? -15.799 -2.210 30.057 1.00 93.62 574 LYS A O 1
ATOM 4653 N N . SER A 1 575 ? -15.009 -3.718 31.509 1.00 95.44 575 SER A N 1
ATOM 4654 C CA . SER A 1 575 ? -13.839 -2.907 31.873 1.00 95.44 575 SER A CA 1
ATOM 4655 C C . SER A 1 575 ? -12.844 -2.766 30.719 1.00 95.44 575 SER A C 1
ATOM 4657 O O . SER A 1 575 ? -12.351 -1.665 30.505 1.00 95.44 575 SER A O 1
ATOM 4659 N N . GLU A 1 576 ? -12.581 -3.833 29.960 1.00 96.00 576 GLU A N 1
ATOM 4660 C CA . GLU A 1 576 ? -11.699 -3.778 28.785 1.00 96.00 576 GLU A CA 1
ATOM 4661 C C . GLU A 1 576 ? -12.329 -2.955 27.656 1.00 96.00 576 GLU A C 1
ATOM 4663 O O . GLU A 1 576 ? -11.657 -2.118 27.057 1.00 96.00 576 GLU A O 1
ATOM 4668 N N . ALA A 1 577 ? -13.641 -3.106 27.436 1.00 96.88 577 ALA A N 1
ATOM 4669 C CA . ALA A 1 577 ? -14.392 -2.274 26.496 1.00 96.88 577 ALA A CA 1
ATOM 4670 C C . ALA A 1 577 ? -14.270 -0.774 26.831 1.00 96.88 577 ALA A C 1
ATOM 4672 O O . ALA A 1 577 ? -13.967 0.036 25.956 1.00 96.88 577 ALA A O 1
ATOM 4673 N N . ASN A 1 578 ? -14.434 -0.407 28.107 1.00 96.94 578 ASN A N 1
ATOM 4674 C CA . ASN A 1 578 ? -14.297 0.981 28.551 1.00 96.94 578 ASN A CA 1
ATOM 4675 C C . ASN A 1 578 ? -12.860 1.502 28.418 1.00 96.94 578 ASN A C 1
ATOM 4677 O O . ASN A 1 578 ? -12.682 2.624 27.966 1.00 96.94 578 ASN A O 1
ATOM 4681 N N . LYS A 1 579 ? -11.832 0.695 28.720 1.00 97.31 579 LYS A N 1
ATOM 4682 C CA . LYS A 1 579 ? -10.429 1.098 28.502 1.00 97.31 579 LYS A CA 1
ATOM 4683 C C . LYS A 1 579 ? -10.151 1.409 27.031 1.00 97.31 579 LYS A C 1
ATOM 4685 O O . LYS A 1 579 ? -9.491 2.399 26.728 1.00 97.31 579 LYS A O 1
ATOM 4690 N N . ALA A 1 580 ? -10.655 0.580 26.116 1.00 98.00 580 ALA A N 1
ATOM 4691 C CA . ALA A 1 580 ? -10.514 0.827 24.684 1.00 98.00 580 ALA A CA 1
ATOM 4692 C C . ALA A 1 580 ? -11.260 2.099 24.250 1.00 98.00 580 ALA A C 1
ATOM 4694 O O . ALA A 1 580 ? -10.717 2.891 23.479 1.00 98.00 580 ALA A O 1
ATOM 4695 N N . LEU A 1 581 ? -12.463 2.334 24.785 1.00 98.25 581 LEU A N 1
ATOM 4696 C CA . LEU A 1 581 ? -13.214 3.569 24.556 1.00 98.25 581 LEU A CA 1
ATOM 4697 C C . LEU A 1 581 ? -12.480 4.806 25.096 1.00 98.25 581 LEU A C 1
ATOM 4699 O O . LEU A 1 581 ? -12.462 5.836 24.428 1.00 98.25 581 LEU A O 1
ATOM 4703 N N . ASP A 1 582 ? -11.859 4.719 26.270 1.00 98.31 582 ASP A N 1
ATOM 4704 C CA . ASP A 1 582 ? -11.094 5.821 26.860 1.00 98.31 582 ASP A CA 1
ATOM 4705 C C . ASP A 1 582 ? -9.883 6.181 25.992 1.00 98.31 582 ASP A C 1
ATOM 4707 O O . ASP A 1 582 ? -9.601 7.361 25.787 1.00 98.31 582 ASP A O 1
ATOM 4711 N N . VAL A 1 583 ? -9.213 5.183 25.405 1.00 98.38 583 VAL A N 1
ATOM 4712 C CA . VAL A 1 583 ? -8.132 5.413 24.435 1.00 98.38 583 VAL A CA 1
ATOM 4713 C C . VAL A 1 583 ? -8.666 6.036 23.147 1.00 98.38 583 VAL A C 1
ATOM 4715 O O . VAL A 1 583 ? -8.073 6.996 22.664 1.00 98.38 583 VAL A O 1
ATOM 4718 N N . LEU A 1 584 ? -9.803 5.565 22.621 1.00 98.50 584 LEU A N 1
ATOM 4719 C CA . LEU A 1 584 ? -10.447 6.156 21.440 1.00 98.50 584 LEU A CA 1
ATOM 4720 C C . LEU A 1 584 ? -10.772 7.635 21.676 1.00 98.50 584 LEU A C 1
ATOM 4722 O O . LEU A 1 584 ? -10.485 8.485 20.833 1.00 98.50 584 LEU A O 1
ATOM 4726 N N . LYS A 1 585 ? -11.348 7.954 22.838 1.00 98.38 585 LYS A N 1
ATOM 4727 C CA . LYS A 1 585 ? -11.672 9.329 23.224 1.00 98.38 585 LYS A CA 1
ATOM 4728 C C . LYS A 1 585 ? -10.415 10.175 23.325 1.00 98.38 585 LYS A C 1
ATOM 4730 O O . LYS A 1 585 ? -10.319 11.192 22.649 1.00 98.38 585 LYS A O 1
ATOM 4735 N N . ALA A 1 586 ? -9.444 9.720 24.111 1.00 98.12 586 ALA A N 1
ATOM 4736 C CA . ALA A 1 586 ? -8.229 10.469 24.350 1.00 98.12 586 ALA A CA 1
ATOM 4737 C C . ALA A 1 586 ? -7.475 10.716 23.037 1.00 98.12 586 ALA A C 1
ATOM 4739 O O . ALA A 1 586 ? -7.159 11.862 22.725 1.00 98.12 586 ALA A O 1
ATOM 4740 N N . GLU A 1 587 ? -7.176 9.668 22.274 1.00 98.50 587 GLU A N 1
ATOM 4741 C CA . GLU A 1 587 ? -6.267 9.762 21.132 1.00 98.50 587 GLU A CA 1
ATOM 4742 C C . GLU A 1 587 ? -6.930 10.309 19.867 1.00 98.50 587 GLU A C 1
ATOM 4744 O O . GLU A 1 587 ? -6.246 10.961 19.082 1.00 98.50 587 GLU A O 1
ATOM 4749 N N . LEU A 1 588 ? -8.236 10.094 19.669 1.00 98.56 588 LEU A N 1
ATOM 4750 C CA . LEU A 1 588 ? -8.906 10.437 18.411 1.00 98.56 588 LEU A CA 1
ATOM 4751 C C . LEU A 1 588 ? -9.979 11.529 18.548 1.00 98.56 588 LEU A C 1
ATOM 4753 O O . LEU A 1 588 ? -9.996 12.454 17.736 1.00 98.56 588 LEU A O 1
ATOM 4757 N N . LEU A 1 589 ? -10.864 11.472 19.552 1.00 97.88 589 LEU A N 1
ATOM 4758 C CA . LEU A 1 589 ? -11.856 12.546 19.756 1.00 97.88 589 LEU A CA 1
ATOM 4759 C C . LEU A 1 589 ? -11.191 13.823 20.277 1.00 97.88 589 LEU A C 1
ATOM 4761 O O . LEU A 1 589 ? -11.412 14.899 19.729 1.00 97.88 589 LEU A O 1
ATOM 4765 N N . ASP A 1 590 ? -10.309 13.684 21.264 1.00 97.62 590 ASP A N 1
ATOM 4766 C CA . ASP A 1 590 ? -9.555 14.781 21.869 1.00 97.62 590 ASP A CA 1
ATOM 4767 C C . ASP A 1 590 ? -8.198 14.974 21.172 1.00 97.62 590 ASP A C 1
ATOM 4769 O O . ASP A 1 590 ? -7.201 15.337 21.807 1.00 97.62 590 ASP A O 1
ATOM 4773 N N . PHE A 1 591 ? -8.132 14.724 19.855 1.00 98.44 591 PHE A N 1
ATOM 4774 C CA . PHE A 1 591 ? -6.891 14.813 19.078 1.00 98.44 591 PHE A CA 1
ATOM 4775 C C . PHE A 1 591 ? -6.225 16.189 19.203 1.00 98.44 591 PHE A C 1
ATOM 4777 O O . PHE A 1 591 ? -5.005 16.276 19.206 1.00 98.44 591 PHE A O 1
ATOM 4784 N N . GLU A 1 592 ? -6.990 17.261 19.422 1.00 97.00 592 GLU A N 1
ATOM 4785 C CA . GLU A 1 592 ? -6.452 18.612 19.646 1.00 97.00 592 GLU A CA 1
ATOM 4786 C C . GLU A 1 592 ? -5.484 18.689 20.837 1.00 97.00 592 GLU A C 1
ATOM 4788 O O . GLU A 1 592 ? -4.537 19.477 20.818 1.00 97.00 592 GLU A O 1
ATOM 4793 N N . THR A 1 593 ? -5.667 17.832 21.847 1.00 97.31 593 THR A N 1
ATOM 4794 C CA . THR A 1 593 ? -4.798 17.751 23.034 1.00 97.31 593 THR A CA 1
ATOM 4795 C C . THR A 1 593 ? -3.479 17.015 22.770 1.00 97.31 593 THR A C 1
ATOM 4797 O O . THR A 1 593 ? -2.581 17.026 23.620 1.00 97.31 593 THR A O 1
ATOM 4800 N N . ALA A 1 594 ? -3.314 16.415 21.581 1.00 97.50 594 ALA A N 1
ATOM 4801 C CA . ALA A 1 594 ? -2.111 15.686 21.186 1.00 97.50 594 ALA A CA 1
ATOM 4802 C C . ALA A 1 594 ? -0.848 16.557 21.231 1.00 97.50 594 ALA A C 1
ATOM 4804 O O . ALA A 1 594 ? 0.223 16.043 21.545 1.00 97.50 594 ALA A O 1
ATOM 4805 N N . PHE A 1 595 ? -0.977 17.873 21.025 1.00 97.56 595 PHE A N 1
ATOM 4806 C CA . PHE A 1 595 ? 0.121 18.824 21.207 1.00 97.56 595 PHE A CA 1
ATOM 4807 C C . PHE A 1 595 ? 0.807 18.682 22.571 1.00 97.56 595 PHE A C 1
ATOM 4809 O O . PHE A 1 595 ? 2.026 18.511 22.643 1.00 97.56 595 PHE A O 1
ATOM 4816 N N . HIS A 1 596 ? 0.022 18.694 23.652 1.00 97.81 596 HIS A N 1
ATOM 4817 C CA . HIS A 1 596 ? 0.546 18.568 25.011 1.00 97.81 596 HIS A CA 1
ATOM 4818 C C . HIS A 1 596 ? 0.903 17.120 25.345 1.00 97.81 596 HIS A C 1
ATOM 4820 O O . HIS A 1 596 ? 1.970 16.860 25.900 1.00 97.81 596 HIS A O 1
ATOM 4826 N N . ARG A 1 597 ? 0.040 16.167 24.976 1.00 97.00 597 ARG A N 1
ATOM 4827 C CA . ARG A 1 597 ? 0.230 14.742 25.281 1.00 97.00 597 ARG A CA 1
ATOM 4828 C C . ARG A 1 597 ? 1.504 14.171 24.657 1.00 97.00 597 ARG A C 1
ATOM 4830 O O . ARG A 1 597 ? 2.183 13.373 25.300 1.00 97.00 597 ARG A O 1
ATOM 4837 N N . TYR A 1 598 ? 1.842 14.588 23.440 1.00 96.56 598 TYR A N 1
ATOM 4838 C CA . TYR A 1 598 ? 3.041 14.137 22.728 1.00 96.56 598 TYR A CA 1
ATOM 4839 C C . TYR A 1 598 ? 4.198 15.126 22.787 1.00 96.56 598 TYR A C 1
ATOM 4841 O O . TYR A 1 598 ? 5.232 14.879 22.171 1.00 96.56 598 TYR A O 1
ATOM 4849 N N . ARG A 1 599 ? 4.049 16.205 23.568 1.00 96.44 599 ARG A N 1
ATOM 4850 C CA . ARG A 1 599 ? 5.078 17.228 23.779 1.00 96.44 599 ARG A CA 1
ATOM 4851 C C . ARG A 1 599 ? 5.639 17.7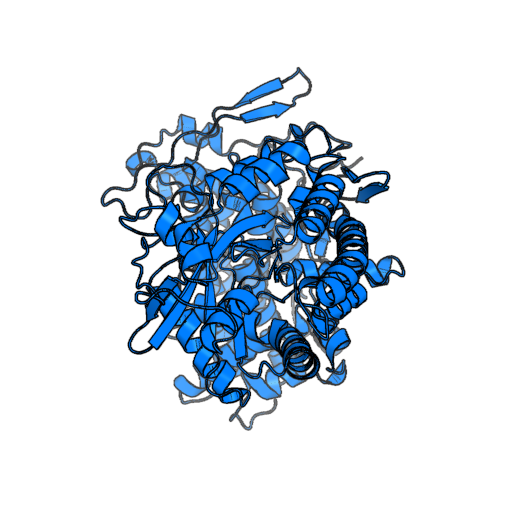43 22.453 1.00 96.44 599 ARG A C 1
ATOM 4853 O O . ARG A 1 599 ? 6.848 17.781 22.260 1.00 96.44 599 ARG A O 1
ATOM 4860 N N . LEU A 1 600 ? 4.768 18.148 21.526 1.00 95.75 600 LEU A N 1
ATOM 4861 C CA . LEU A 1 600 ? 5.209 18.613 20.202 1.00 95.75 600 LEU A CA 1
ATOM 4862 C C . LEU A 1 600 ? 6.131 19.845 20.281 1.00 95.75 600 LEU A C 1
ATOM 4864 O O . LEU A 1 600 ? 6.948 20.056 19.389 1.00 95.75 600 LEU A O 1
ATOM 4868 N N . ALA A 1 601 ? 6.071 20.600 21.380 1.00 95.12 601 ALA A N 1
ATOM 4869 C CA . ALA A 1 601 ? 7.029 21.659 21.687 1.00 95.12 601 ALA A CA 1
ATOM 4870 C C . ALA A 1 601 ? 8.493 21.167 21.726 1.00 95.12 601 ALA A C 1
ATOM 4872 O O . ALA A 1 601 ? 9.383 21.907 21.312 1.00 95.12 601 ALA A O 1
ATOM 4873 N N . ASP A 1 602 ? 8.747 19.915 22.133 1.00 93.69 602 ASP A N 1
ATOM 4874 C CA . ASP A 1 602 ? 10.091 19.310 22.148 1.00 93.69 602 ASP A CA 1
ATOM 4875 C C . ASP A 1 602 ? 10.658 19.133 20.721 1.00 93.69 602 ASP A C 1
ATOM 4877 O O . ASP A 1 602 ? 11.870 19.029 20.546 1.00 93.69 602 ASP A O 1
ATOM 4881 N N . TYR A 1 603 ? 9.791 19.145 19.698 1.00 91.50 603 TYR A N 1
ATOM 4882 C CA . TYR A 1 603 ? 10.144 19.074 18.273 1.00 91.50 603 TYR A CA 1
ATOM 4883 C C . TYR A 1 603 ? 10.233 20.457 17.605 1.00 91.50 603 TYR A C 1
ATOM 4885 O O . TYR A 1 603 ? 10.415 20.540 16.390 1.00 91.50 603 TYR A O 1
ATOM 4893 N N . GLY A 1 604 ? 10.089 21.540 18.379 1.00 91.00 604 GLY A N 1
ATOM 4894 C CA . GLY A 1 604 ? 10.109 22.920 17.886 1.00 91.00 604 GLY A CA 1
ATOM 4895 C C . GLY A 1 604 ? 8.758 23.452 17.399 1.00 91.00 604 GLY A C 1
ATOM 4896 O O . GLY A 1 604 ? 8.726 24.505 16.773 1.00 91.00 604 GLY A O 1
ATOM 4897 N N . VAL A 1 605 ? 7.651 22.755 17.677 1.00 94.50 605 VAL A N 1
ATOM 4898 C CA . VAL A 1 605 ? 6.305 23.144 17.226 1.00 94.50 605 VAL A CA 1
ATOM 4899 C C . VAL A 1 605 ? 5.657 24.105 18.220 1.00 94.50 605 VAL A C 1
ATOM 4901 O O . VAL A 1 605 ? 5.598 23.824 19.420 1.00 94.50 605 VAL A O 1
ATOM 4904 N N . THR A 1 606 ? 5.101 25.213 17.738 1.00 95.00 606 THR A N 1
ATOM 4905 C CA . THR A 1 606 ? 4.302 26.128 18.566 1.00 95.00 606 THR A CA 1
ATOM 4906 C C . THR A 1 606 ? 2.833 25.704 18.644 1.00 95.00 606 THR A C 1
ATOM 4908 O O . THR A 1 606 ? 2.296 25.038 17.759 1.00 95.00 606 THR A O 1
ATOM 4911 N N . GLU A 1 607 ? 2.133 26.125 19.701 1.00 95.88 607 GLU A N 1
ATOM 4912 C CA . GLU A 1 607 ? 0.704 25.815 19.853 1.00 95.88 607 GLU A CA 1
ATOM 4913 C C . GLU A 1 607 ? -0.153 26.467 18.751 1.00 95.88 607 GLU A C 1
ATOM 4915 O O . GLU A 1 607 ? -1.154 25.896 18.318 1.00 95.88 607 GLU A O 1
ATOM 4920 N N . GLN A 1 608 ? 0.254 27.643 18.261 1.00 94.50 608 GLN A N 1
ATOM 4921 C CA . GLN A 1 608 ? -0.414 28.305 17.143 1.00 94.50 608 GLN A CA 1
ATOM 4922 C C . GLN A 1 608 ? -0.283 27.484 15.854 1.00 94.50 608 GLN A C 1
ATOM 4924 O O . GLN A 1 608 ? -1.300 27.189 15.228 1.00 94.50 608 GLN A O 1
ATOM 4929 N N . GLU A 1 609 ? 0.934 27.065 15.492 1.00 93.88 609 GLU A N 1
ATOM 4930 C CA . GLU A 1 609 ? 1.167 26.220 14.310 1.00 93.88 609 GLU A CA 1
ATOM 4931 C C . GLU A 1 609 ? 0.384 24.910 14.397 1.00 93.88 609 GLU A C 1
ATOM 4933 O O . GLU A 1 609 ? -0.206 24.471 13.412 1.00 93.88 609 GLU A O 1
ATOM 4938 N N . TRP A 1 610 ? 0.320 24.304 15.586 1.00 96.81 610 TRP A N 1
ATOM 4939 C CA . TRP A 1 610 ? -0.494 23.116 15.820 1.00 96.81 610 TRP A CA 1
ATOM 4940 C C . TRP A 1 610 ? -1.980 23.372 15.538 1.00 96.81 610 TRP A C 1
ATOM 4942 O O . TRP A 1 610 ? -2.583 22.652 14.738 1.00 96.81 610 TRP A O 1
ATOM 4952 N N . ARG A 1 611 ? -2.567 24.412 16.146 1.00 95.81 611 ARG A N 1
ATOM 4953 C CA . ARG A 1 611 ? -3.988 24.768 15.971 1.00 95.81 611 ARG A CA 1
ATOM 4954 C C . ARG A 1 611 ? -4.325 25.074 14.513 1.00 95.81 611 ARG A C 1
ATOM 4956 O O . ARG A 1 611 ? -5.393 24.692 14.042 1.00 95.81 611 ARG A O 1
ATOM 4963 N N . GLU A 1 612 ? -3.421 25.734 13.797 1.00 93.12 612 GLU A N 1
ATOM 4964 C CA . GLU A 1 612 ? -3.561 25.989 12.363 1.00 93.12 612 GLU A CA 1
ATOM 4965 C C . GLU A 1 612 ? -3.488 24.688 11.548 1.00 93.12 612 GLU A C 1
ATOM 4967 O O . GLU A 1 612 ? -4.304 24.489 10.649 1.00 93.12 612 GLU A O 1
ATOM 4972 N N . SER A 1 613 ? -2.577 23.772 11.894 1.00 95.06 613 SER A N 1
ATOM 4973 C CA . SER A 1 613 ? -2.344 22.530 11.144 1.00 95.06 613 SER A CA 1
ATOM 4974 C C . SER A 1 613 ? -3.515 21.541 11.175 1.00 95.06 613 SER A C 1
ATOM 4976 O O . SER A 1 613 ? -3.739 20.826 10.197 1.00 95.06 613 SER A O 1
ATOM 4978 N N . ILE A 1 614 ? -4.274 21.502 12.278 1.00 97.06 614 ILE A N 1
ATOM 4979 C CA . ILE A 1 614 ? -5.373 20.542 12.472 1.00 97.06 614 ILE A CA 1
ATOM 4980 C C . ILE A 1 614 ? -6.756 21.108 12.139 1.00 97.06 614 ILE A C 1
ATOM 4982 O O . ILE A 1 614 ? -7.754 20.390 12.224 1.00 97.06 614 ILE A O 1
ATOM 4986 N N . LYS A 1 615 ? -6.837 22.395 11.795 1.00 95.62 615 LYS A N 1
ATOM 4987 C CA . LYS A 1 615 ? -8.104 23.084 11.562 1.00 95.62 615 LYS A CA 1
ATOM 4988 C C . LYS A 1 615 ? -8.903 22.415 10.440 1.00 95.62 615 LYS A C 1
ATOM 4990 O O . LYS A 1 615 ? -8.359 22.064 9.393 1.00 95.62 615 LYS A O 1
ATOM 4995 N N . SER A 1 616 ? -10.217 22.310 10.640 1.00 95.62 616 SER A N 1
ATOM 4996 C CA . SER A 1 616 ? -11.136 21.854 9.599 1.00 95.62 616 SER A CA 1
ATOM 4997 C C . SER A 1 616 ? -11.043 22.721 8.338 1.00 95.62 616 SER A C 1
ATOM 4999 O O . SER A 1 616 ? -11.052 23.955 8.402 1.00 95.62 616 SER A O 1
ATOM 5001 N N . MET A 1 617 ? -10.988 22.070 7.177 1.00 92.75 617 MET A N 1
ATOM 5002 C CA . MET A 1 617 ? -11.019 22.721 5.864 1.00 92.75 617 MET A CA 1
ATOM 5003 C C . MET A 1 617 ? -12.417 22.806 5.257 1.00 92.75 617 MET A C 1
ATOM 5005 O O . MET A 1 617 ? -12.578 23.424 4.201 1.00 92.75 617 MET A O 1
ATOM 5009 N N . VAL A 1 618 ? -13.413 22.202 5.903 1.00 92.94 618 VAL A N 1
ATOM 5010 C CA . VAL A 1 618 ? -14.814 22.246 5.478 1.00 92.94 618 VAL A CA 1
ATOM 5011 C C . VAL A 1 618 ? -15.611 23.152 6.408 1.00 92.94 618 VAL A C 1
ATOM 5013 O O . VAL A 1 618 ? -15.402 23.164 7.617 1.00 92.94 618 VAL A O 1
ATOM 5016 N N . ASP A 1 619 ? -16.532 23.923 5.842 1.00 89.00 619 ASP A N 1
ATOM 5017 C CA . ASP A 1 619 ? -17.353 24.897 6.567 1.00 89.00 619 ASP A CA 1
ATOM 5018 C C . ASP A 1 619 ? -18.533 24.265 7.327 1.00 89.00 619 ASP A C 1
ATOM 5020 O O . ASP A 1 619 ? -19.181 24.930 8.126 1.00 89.00 619 ASP A O 1
ATOM 5024 N N . GLU A 1 620 ? -18.790 22.976 7.107 1.00 89.12 620 GLU A N 1
ATOM 5025 C CA . GLU A 1 620 ? -19.880 22.206 7.726 1.00 89.12 620 GLU A CA 1
ATOM 5026 C C . GLU A 1 620 ? -19.528 21.638 9.110 1.00 89.12 620 GLU A C 1
ATOM 5028 O O . GLU A 1 620 ? -20.397 21.117 9.801 1.00 89.12 620 GLU A O 1
ATOM 5033 N N . SER A 1 621 ? -18.256 21.688 9.515 1.00 91.50 621 SER A N 1
ATOM 5034 C CA . SER A 1 621 ? -17.794 21.120 10.782 1.00 91.50 621 SER A CA 1
ATOM 5035 C C . SER A 1 621 ? -16.603 21.899 11.317 1.00 91.50 621 SER A C 1
ATOM 5037 O O . SER A 1 621 ? -15.608 22.066 10.615 1.00 91.50 621 SER A O 1
ATOM 5039 N N . GLU A 1 622 ? -16.655 22.277 12.592 1.00 94.31 622 GLU A N 1
ATOM 5040 C CA . GLU A 1 622 ? -15.512 22.865 13.302 1.00 94.31 622 GLU A CA 1
ATOM 5041 C C . GLU A 1 622 ? -14.498 21.802 13.754 1.00 94.31 622 GLU A C 1
ATOM 5043 O O . GLU A 1 622 ? -13.318 22.106 13.913 1.00 94.31 622 GLU A O 1
ATOM 5048 N N . LEU A 1 623 ? -14.930 20.540 13.887 1.00 96.94 623 LEU A N 1
ATOM 5049 C CA . LEU A 1 623 ? -14.064 19.429 14.282 1.00 96.94 623 LEU A CA 1
ATOM 5050 C C . LEU A 1 623 ? -12.949 19.192 13.258 1.00 96.94 623 LEU A C 1
ATOM 5052 O O . LEU A 1 623 ? -13.205 19.069 12.048 1.00 96.94 623 LEU A O 1
ATOM 5056 N N . ASN A 1 624 ? -11.726 19.010 13.763 1.00 97.94 624 ASN A N 1
ATOM 5057 C CA . ASN A 1 624 ? -10.634 18.439 12.981 1.00 97.94 624 ASN A CA 1
ATOM 5058 C C . ASN A 1 624 ? -11.047 17.073 12.394 1.00 97.94 624 ASN A C 1
ATOM 5060 O O . ASN A 1 624 ? -11.925 16.383 12.920 1.00 97.94 624 ASN A O 1
ATOM 5064 N N . ILE A 1 625 ? -10.421 16.679 11.286 1.00 98.06 625 ILE A N 1
ATOM 5065 C CA . ILE A 1 625 ? -10.841 15.495 10.524 1.00 98.06 625 ILE A CA 1
ATOM 5066 C C . ILE A 1 625 ? -10.778 14.185 11.331 1.00 98.06 625 ILE A C 1
ATOM 5068 O O . ILE A 1 625 ? -11.609 13.304 11.114 1.00 98.06 625 ILE A O 1
ATOM 5072 N N . VAL A 1 626 ? -9.842 14.073 12.284 1.00 98.69 626 VAL A N 1
ATOM 5073 C CA . VAL A 1 626 ? -9.671 12.883 13.131 1.00 98.69 626 VAL A CA 1
ATOM 5074 C C . VAL A 1 626 ? -10.866 12.740 14.071 1.00 98.69 626 VAL A C 1
ATOM 5076 O O . VAL A 1 626 ? -11.530 11.701 14.076 1.00 98.69 626 VAL A O 1
ATOM 5079 N N . ALA A 1 627 ? -11.208 13.808 14.795 1.00 98.38 627 ALA A N 1
ATOM 5080 C CA . ALA A 1 627 ? -12.366 13.831 15.682 1.00 98.38 627 ALA A CA 1
ATOM 5081 C C . ALA A 1 627 ? -13.682 13.652 14.907 1.00 98.38 627 ALA A C 1
ATOM 5083 O O . ALA A 1 627 ? -14.564 12.916 15.347 1.00 98.38 627 ALA A O 1
ATOM 5084 N N . ARG A 1 628 ? -13.794 14.272 13.725 1.00 97.56 628 ARG A N 1
ATOM 5085 C CA . ARG A 1 628 ? -14.969 14.195 12.840 1.00 97.56 628 ARG A CA 1
ATOM 5086 C C . ARG A 1 628 ? -15.265 12.763 12.397 1.00 97.56 628 ARG A C 1
ATOM 5088 O O . ARG A 1 628 ? -16.375 12.280 12.612 1.00 97.56 628 ARG A O 1
ATOM 5095 N N . ALA A 1 629 ? -14.276 12.081 11.812 1.00 98.00 629 ALA A N 1
ATOM 5096 C CA . ALA A 1 629 ? -14.413 10.687 11.392 1.00 98.00 629 ALA A CA 1
ATOM 5097 C C . ALA A 1 629 ? -14.723 9.788 12.596 1.00 98.00 629 ALA A C 1
ATOM 5099 O O . ALA A 1 629 ? -15.694 9.035 12.585 1.00 98.00 629 ALA A O 1
ATOM 5100 N N . THR A 1 630 ? -13.962 9.940 13.681 1.00 98.62 630 THR A N 1
ATOM 5101 C CA . THR A 1 630 ? -14.134 9.133 14.895 1.00 98.62 630 THR A CA 1
ATOM 5102 C C . THR A 1 630 ? -15.535 9.241 15.468 1.00 98.62 630 THR A C 1
ATOM 5104 O O . THR A 1 630 ? -16.159 8.223 15.750 1.00 98.62 630 THR A O 1
ATOM 5107 N N . ARG A 1 631 ? -16.053 10.461 15.619 1.00 98.00 631 ARG A N 1
ATOM 5108 C CA . ARG A 1 631 ? -17.360 10.701 16.227 1.00 98.00 631 ARG A CA 1
ATOM 5109 C C . ARG A 1 631 ? -18.494 10.128 15.381 1.00 98.00 631 ARG A C 1
ATOM 5111 O O . ARG A 1 631 ? -19.362 9.463 15.941 1.00 98.00 631 ARG A O 1
ATOM 5118 N N . ARG A 1 632 ? -18.429 10.293 14.053 1.00 97.38 632 ARG A N 1
ATOM 5119 C CA . ARG A 1 632 ? -19.407 9.718 13.118 1.00 97.38 632 ARG A CA 1
ATOM 5120 C C . ARG A 1 632 ? -19.464 8.194 13.214 1.00 97.38 632 ARG A C 1
ATOM 5122 O O . ARG A 1 632 ? -20.533 7.631 13.446 1.00 97.38 632 ARG A O 1
ATOM 5129 N N . LEU A 1 633 ? -18.318 7.526 13.064 1.00 98.19 633 LEU A N 1
ATOM 5130 C CA . LEU A 1 633 ? -18.271 6.062 13.049 1.00 98.19 633 LEU A CA 1
ATOM 5131 C C . LEU A 1 633 ? -18.567 5.472 14.433 1.00 98.19 633 LEU A C 1
ATOM 5133 O O . LEU A 1 633 ? -19.383 4.558 14.551 1.00 98.19 633 LEU A O 1
ATOM 5137 N N . ALA A 1 634 ? -17.965 6.009 15.496 1.00 98.25 634 ALA A N 1
ATOM 5138 C CA . ALA A 1 634 ? -18.202 5.515 16.848 1.00 98.25 634 ALA A CA 1
ATOM 5139 C C . ALA A 1 634 ? -19.673 5.670 17.259 1.00 98.25 634 ALA A C 1
ATOM 5141 O O . ALA A 1 634 ? -20.219 4.774 17.898 1.00 98.25 634 ALA A O 1
ATOM 5142 N N . ALA A 1 635 ? -20.356 6.741 16.837 1.00 98.06 635 ALA A N 1
ATOM 5143 C CA . ALA A 1 635 ? -21.792 6.864 17.047 1.00 98.06 635 ALA A CA 1
ATOM 5144 C C . ALA A 1 635 ? -22.555 5.712 16.385 1.00 98.06 635 ALA A C 1
ATOM 5146 O O . ALA A 1 635 ? -23.277 4.987 17.073 1.00 98.06 635 ALA A O 1
ATOM 5147 N N . ARG A 1 636 ? -22.345 5.482 15.087 1.00 97.44 636 ARG A N 1
ATOM 5148 C CA . ARG A 1 636 ? -23.055 4.432 14.346 1.00 97.44 636 ARG A CA 1
ATOM 5149 C C . ARG A 1 636 ? -22.832 3.035 14.935 1.00 97.44 636 ARG A C 1
ATOM 5151 O O . ARG A 1 636 ? -23.784 2.267 15.051 1.00 97.44 636 ARG A O 1
ATOM 5158 N N . HIS A 1 637 ? -21.598 2.717 15.327 1.00 98.06 637 HIS A N 1
ATOM 5159 C CA . HIS A 1 637 ? -21.213 1.357 15.724 1.00 98.06 637 HIS A CA 1
ATOM 5160 C C . HIS A 1 637 ? -21.302 1.088 17.234 1.00 98.06 637 HIS A C 1
ATOM 5162 O O . HIS A 1 637 ? -21.580 -0.040 17.629 1.00 98.06 637 HIS A O 1
ATOM 5168 N N . LEU A 1 638 ? -21.126 2.092 18.103 1.00 98.00 638 LEU A N 1
ATOM 5169 C CA . LEU A 1 638 ? -21.106 1.897 19.565 1.00 98.00 638 LEU A CA 1
ATOM 5170 C C . LEU A 1 638 ? -22.427 2.264 20.257 1.00 98.00 638 LEU A C 1
ATOM 5172 O O . LEU A 1 638 ? -22.712 1.764 21.348 1.00 98.00 638 LEU A O 1
ATOM 5176 N N . ARG A 1 639 ? -23.290 3.092 19.655 1.00 96.81 639 ARG A N 1
ATOM 5177 C CA . ARG A 1 639 ? -24.618 3.390 20.233 1.00 96.81 639 ARG A CA 1
ATOM 5178 C C . ARG A 1 639 ? -25.499 2.148 20.427 1.00 96.81 639 ARG A C 1
ATOM 5180 O O . ARG A 1 639 ? -26.168 2.098 21.469 1.00 96.81 639 ARG A O 1
ATOM 5187 N N . PRO A 1 640 ? -25.514 1.157 19.508 1.00 94.62 640 PRO A N 1
ATOM 5188 C CA . PRO A 1 640 ? -26.230 -0.103 19.720 1.00 94.62 640 PRO A CA 1
ATOM 5189 C C . PRO A 1 640 ? -25.756 -0.871 20.962 1.00 94.62 640 PRO A C 1
ATOM 5191 O O . PRO A 1 640 ? -26.578 -1.478 21.639 1.00 94.62 640 PRO A O 1
ATOM 5194 N N . LEU A 1 641 ? -24.474 -0.752 21.328 1.00 94.75 641 LEU A N 1
ATOM 5195 C CA . LEU A 1 641 ? -23.871 -1.381 22.515 1.00 94.75 641 LEU A CA 1
ATOM 5196 C C . LEU A 1 641 ? -24.156 -0.636 23.832 1.00 94.75 641 LEU A C 1
ATOM 5198 O O . LEU A 1 641 ? -23.646 -1.004 24.886 1.00 94.75 641 LEU A O 1
ATOM 5202 N N . GLY A 1 642 ? -24.945 0.442 23.794 1.00 94.12 642 GLY A N 1
ATOM 5203 C CA . GLY A 1 642 ? -25.332 1.202 24.986 1.00 94.12 642 GLY A CA 1
ATOM 5204 C C . GLY A 1 642 ? -24.488 2.447 25.278 1.00 94.12 642 GLY A C 1
ATOM 5205 O O . GLY A 1 642 ? -24.794 3.159 26.236 1.00 94.12 642 GLY A O 1
ATOM 5206 N N . PHE A 1 643 ? -23.516 2.808 24.431 1.00 95.62 643 PHE A N 1
ATOM 5207 C CA . PHE A 1 643 ? -22.683 4.018 24.586 1.00 95.62 643 PHE A CA 1
ATOM 5208 C C . PHE A 1 643 ? -23.392 5.325 24.164 1.00 95.62 643 PHE A C 1
ATOM 5210 O O . PHE A 1 643 ? -22.787 6.270 23.662 1.00 95.62 643 PHE A O 1
ATOM 5217 N N . ARG A 1 644 ? -24.711 5.418 24.383 1.00 94.44 644 ARG A N 1
ATOM 5218 C CA . ARG A 1 644 ? -25.555 6.559 23.962 1.00 94.44 644 ARG A CA 1
ATOM 5219 C C . ARG A 1 644 ? -25.268 7.866 24.708 1.00 94.44 644 ARG A C 1
ATOM 5221 O O . ARG A 1 644 ? -25.730 8.917 24.278 1.00 94.44 644 ARG A O 1
ATOM 5228 N N . LYS A 1 645 ? -24.581 7.791 25.852 1.00 93.62 645 LYS A N 1
ATOM 5229 C CA . LYS A 1 645 ? -24.143 8.969 26.619 1.00 93.62 645 LYS A CA 1
ATOM 5230 C C . LYS A 1 645 ? -22.881 9.595 26.032 1.00 93.62 645 LYS A C 1
ATOM 5232 O O . LYS A 1 645 ? -22.698 10.798 26.158 1.00 93.62 645 LYS A O 1
ATOM 5237 N N . ASP A 1 646 ? -22.044 8.773 25.409 1.00 95.81 646 ASP A N 1
ATOM 5238 C CA . ASP A 1 646 ? -20.792 9.193 24.786 1.00 95.81 646 ASP A CA 1
ATOM 5239 C C . ASP A 1 646 ? -21.015 9.661 23.345 1.00 95.81 646 ASP A C 1
ATOM 5241 O O . ASP A 1 646 ? -20.322 10.564 22.880 1.00 95.81 646 ASP A O 1
ATOM 5245 N N . PHE A 1 647 ? -22.017 9.082 22.670 1.00 96.81 647 PHE A N 1
ATOM 5246 C CA . PHE A 1 647 ? -22.354 9.380 21.282 1.00 96.81 647 PHE A CA 1
ATOM 5247 C C . PHE A 1 647 ? -23.863 9.578 21.088 1.00 96.81 647 PHE A C 1
ATOM 5249 O O . PHE A 1 647 ? -24.687 8.688 21.339 1.00 96.81 647 PHE A O 1
ATOM 5256 N N . THR A 1 648 ? -24.240 10.752 20.599 1.00 94.81 648 THR A N 1
ATOM 5257 C CA . THR A 1 648 ? -25.615 11.162 20.292 1.00 94.81 648 THR A CA 1
ATOM 5258 C C . THR A 1 648 ? -26.055 10.676 18.906 1.00 94.81 648 THR A C 1
ATOM 5260 O O . THR A 1 648 ? -25.264 10.127 18.148 1.00 94.81 648 THR A O 1
ATOM 5263 N N . ARG A 1 649 ? -27.347 10.815 18.574 1.00 93.38 649 ARG A N 1
ATOM 5264 C CA . ARG A 1 649 ? -27.852 10.412 17.246 1.00 93.38 649 ARG A CA 1
ATOM 5265 C C . ARG A 1 649 ? -27.371 11.370 16.159 1.00 93.38 649 ARG A C 1
ATOM 5267 O O . ARG A 1 649 ? -27.141 10.952 15.037 1.00 93.38 649 ARG A O 1
ATOM 5274 N N . GLU A 1 650 ? -27.220 12.641 16.511 1.00 94.44 650 GLU A N 1
ATOM 5275 C CA . GLU A 1 650 ? -26.729 13.687 15.613 1.00 94.44 650 GLU A CA 1
ATOM 5276 C C . GLU A 1 650 ? -25.282 13.421 15.190 1.00 94.44 650 GLU A C 1
ATOM 5278 O O . GLU A 1 650 ? -24.919 13.699 14.050 1.00 94.44 650 GLU A O 1
ATOM 5283 N N . ASP A 1 651 ? -24.488 12.788 16.061 1.00 96.25 651 ASP A N 1
ATOM 5284 C CA . ASP A 1 651 ? -23.113 12.401 15.745 1.00 96.25 651 ASP A CA 1
ATOM 5285 C C . ASP A 1 651 ? -23.036 11.454 14.527 1.00 96.25 651 ASP A C 1
ATOM 5287 O O . ASP A 1 651 ? -22.100 11.566 13.739 1.00 96.25 651 ASP A O 1
ATOM 5291 N N . GLU A 1 652 ? -24.037 10.588 14.300 1.00 93.12 652 GLU A N 1
ATOM 5292 C CA . GLU A 1 652 ? -24.108 9.693 13.124 1.00 93.12 652 GLU A CA 1
ATOM 5293 C C . GLU A 1 652 ? -24.189 10.469 11.793 1.00 93.12 652 GLU A C 1
ATOM 5295 O O . GLU A 1 652 ? -23.816 9.951 10.738 1.00 93.12 652 GLU A O 1
ATOM 5300 N N . HIS A 1 653 ? -24.654 11.720 11.845 1.00 92.38 653 HIS A N 1
ATOM 5301 C CA . HIS A 1 653 ? -24.862 12.597 10.694 1.00 92.38 653 HIS A CA 1
ATOM 5302 C C . HIS A 1 653 ? -23.752 13.642 10.520 1.00 92.38 653 HIS A C 1
ATOM 5304 O O . HIS A 1 653 ? -23.831 14.472 9.618 1.00 92.38 653 HIS A O 1
ATOM 5310 N N . ILE A 1 654 ? -22.690 13.605 11.334 1.00 94.50 654 ILE A N 1
ATOM 5311 C CA . ILE A 1 654 ? -21.527 14.483 11.142 1.00 94.50 654 ILE A CA 1
ATOM 5312 C C . ILE A 1 654 ? -20.948 14.263 9.744 1.00 94.50 654 ILE A C 1
ATOM 5314 O O . ILE A 1 654 ? -20.670 13.127 9.361 1.00 94.50 654 ILE A O 1
ATOM 5318 N N . SER A 1 655 ? -20.739 15.349 8.998 1.00 92.75 655 SER A N 1
ATOM 5319 C CA . SER A 1 655 ? -20.297 15.307 7.601 1.00 92.75 655 SER A CA 1
ATOM 5320 C C . SER A 1 655 ? -19.035 14.460 7.411 1.00 92.75 655 SER A C 1
ATOM 5322 O O . SER A 1 655 ? -18.058 14.567 8.160 1.00 92.75 655 SER A O 1
ATOM 5324 N N . SER A 1 656 ? -19.039 13.625 6.370 1.00 94.81 656 SER A N 1
ATOM 5325 C CA . SER A 1 656 ? -17.838 12.904 5.944 1.00 94.81 656 SER A CA 1
ATOM 5326 C C . SER A 1 656 ? -16.928 13.762 5.062 1.00 94.81 656 SER A C 1
ATOM 5328 O O . SER A 1 656 ? -15.796 13.353 4.803 1.00 94.81 656 SER A O 1
ATOM 5330 N N . ASN A 1 657 ? -17.380 14.935 4.592 1.00 95.81 657 ASN A N 1
ATOM 5331 C CA . ASN A 1 657 ? -16.630 15.846 3.717 1.00 95.81 657 ASN A CA 1
ATOM 5332 C C . ASN A 1 657 ? -15.278 16.225 4.324 1.00 95.81 657 ASN A C 1
ATOM 5334 O O . ASN A 1 657 ? -15.159 16.361 5.538 1.00 95.81 657 ASN A O 1
ATOM 5338 N N . CYS A 1 658 ? -14.259 16.400 3.485 1.00 96.06 658 CYS A N 1
ATOM 5339 C CA . CYS A 1 658 ? -12.905 16.774 3.901 1.00 96.06 658 CYS A CA 1
ATOM 5340 C C . CYS A 1 658 ? -12.259 17.725 2.889 1.00 96.06 658 CYS A C 1
ATOM 5342 O O . CYS A 1 658 ? -12.784 17.920 1.794 1.00 96.06 658 CYS A O 1
ATOM 5344 N N . GLY A 1 659 ? -11.101 18.293 3.213 1.00 95.44 659 GLY A N 1
ATOM 5345 C CA . GLY A 1 659 ? -10.287 19.010 2.235 1.00 95.44 659 GLY A CA 1
ATOM 5346 C C . GLY A 1 659 ? -9.885 18.120 1.050 1.00 95.44 659 GLY A C 1
ATOM 5347 O O . GLY A 1 659 ? -9.931 16.887 1.103 1.00 95.44 659 GLY A O 1
ATOM 5348 N N . HIS A 1 660 ? -9.529 18.762 -0.061 1.00 95.62 660 HIS A N 1
ATOM 5349 C CA . HIS A 1 660 ? -8.972 18.071 -1.223 1.00 95.62 660 HIS A CA 1
ATOM 5350 C C . HIS A 1 660 ? -7.500 17.715 -1.016 1.00 95.62 660 HIS A C 1
ATOM 5352 O O . HIS A 1 660 ? -6.814 18.284 -0.166 1.00 95.62 660 HIS A O 1
ATOM 5358 N N . LEU A 1 661 ? -6.998 16.833 -1.876 1.00 93.69 661 LEU A N 1
ATOM 5359 C CA . LEU A 1 661 ? -5.573 16.748 -2.166 1.00 93.69 661 LEU A CA 1
ATOM 5360 C C . LEU A 1 661 ? -5.194 17.860 -3.147 1.00 93.69 661 LEU A C 1
ATOM 5362 O O . LEU A 1 661 ? -5.283 17.717 -4.368 1.00 93.69 661 LEU A O 1
ATOM 5366 N N . TRP A 1 662 ? -4.824 19.013 -2.596 1.00 93.44 662 TRP A N 1
ATOM 5367 C CA . TRP A 1 662 ? -4.743 20.268 -3.342 1.00 93.44 662 TRP A CA 1
ATOM 5368 C C . TRP A 1 662 ? -3.734 20.230 -4.493 1.00 93.44 662 TRP A C 1
ATOM 5370 O O . TRP A 1 662 ? -4.119 20.426 -5.648 1.00 93.44 662 TRP A O 1
ATOM 5380 N N . THR A 1 663 ? -2.475 19.923 -4.184 1.00 88.94 663 THR A N 1
ATOM 5381 C CA . THR A 1 663 ? -1.344 19.990 -5.121 1.00 88.94 663 THR A CA 1
ATOM 5382 C C . THR A 1 663 ? -1.482 19.005 -6.283 1.00 88.94 663 THR A C 1
ATOM 5384 O O . THR A 1 663 ? -1.277 19.356 -7.442 1.00 88.94 663 THR A O 1
ATOM 5387 N N . VAL A 1 664 ? -1.854 17.758 -5.990 1.00 87.31 664 VAL A N 1
ATOM 5388 C CA . VAL A 1 664 ? -1.828 16.668 -6.982 1.00 87.31 664 VAL A CA 1
ATOM 5389 C C . VAL A 1 664 ? -3.144 16.507 -7.745 1.00 87.31 664 VAL A C 1
ATOM 5391 O O . VAL A 1 664 ? -3.116 16.177 -8.930 1.00 87.31 664 VAL A O 1
ATOM 5394 N N . GLU A 1 665 ? -4.296 16.792 -7.124 1.00 90.44 665 GLU A N 1
ATOM 5395 C CA . GLU A 1 665 ? -5.607 16.528 -7.737 1.00 90.44 665 GLU A CA 1
ATOM 5396 C C . GLU A 1 665 ? -6.316 17.795 -8.221 1.00 90.44 665 GLU A C 1
ATOM 5398 O O . GLU A 1 665 ? -6.965 17.772 -9.264 1.00 90.44 665 GLU A O 1
ATOM 5403 N N . VAL A 1 666 ? -6.229 18.909 -7.486 1.00 90.69 666 VAL A N 1
ATOM 5404 C CA . VAL A 1 666 ? -7.020 20.124 -7.783 1.00 90.69 666 VAL A CA 1
ATOM 5405 C C . VAL A 1 666 ? -6.249 21.145 -8.620 1.00 90.69 666 VAL A C 1
ATOM 5407 O O . VAL A 1 666 ? -6.847 21.902 -9.403 1.00 90.69 666 VAL A O 1
ATOM 5410 N N . GLU A 1 667 ? -4.931 21.216 -8.452 1.00 89.19 667 GLU A N 1
ATOM 5411 C CA . GLU A 1 667 ? -4.072 22.047 -9.298 1.00 89.19 667 GLU A CA 1
ATOM 5412 C C . GLU A 1 667 ? -3.783 21.398 -10.651 1.00 89.19 667 GLU A C 1
ATOM 5414 O O . GLU A 1 667 ? -3.626 22.112 -11.647 1.00 89.19 667 GLU A O 1
ATOM 5419 N N . ASN A 1 668 ? -3.817 20.065 -10.730 1.00 90.06 668 ASN A N 1
ATOM 5420 C CA . ASN A 1 668 ? -3.693 19.373 -12.001 1.00 90.06 668 ASN A CA 1
ATOM 5421 C C . ASN A 1 668 ? -4.913 19.658 -12.891 1.00 90.06 668 ASN A C 1
ATOM 5423 O O . ASN A 1 668 ? -6.049 19.266 -12.630 1.00 90.06 668 ASN A O 1
ATOM 5427 N N . SER A 1 669 ? -4.650 20.354 -13.996 1.00 90.06 669 SER A N 1
ATOM 5428 C CA . SER A 1 669 ? -5.684 20.811 -14.919 1.00 90.06 669 SER A CA 1
ATOM 5429 C C . SER A 1 669 ? -6.432 19.693 -15.652 1.00 90.06 669 SER A C 1
ATOM 5431 O O . SER A 1 669 ? -7.513 19.973 -16.180 1.00 90.06 669 SER A O 1
ATOM 5433 N N . ASN A 1 670 ? -5.899 18.467 -15.708 1.00 94.94 670 ASN A N 1
ATOM 5434 C CA . ASN A 1 670 ? -6.553 17.351 -16.389 1.00 94.94 670 ASN A CA 1
ATOM 5435 C C . ASN A 1 670 ? -7.715 16.774 -15.570 1.00 94.94 670 ASN A C 1
ATOM 5437 O O . ASN A 1 670 ? -8.699 16.317 -16.150 1.00 94.94 670 ASN A O 1
ATOM 5441 N N . TYR A 1 671 ? -7.657 16.881 -14.240 1.00 95.62 671 TYR A N 1
ATOM 5442 C CA . TYR A 1 671 ? -8.735 16.434 -13.368 1.00 95.62 671 TYR A CA 1
ATOM 5443 C C . TYR A 1 671 ? -9.822 17.495 -13.234 1.00 95.62 671 TYR A C 1
ATOM 5445 O O . TYR A 1 671 ? -9.574 18.678 -12.973 1.00 95.62 671 TYR A O 1
ATOM 5453 N N . LYS A 1 672 ? -11.071 17.072 -13.421 1.00 96.62 672 LYS A N 1
ATOM 5454 C CA . LYS A 1 672 ? -12.257 17.918 -13.284 1.00 96.62 672 LYS A CA 1
ATOM 5455 C C . LYS A 1 672 ? -13.121 17.384 -12.156 1.00 96.62 672 LYS A C 1
ATOM 5457 O O . LYS A 1 672 ? -13.911 16.468 -12.363 1.00 96.62 672 LYS A O 1
ATOM 5462 N N . TRP A 1 673 ? -12.955 17.993 -10.990 1.00 95.81 673 TRP A N 1
ATOM 5463 C CA . TRP A 1 673 ? -13.835 17.817 -9.842 1.00 95.81 673 TRP A CA 1
ATOM 5464 C C . TRP A 1 673 ? -15.105 18.641 -10.013 1.00 95.81 673 TRP A C 1
ATOM 5466 O O . TRP A 1 673 ? -15.028 19.816 -10.399 1.00 95.81 673 TRP A O 1
ATOM 5476 N N . GLU A 1 674 ? -16.248 18.036 -9.703 1.00 95.06 674 GLU A N 1
ATOM 5477 C CA . GLU A 1 674 ? -17.531 18.738 -9.652 1.00 95.06 674 GLU A CA 1
ATOM 5478 C C . GLU A 1 674 ? -17.513 19.792 -8.539 1.00 95.06 674 GLU A C 1
ATOM 5480 O O . GLU A 1 674 ? -17.694 20.985 -8.795 1.00 95.06 674 GLU A O 1
ATOM 5485 N N . ASN A 1 675 ? -17.136 19.379 -7.327 1.00 94.38 675 ASN A N 1
ATOM 5486 C CA . ASN A 1 675 ? -16.854 20.283 -6.223 1.00 94.38 675 ASN A CA 1
ATOM 5487 C C . ASN A 1 675 ? -15.351 20.570 -6.115 1.00 94.38 675 ASN A C 1
ATOM 5489 O O . ASN A 1 675 ? -14.554 19.694 -5.797 1.00 94.38 675 ASN A O 1
ATOM 5493 N N . LYS A 1 676 ? -14.950 21.824 -6.341 1.00 92.00 676 LYS A N 1
ATOM 5494 C CA . LYS A 1 676 ? -13.540 22.262 -6.277 1.00 92.00 676 LYS A CA 1
ATOM 5495 C C . LYS A 1 676 ? -13.142 22.875 -4.932 1.00 92.00 676 LYS A C 1
ATOM 5497 O O . LYS A 1 676 ? -12.001 23.308 -4.797 1.00 92.00 676 LYS A O 1
ATOM 5502 N N . LEU A 1 677 ? -14.080 22.983 -3.992 1.00 93.69 677 LEU A N 1
ATOM 5503 C CA . LEU A 1 677 ? -13.891 23.650 -2.701 1.00 93.69 677 LEU A CA 1
ATOM 5504 C C . LEU A 1 677 ? -13.535 22.669 -1.583 1.00 93.69 677 LEU A C 1
ATOM 5506 O O . LEU A 1 677 ? -12.850 23.050 -0.643 1.00 93.69 677 LEU A O 1
ATOM 5510 N N . PHE A 1 678 ? -14.002 21.428 -1.683 1.00 94.50 678 PHE A N 1
ATOM 5511 C CA . PHE A 1 678 ? -13.695 20.340 -0.760 1.00 94.50 678 PHE A CA 1
ATOM 5512 C C . PHE A 1 678 ? -14.017 18.994 -1.424 1.00 94.50 678 PHE A C 1
ATOM 5514 O O . PHE A 1 678 ? -14.738 18.942 -2.424 1.00 94.50 678 PHE A O 1
ATOM 5521 N N . CYS A 1 679 ? -13.475 17.907 -0.880 1.00 95.88 679 CYS A N 1
ATOM 5522 C CA . CYS A 1 679 ? -13.680 16.554 -1.373 1.00 95.88 679 CYS A CA 1
ATOM 5523 C C . CYS A 1 679 ? -14.977 15.964 -0.805 1.00 95.88 679 CYS A C 1
ATOM 5525 O O . CYS A 1 679 ? -15.028 15.466 0.325 1.00 95.88 679 CYS A O 1
ATOM 5527 N N . GLY A 1 680 ? -16.035 16.026 -1.608 1.00 94.12 680 GLY A N 1
ATOM 5528 C CA . GLY A 1 680 ? -17.352 15.504 -1.270 1.00 94.12 680 GLY A CA 1
ATOM 5529 C C . GLY A 1 680 ? -18.477 16.320 -1.898 1.00 94.12 680 GLY A C 1
ATOM 5530 O O . GLY A 1 680 ? -18.230 17.266 -2.654 1.00 94.12 680 GLY A O 1
ATOM 5531 N N . MET A 1 681 ? -19.708 15.968 -1.550 1.00 89.06 681 MET A N 1
ATOM 5532 C CA . MET A 1 681 ? -20.921 16.687 -1.932 1.00 89.06 681 MET A CA 1
ATOM 5533 C C . MET A 1 681 ? -21.582 17.245 -0.675 1.00 89.06 681 MET A C 1
ATOM 5535 O O . MET A 1 681 ? -21.456 16.665 0.403 1.00 89.06 681 MET A O 1
ATOM 5539 N N . ARG A 1 682 ? -22.279 18.376 -0.800 1.00 77.00 682 ARG A N 1
ATOM 5540 C CA . ARG A 1 682 ? -23.181 18.799 0.275 1.00 77.00 682 ARG A CA 1
ATOM 5541 C C . ARG A 1 682 ? -24.343 17.822 0.297 1.00 77.00 682 ARG A C 1
ATOM 5543 O O . ARG A 1 682 ? -24.930 17.583 -0.754 1.00 77.00 682 ARG A O 1
ATOM 5550 N N . GLU A 1 683 ? -24.611 17.236 1.454 1.00 58.44 683 GLU A N 1
ATOM 5551 C CA . GLU A 1 683 ? -25.852 16.496 1.666 1.00 58.44 683 GLU A CA 1
ATOM 5552 C C . GLU A 1 683 ? -26.998 17.527 1.566 1.00 58.44 683 GLU A C 1
ATOM 5554 O O . GLU A 1 683 ? -26.928 18.572 2.220 1.00 58.44 683 GLU A O 1
ATOM 5559 N N . GLU A 1 684 ? -27.951 17.308 0.649 1.00 43.88 684 GLU A N 1
ATOM 5560 C CA . GLU A 1 684 ? -29.130 18.178 0.453 1.00 43.88 684 GLU A CA 1
ATOM 5561 C C . GLU A 1 684 ? -30.171 18.009 1.562 1.00 43.88 684 GLU A C 1
ATOM 5563 O O . GLU A 1 684 ? -30.413 16.851 1.981 1.00 43.88 684 GLU A O 1
#

pLDDT: mean 94.46, std 5.1, range [43.88, 98.81]

Foldseek 3Di:
DQFFLEAAAEEAEADAQFFFQFFPDFDFLAPVPDDLVVLLVVLLAATHTDGFQWWKWFAAQNDIFIDSARLRSLLSCLVVLLVLLVVLQVLLQVLCVPPVVFQADFQLYAYEYALVSLLVNLVVCVVPVHCSNVSVLVCLLRNNYPYAFEFHLLFLLVLDPDLLLLLLRLLLSCVLCVLSLVSSQVNCCVRPVLNAAEHHYERRLLQDALVSVLSNVVSVQVVCVVVVNPRYAYEYEAALLQFPDDDSLVVQFAFEWEDHPPDIHTYHHADLVLQCCLLPVVDALVVLQVVSCVSRDPVCSVVQARTYHYYYDHSCSSRLHNCSSVSVSSNSSVCSVVSHRRHYPRVVVSCVVVVVGHHDPCPPPYTDGHGQFGSPDPDSNGHVCLQQQFCHPPDPATAGHAFDWFWAQAPVGIDIDRLGSLLSNLLSVLLVLLLCQALDDLVQLDHHLSVLLLVLLVDPDVVLQSQLLSQLLSCSSCNNSVSSVCVPPDDSVCSGLLNSCVVRSNVVPPDRDDSVSSSSNSLSSQLNVLSVSLSNSVCSNARANFESSNSSSLNSSLSSLLSRLSSCSNVVVNVSSVVSVVSLCVSQLVVLCSCVVVVSVSNVDDNVNSCSRQAFLDPQDRHGSRNLSNLLRCQVHCVSNVCCVVHPPVSVVRDSKTAYRRPSALPSPSMDIPDRSTRHDPDD

Radius of gyration: 25.09 Å; chains: 1; bounding box: 64×66×69 Å

Secondary structure (DSSP, 8-state):
-PPP-EEEEEEEE------EEEES----S-STTS-HHHHHHHHHSPP-EEEP---EEEEETTEEEEESSHHHHHHHHHHHHHHHHHHHHHHHHHHIIIII--SSPPPSEEEE--HHHHHHHHHHHHHHT--HHHHHHHHHHTTSEEEEEE-GGGB-GGGSS-HHHHHHHHHHHHHHHHHHHHHHHHHHHHHH-----EEEEEPGGG-B-HHHHHHHHHHHHHHHHHTT-TT-EEEEEEEGGGBSS--HHHHHHS-EEEEETTEEEEEEEE-HHHHHHHHHH---HHHHHHHHHTT--HHHHHTT--EEEEEEEEGGGGGSSTTHHHHHHHHHHHHHHTT---B-HHHHHHHHHTTSS---TTPSEE--B-TTB-TT-SSSS--SHHHHTBS-TT-SS-PBPPP--EEEEETTEEEEE----THHHHHHHHHHHHHHHHH-BTTTTBSHHHHHHHHHH--SSHHHHHHHHHHHHHHTHHHHTHHHHHTTT--TTTS-HHHHIIIIISTT--PPPPHHHHHHHHHHHHHHHHHHHTTBTHHHHSS-SSSHHHHHHHHHHHHHHHHHHHHHHHTT-HHHHHHHHHHHIIIIITGGGHHHHTTGGGGT--HHHHHHHT--SSTT--S-HHHHHHHHHHHHHHTTTT-TTTS-TGGGGS---B---IIIIIS-TT-EES-SSSBS----